Protein AF-A0A3D5WHV5-F1 (afdb_monomer_lite)

Radius of gyration: 75.19 Å; chains: 1; bounding box: 130×60×209 Å

Secondary structure (DSSP, 8-state):
-HHHHHHHHHHHHHHHHHHHHHHHHHHHHHHHHHHHHHHHHHHHHHHHHHHHHHHHHHHHHHHHHHHHHHHHHHHHHHHHHHHHHHHHHHHHHHHHHHHHHHHHHHHHHHHHHHHTGGGGHHHHHHHHHHHHHHHHHHHHHHHHHHHHHHHHHHHHHHHHHHHHHHHHHHHHHHHHHHHHHHHHHHHHHHHHHHHHHHHHHHHHHHHHHHHHHHHHHHHHHHHHHHHHHHHHHHHHHHHHHHHHHHHHHHHHHHHHHHHHHHHHHHH--STTTTGGG--TT-EEEEEETT--EEEEEEEEEETTEEEEEETTPPPPSS-EEEEEEEEETTEEEEEEEEEE-TTSEEE--SPPEEEE--SS--EE---EEEEEETT--TTS-PPPPEEEEEEEEETTEEEEEES-GGGGT-TT-EEEEEETT-SSTTS-EEEEEEEEEEEETTEEEEEEE-SS--HHHHHHHHHHHHHHHHHHHHHHT--

Foldseek 3Di:
DVVLVVVLVVLVVVLVVLVVVLVVLVVVLVVVVVVLVVLVVVLVVLLVVLVVVLVVLVVVLVVLVVLLVVLVVVLVVLVVVLVVLVVVLVVLVVQLVVLVVQLVVLVVQLVVLVVVPPVSPVSNVVSVVSNVVSVVSNVVSVVVNVVSVVVNVVSVVVNVVSVVSNVVSVVSNVVSVVVSVVSVVSNVVSVVSVVVSVVVNVVSVVSNVVSVVSNVVSVVSVVVSVVSVVVVVVVVVVVVVVVVVVVVVVVVVVVVVVVVVVVCVVVVPDQPQALNLDDFQWKKWKAAPVRDIWIWTFHDDDPQKTQIDIDPDDQDPAWGWIWMWTDRPQKIWIDPTWIAGRNRMIGHPDGTDIDRPDPADKDAFFFKKWKFWPDDDPPPDGDGTFIWTWGIDAQWWGKIKHLDCVLVPDQQTWMWMATPPDPPNVPRIFIWTFHDWDDDPSIIITITTGPGGHVVRRVVRVVNVVVVVVVVVVVVVVD

pLDDT: mean 86.44, std 11.98, range [37.41, 97.38]

Structure (mmCIF, N/CA/C/O backbone):
data_AF-A0A3D5WHV5-F1
#
_entry.id   AF-A0A3D5WHV5-F1
#
loop_
_atom_site.group_PDB
_atom_site.id
_atom_site.type_symbol
_atom_site.label_atom_id
_atom_site.label_alt_id
_atom_site.label_comp_id
_atom_site.label_asym_id
_atom_site.label_entity_id
_atom_site.label_seq_id
_atom_site.pdbx_PDB_ins_code
_atom_site.Cartn_x
_atom_site.Cartn_y
_atom_site.Cartn_z
_atom_site.occupancy
_atom_site.B_iso_or_equiv
_atom_site.auth_seq_id
_atom_site.auth_comp_id
_atom_site.auth_asym_id
_atom_site.auth_atom_id
_atom_site.pdbx_PDB_model_num
ATOM 1 N N . MET A 1 1 ? 34.363 12.943 -40.700 1.00 78.31 1 MET A N 1
ATOM 2 C CA . MET A 1 1 ? 35.244 12.345 -39.674 1.00 78.31 1 MET A CA 1
ATOM 3 C C . MET A 1 1 ? 35.096 13.076 -38.348 1.00 78.31 1 MET A C 1
ATOM 5 O O . MET A 1 1 ? 34.634 12.447 -37.413 1.00 78.31 1 MET A O 1
ATOM 9 N N . GLN A 1 2 ? 35.318 14.394 -38.305 1.00 80.00 2 GLN A N 1
ATOM 10 C CA . GLN A 1 2 ? 35.108 15.225 -37.107 1.00 80.00 2 GLN A CA 1
ATOM 11 C C . GLN A 1 2 ? 33.728 15.034 -36.443 1.00 80.00 2 GLN A C 1
ATOM 13 O O . GLN A 1 2 ? 33.648 14.760 -35.256 1.00 80.00 2 GLN A O 1
ATOM 18 N N . GLN A 1 3 ? 32.645 15.026 -37.227 1.00 85.94 3 GLN A N 1
ATOM 19 C CA . GLN A 1 3 ? 31.293 14.771 -36.704 1.00 85.94 3 GLN A CA 1
ATOM 20 C C . GLN A 1 3 ? 31.116 13.368 -36.083 1.00 85.94 3 GLN A C 1
ATOM 22 O O . GLN A 1 3 ? 30.319 13.181 -35.171 1.00 85.94 3 GLN A O 1
ATOM 27 N N . VAL A 1 4 ? 31.848 12.359 -36.568 1.00 85.00 4 VAL A N 1
ATOM 28 C CA . VAL A 1 4 ? 31.791 10.992 -36.015 1.00 85.00 4 VAL A CA 1
ATOM 29 C C . VAL A 1 4 ? 32.532 10.933 -34.680 1.00 85.00 4 VAL A C 1
ATOM 31 O O . VAL A 1 4 ? 32.082 10.260 -33.759 1.00 85.00 4 VAL A O 1
ATOM 34 N N . GLU A 1 5 ? 33.636 11.666 -34.565 1.00 84.94 5 GLU A N 1
ATOM 35 C CA . GLU A 1 5 ? 34.407 11.804 -33.331 1.00 84.94 5 GLU A CA 1
ATOM 36 C C . GLU A 1 5 ? 33.616 12.560 -32.255 1.00 84.94 5 GLU A C 1
ATOM 38 O O . GLU A 1 5 ? 33.500 12.075 -31.131 1.00 84.94 5 GLU A O 1
ATOM 43 N N . GLU A 1 6 ? 32.957 13.662 -32.622 1.00 88.56 6 GLU A N 1
ATOM 44 C CA . GLU A 1 6 ? 32.030 14.391 -31.744 1.00 88.56 6 GLU A CA 1
ATOM 45 C C . GLU A 1 6 ? 30.865 13.509 -31.270 1.00 88.56 6 GLU A C 1
ATOM 47 O O . GLU A 1 6 ? 30.571 13.461 -30.075 1.00 88.56 6 GLU A O 1
ATOM 52 N N . ASN A 1 7 ? 30.239 12.745 -32.175 1.00 89.00 7 ASN A N 1
ATOM 53 C CA . ASN A 1 7 ? 29.169 11.814 -31.806 1.00 89.00 7 ASN A CA 1
ATOM 54 C C . ASN A 1 7 ? 29.656 10.729 -30.831 1.00 89.00 7 ASN A C 1
ATOM 56 O O . ASN A 1 7 ? 28.941 10.371 -29.896 1.00 89.00 7 ASN A O 1
ATOM 60 N N . ASN A 1 8 ? 30.864 10.202 -31.036 1.00 89.31 8 ASN A N 1
ATOM 61 C CA . ASN A 1 8 ? 31.453 9.168 -30.186 1.00 89.31 8 ASN A CA 1
ATOM 62 C C . ASN A 1 8 ? 31.804 9.697 -28.780 1.00 89.31 8 ASN A C 1
ATOM 64 O O . ASN A 1 8 ? 31.594 9.004 -27.782 1.00 89.31 8 ASN A O 1
ATOM 68 N N . LEU A 1 9 ? 32.263 10.950 -28.682 1.00 88.62 9 LEU A N 1
ATOM 69 C CA . LEU A 1 9 ? 32.448 11.642 -27.402 1.00 88.62 9 LEU A CA 1
ATOM 70 C C . LEU A 1 9 ? 31.110 11.837 -26.679 1.00 88.62 9 LEU A C 1
ATOM 72 O O . LEU A 1 9 ? 30.976 11.442 -25.523 1.00 88.62 9 LEU A O 1
ATOM 76 N N . HIS A 1 10 ? 30.086 12.335 -27.379 1.00 91.12 10 HIS A N 1
ATOM 77 C CA . HIS A 1 10 ? 28.750 12.512 -26.803 1.00 91.12 10 HIS A CA 1
ATOM 78 C C . HIS A 1 10 ? 28.150 11.191 -26.290 1.00 91.12 10 HIS A C 1
ATOM 80 O O . HIS A 1 10 ? 27.534 11.139 -25.223 1.00 91.12 10 HIS A O 1
ATOM 86 N N . LEU A 1 11 ? 28.332 10.097 -27.034 1.00 90.44 11 LEU A N 1
ATOM 87 C CA . LEU A 1 11 ? 27.895 8.763 -26.619 1.00 90.44 11 LEU A CA 1
ATOM 88 C C . LEU A 1 11 ? 28.650 8.260 -25.382 1.00 90.44 11 LEU A C 1
ATOM 90 O O . LEU A 1 11 ? 28.039 7.636 -24.513 1.00 90.44 11 LEU A O 1
ATOM 94 N N . THR A 1 12 ? 29.943 8.565 -25.266 1.00 90.25 12 THR A N 1
ATOM 95 C CA . THR A 1 12 ? 30.748 8.236 -24.080 1.00 90.25 12 THR A CA 1
ATOM 96 C C . THR A 1 12 ? 30.226 8.968 -22.842 1.00 90.25 12 THR A C 1
ATOM 98 O O . THR A 1 12 ? 29.963 8.328 -21.822 1.00 90.25 12 THR A O 1
ATOM 101 N N . ASP A 1 13 ? 29.973 10.274 -22.951 1.00 91.62 13 ASP A N 1
ATOM 102 C CA . ASP A 1 13 ? 29.411 11.081 -21.860 1.00 91.62 13 ASP A CA 1
ATOM 103 C C . ASP A 1 13 ? 28.011 10.595 -21.455 1.00 91.62 13 ASP A C 1
ATOM 105 O O . ASP A 1 13 ? 27.706 10.435 -20.270 1.00 91.62 13 ASP A O 1
ATOM 109 N N . THR A 1 14 ? 27.168 10.277 -22.443 1.00 91.81 14 THR A N 1
ATOM 110 C CA . THR A 1 14 ? 25.821 9.732 -22.207 1.00 91.81 14 THR A CA 1
ATOM 111 C C . THR A 1 14 ? 25.880 8.373 -21.499 1.00 91.81 14 THR A C 1
ATOM 113 O O . THR A 1 14 ? 25.084 8.105 -20.594 1.00 91.81 14 THR A O 1
ATOM 116 N N . THR A 1 15 ? 26.842 7.520 -21.861 1.00 93.00 15 THR A N 1
ATOM 117 C CA . THR A 1 15 ? 27.059 6.210 -21.220 1.00 93.00 15 THR A CA 1
ATOM 118 C C . THR A 1 15 ? 27.524 6.380 -19.773 1.00 93.00 15 THR A C 1
ATOM 120 O O . THR A 1 15 ? 27.002 5.722 -18.874 1.00 93.00 15 THR A O 1
ATOM 123 N N . ALA A 1 16 ? 28.446 7.312 -19.510 1.00 91.31 16 ALA A N 1
ATOM 124 C CA . ALA A 1 16 ? 28.903 7.621 -18.156 1.00 91.31 16 ALA A CA 1
ATOM 125 C C . ALA A 1 16 ? 27.757 8.131 -17.264 1.00 91.31 16 ALA A C 1
ATOM 127 O O . ALA A 1 16 ? 27.590 7.659 -16.137 1.00 91.31 16 ALA A O 1
ATOM 128 N N . SER A 1 17 ? 26.919 9.032 -17.787 1.00 94.31 17 SER A N 1
ATOM 129 C CA . SER A 1 17 ? 25.726 9.514 -17.080 1.00 94.31 17 SER A CA 1
ATOM 130 C C . SER A 1 17 ? 24.716 8.391 -16.809 1.00 94.31 17 SER A C 1
ATOM 132 O O . SER A 1 17 ? 24.164 8.297 -15.711 1.00 94.31 17 SER A O 1
ATOM 134 N N . SER A 1 18 ? 24.520 7.486 -17.772 1.00 94.38 18 SER A N 1
ATOM 135 C CA . SER A 1 18 ? 23.641 6.320 -17.615 1.00 94.38 18 SER A CA 1
ATOM 136 C C . SER A 1 18 ? 24.153 5.353 -16.540 1.00 94.38 18 SER A C 1
ATOM 138 O O . SER A 1 18 ? 23.363 4.848 -15.743 1.00 94.38 18 SER A O 1
ATOM 140 N N . ASN A 1 19 ? 25.470 5.156 -16.435 1.00 93.12 19 ASN A N 1
ATOM 141 C CA . ASN A 1 19 ? 26.088 4.385 -15.351 1.00 93.12 19 ASN A CA 1
ATOM 142 C C . ASN A 1 19 ? 25.886 5.029 -13.970 1.00 93.12 19 ASN A C 1
ATOM 144 O O . ASN A 1 19 ? 25.625 4.337 -12.986 1.00 93.12 19 ASN A O 1
ATOM 148 N N . GLU A 1 20 ? 25.949 6.358 -13.872 1.00 94.44 20 GLU A N 1
ATOM 149 C CA . GLU A 1 20 ? 25.615 7.048 -12.622 1.00 94.44 20 GLU A CA 1
ATOM 150 C C . GLU A 1 20 ? 24.130 6.863 -12.259 1.00 94.44 20 GLU A C 1
ATOM 152 O O . GLU A 1 20 ? 23.782 6.647 -11.094 1.00 94.44 20 GLU A O 1
ATOM 157 N N . MET A 1 21 ? 23.239 6.912 -13.255 1.00 94.44 21 MET A N 1
ATOM 158 C CA . MET A 1 21 ? 21.805 6.705 -13.057 1.00 94.44 21 MET A CA 1
ATOM 159 C C . MET A 1 21 ? 21.492 5.285 -12.568 1.00 94.44 21 MET A C 1
ATOM 161 O O . MET A 1 21 ? 20.751 5.136 -11.598 1.00 94.44 21 MET A O 1
ATOM 165 N N . THR A 1 22 ? 22.088 4.249 -13.163 1.00 95.44 22 THR A N 1
ATOM 166 C CA . THR A 1 22 ? 21.891 2.853 -12.724 1.00 95.44 22 THR A CA 1
ATOM 167 C C . THR A 1 22 ? 22.432 2.608 -11.312 1.00 95.44 22 THR A C 1
ATOM 169 O O . THR A 1 22 ? 21.822 1.874 -10.527 1.00 95.44 22 THR A O 1
ATOM 172 N N . ALA A 1 23 ? 23.516 3.285 -10.917 1.00 94.94 23 ALA A N 1
ATOM 173 C CA . ALA A 1 23 ? 24.000 3.267 -9.538 1.00 94.94 23 ALA A CA 1
ATOM 174 C C . ALA A 1 23 ? 22.997 3.910 -8.558 1.00 94.94 23 ALA A C 1
ATOM 176 O O . ALA A 1 23 ? 22.754 3.367 -7.475 1.00 94.94 23 ALA A O 1
ATOM 177 N N . LYS A 1 24 ? 22.361 5.028 -8.940 1.00 96.50 24 LYS A N 1
ATOM 178 C CA . LYS A 1 24 ? 21.286 5.655 -8.146 1.00 96.50 24 LYS A CA 1
ATOM 179 C C . LYS A 1 24 ? 20.053 4.758 -8.040 1.00 96.50 24 LYS A C 1
ATOM 181 O O . LYS A 1 24 ? 19.516 4.626 -6.942 1.00 96.50 24 LYS A O 1
ATOM 186 N N . ILE A 1 25 ? 19.645 4.104 -9.130 1.00 96.12 25 ILE A N 1
ATOM 187 C CA . ILE A 1 25 ? 18.536 3.134 -9.124 1.00 96.12 25 ILE A CA 1
ATOM 188 C C . ILE A 1 25 ? 18.836 2.001 -8.138 1.00 96.12 25 ILE A C 1
ATOM 190 O O . ILE A 1 25 ? 17.995 1.680 -7.305 1.00 96.12 25 ILE A O 1
ATOM 194 N N . LYS A 1 26 ? 20.059 1.456 -8.139 1.00 95.25 26 LYS A N 1
ATOM 195 C CA . LYS A 1 26 ? 20.466 0.424 -7.172 1.00 95.25 26 LYS A CA 1
ATOM 196 C C . LYS A 1 26 ? 20.336 0.896 -5.720 1.00 95.25 26 LYS A C 1
ATOM 198 O O . LYS A 1 26 ? 19.844 0.160 -4.868 1.00 95.25 26 LYS A O 1
ATOM 203 N N . ALA A 1 27 ? 20.751 2.129 -5.426 1.00 95.94 27 ALA A N 1
ATOM 204 C CA . ALA A 1 27 ? 20.583 2.704 -4.093 1.00 95.94 27 ALA A CA 1
ATOM 205 C C . ALA A 1 27 ? 19.098 2.868 -3.713 1.00 95.94 27 ALA A C 1
ATOM 207 O O . ALA A 1 27 ? 18.732 2.613 -2.566 1.00 95.94 27 ALA A O 1
ATOM 208 N N . GLN A 1 28 ? 18.242 3.248 -4.667 1.00 95.44 28 GLN A N 1
ATOM 209 C CA . GLN A 1 28 ? 16.796 3.349 -4.457 1.00 95.44 28 GLN A CA 1
ATOM 210 C C . GLN A 1 28 ? 16.147 1.986 -4.204 1.00 95.44 28 GLN A C 1
ATOM 212 O O . GLN A 1 28 ? 15.361 1.878 -3.268 1.00 95.44 28 GLN A O 1
ATOM 217 N N . VAL A 1 29 ? 16.510 0.947 -4.959 1.00 96.56 29 VAL A N 1
ATOM 218 C CA . VAL A 1 29 ? 16.035 -0.429 -4.731 1.00 96.56 29 VAL A CA 1
ATOM 219 C C . VAL A 1 29 ? 16.358 -0.878 -3.305 1.00 96.56 29 VAL A C 1
ATOM 221 O O . VAL A 1 29 ? 15.462 -1.290 -2.573 1.00 96.56 29 VAL A O 1
ATOM 224 N N . ASN A 1 30 ? 17.605 -0.693 -2.857 1.00 94.62 30 ASN A N 1
ATOM 225 C CA . ASN A 1 30 ? 18.005 -1.021 -1.484 1.00 94.62 30 ASN A CA 1
ATOM 226 C C . ASN A 1 30 ? 17.213 -0.226 -0.435 1.00 94.62 30 ASN A C 1
ATOM 228 O O . ASN A 1 30 ? 16.864 -0.749 0.623 1.00 94.62 30 ASN A O 1
ATOM 232 N N . HIS A 1 31 ? 16.927 1.048 -0.713 1.00 96.38 31 HIS A N 1
ATOM 233 C CA . HIS A 1 31 ? 16.123 1.872 0.182 1.00 96.38 31 HIS A CA 1
ATOM 234 C C . HIS A 1 31 ? 14.680 1.366 0.283 1.00 96.38 31 HIS A C 1
ATOM 236 O O . HIS A 1 31 ? 14.131 1.308 1.383 1.00 96.38 31 HIS A O 1
ATOM 242 N N . VAL A 1 32 ? 14.071 0.964 -0.835 1.00 96.56 32 VAL A N 1
ATOM 243 C CA . VAL A 1 32 ? 12.715 0.406 -0.832 1.00 96.56 32 VAL A CA 1
ATOM 244 C C . VAL A 1 32 ? 12.680 -0.961 -0.150 1.00 96.56 32 VAL A C 1
ATOM 246 O O . VAL A 1 32 ? 11.764 -1.200 0.631 1.00 96.56 32 VAL A O 1
ATOM 249 N N . ALA A 1 33 ? 13.692 -1.812 -0.340 1.00 95.31 33 ALA A N 1
ATOM 250 C CA . ALA A 1 33 ? 13.813 -3.081 0.382 1.00 95.31 33 ALA A CA 1
ATOM 251 C C . ALA A 1 33 ? 13.805 -2.877 1.910 1.00 95.31 33 ALA A C 1
ATOM 253 O O . ALA A 1 33 ? 13.054 -3.533 2.630 1.00 95.31 33 ALA A O 1
ATOM 254 N N . TYR A 1 34 ? 14.548 -1.884 2.408 1.00 96.19 34 TYR A N 1
ATOM 255 C CA . TYR A 1 34 ? 14.504 -1.504 3.823 1.00 96.19 34 TYR A CA 1
ATOM 256 C C . TYR A 1 34 ? 13.107 -1.034 4.277 1.00 96.19 34 TYR A C 1
ATOM 258 O O . TYR A 1 34 ? 12.656 -1.350 5.381 1.00 96.19 34 TYR A O 1
ATOM 266 N N . LEU A 1 35 ? 12.397 -0.269 3.440 1.00 96.38 35 LEU A N 1
ATOM 267 C CA . LEU A 1 35 ? 11.033 0.167 3.752 1.00 96.38 35 LEU A CA 1
ATOM 268 C C . LEU A 1 35 ? 10.048 -1.007 3.792 1.00 96.38 35 LEU A C 1
ATOM 270 O O . LEU A 1 35 ? 9.191 -1.020 4.674 1.00 96.38 35 LEU A O 1
ATOM 274 N N . ILE A 1 36 ? 10.196 -1.992 2.902 1.00 96.94 36 ILE A N 1
ATOM 275 C CA . ILE A 1 36 ? 9.413 -3.235 2.901 1.00 96.94 36 ILE A CA 1
ATOM 276 C C . ILE A 1 36 ? 9.592 -3.974 4.229 1.00 96.94 36 ILE A C 1
ATOM 278 O O . ILE A 1 36 ? 8.598 -4.276 4.886 1.00 96.94 36 ILE A O 1
ATOM 282 N N . GLU A 1 37 ? 10.828 -4.190 4.690 1.00 95.38 37 GLU A N 1
ATOM 283 C CA . GLU A 1 37 ? 11.089 -4.846 5.984 1.00 95.38 37 GLU A CA 1
ATOM 284 C C . GLU A 1 37 ? 10.393 -4.120 7.145 1.00 95.38 37 GLU A C 1
ATOM 286 O O . GLU A 1 37 ? 9.764 -4.736 8.013 1.00 95.38 37 GLU A O 1
ATOM 291 N N . LYS A 1 38 ? 10.451 -2.785 7.143 1.00 96.75 38 LYS A N 1
ATOM 292 C CA . LYS A 1 38 ? 9.781 -1.963 8.153 1.00 96.75 38 LYS A CA 1
ATOM 293 C C . LYS A 1 38 ? 8.254 -2.057 8.059 1.00 96.75 38 LYS A C 1
ATOM 295 O O . LYS A 1 38 ? 7.589 -2.067 9.096 1.00 96.75 38 LYS A O 1
ATOM 300 N N . MET A 1 39 ? 7.696 -2.125 6.851 1.00 96.31 39 MET A N 1
ATOM 301 C CA . MET A 1 39 ? 6.260 -2.311 6.628 1.00 96.31 39 MET A CA 1
ATOM 302 C C . MET A 1 39 ? 5.786 -3.685 7.103 1.00 96.31 39 MET A C 1
ATOM 304 O O . MET A 1 39 ? 4.748 -3.757 7.758 1.00 96.31 39 MET A O 1
ATOM 308 N N . VAL A 1 40 ? 6.554 -4.752 6.862 1.00 95.94 40 VAL A N 1
ATOM 309 C CA . VAL A 1 40 ? 6.252 -6.096 7.384 1.00 95.94 40 VAL A CA 1
ATOM 310 C C . VAL A 1 40 ? 6.174 -6.067 8.910 1.00 95.94 40 VAL A C 1
ATOM 312 O O . VAL A 1 40 ? 5.194 -6.533 9.488 1.00 95.94 40 VAL A O 1
ATOM 315 N N . LEU A 1 41 ? 7.160 -5.450 9.572 1.00 96.06 41 LEU A N 1
ATOM 316 C CA . LEU A 1 41 ? 7.160 -5.322 11.030 1.00 96.06 41 LEU A CA 1
ATOM 317 C C . LEU A 1 41 ? 5.929 -4.557 11.543 1.00 96.06 41 LEU A C 1
ATOM 319 O O . LEU A 1 41 ? 5.293 -5.000 12.496 1.00 96.06 41 LEU A O 1
ATOM 323 N N . LEU A 1 42 ? 5.588 -3.426 10.916 1.00 95.75 42 LEU A N 1
ATOM 324 C CA . LEU A 1 42 ? 4.428 -2.606 11.291 1.00 95.75 42 LEU A CA 1
ATOM 325 C C . LEU A 1 42 ? 3.093 -3.328 11.067 1.00 95.75 42 LEU A C 1
ATOM 327 O O . LEU A 1 42 ? 2.172 -3.189 11.868 1.00 95.75 42 LEU A O 1
ATOM 331 N N . THR A 1 43 ? 2.988 -4.108 9.995 1.00 96.25 43 THR A N 1
ATOM 332 C CA . THR A 1 43 ? 1.789 -4.893 9.674 1.00 96.25 43 THR A CA 1
ATOM 333 C C . THR A 1 43 ? 1.609 -6.011 10.700 1.00 96.25 43 THR A C 1
ATOM 335 O O . THR A 1 43 ? 0.526 -6.174 11.257 1.00 96.25 43 THR A O 1
ATOM 338 N N . ALA A 1 44 ? 2.697 -6.697 11.067 1.00 94.69 44 ALA A N 1
ATOM 339 C CA . ALA A 1 44 ? 2.683 -7.711 12.117 1.00 94.69 44 ALA A CA 1
ATOM 340 C C . ALA A 1 44 ? 2.305 -7.133 13.495 1.00 94.69 44 ALA A C 1
ATOM 342 O O . ALA A 1 44 ? 1.517 -7.735 14.231 1.00 94.69 44 ALA A O 1
ATOM 343 N N . THR A 1 45 ? 2.828 -5.956 13.864 1.00 96.44 45 THR A N 1
ATOM 344 C CA . THR A 1 45 ? 2.438 -5.304 15.124 1.00 96.44 45 THR A CA 1
ATOM 345 C C . THR A 1 45 ? 0.990 -4.824 15.096 1.00 96.44 45 THR A C 1
ATOM 347 O O . THR A 1 45 ? 0.298 -4.995 16.098 1.00 96.44 45 THR A O 1
ATOM 350 N N . SER A 1 46 ? 0.503 -4.293 13.969 1.00 95.88 46 SER A N 1
ATOM 351 C CA . SER A 1 46 ? -0.914 -3.945 13.774 1.00 95.88 46 SER A CA 1
ATOM 352 C C . SER A 1 46 ? -1.822 -5.164 13.956 1.00 95.88 46 SER A C 1
ATOM 354 O O . SER A 1 46 ? -2.749 -5.104 14.760 1.00 95.88 46 SER A O 1
ATOM 356 N N . GLY A 1 47 ? -1.484 -6.300 13.331 1.00 95.44 47 GLY A N 1
ATOM 357 C CA . GLY A 1 47 ? -2.211 -7.565 13.489 1.00 95.44 47 GLY A CA 1
ATOM 358 C C . GLY A 1 47 ? -2.295 -8.034 14.947 1.00 95.44 47 GLY A C 1
ATOM 359 O O . GLY A 1 47 ? -3.357 -8.432 15.432 1.00 95.44 47 GLY A O 1
ATOM 360 N N . LYS A 1 48 ? -1.197 -7.900 15.702 1.00 95.88 48 LYS A N 1
ATOM 361 C CA . LYS A 1 48 ? -1.189 -8.185 17.144 1.00 95.88 48 LYS A CA 1
ATOM 362 C C . LYS A 1 48 ? -2.065 -7.210 17.937 1.00 95.88 48 LYS A C 1
ATOM 364 O O . LYS A 1 48 ? -2.755 -7.631 18.863 1.00 95.88 48 LYS A O 1
ATOM 369 N N . HIS A 1 49 ? -2.041 -5.919 17.605 1.00 95.56 49 HIS A N 1
ATOM 370 C CA . HIS A 1 49 ? -2.897 -4.925 18.255 1.00 95.56 49 HIS A CA 1
ATOM 371 C C . HIS A 1 49 ? -4.379 -5.206 18.002 1.00 95.56 49 HIS A C 1
ATOM 373 O O . HIS A 1 49 ? -5.151 -5.183 18.955 1.00 95.56 49 HIS A O 1
ATOM 379 N N . THR A 1 50 ? -4.771 -5.546 16.771 1.00 96.81 50 THR A N 1
ATOM 380 C CA . THR A 1 50 ? -6.157 -5.921 16.457 1.00 96.81 50 THR A CA 1
ATOM 381 C C . THR A 1 50 ? -6.608 -7.169 17.209 1.00 96.81 50 THR A C 1
ATOM 383 O O . THR A 1 50 ? -7.729 -7.194 17.710 1.00 96.81 50 THR A O 1
ATOM 386 N N . GLU A 1 51 ? -5.738 -8.173 17.364 1.00 95.19 51 GLU A N 1
ATOM 387 C CA . GLU A 1 51 ? -6.064 -9.386 18.125 1.00 95.19 51 GLU A CA 1
ATOM 388 C C . GLU A 1 51 ? -6.310 -9.076 19.610 1.00 95.19 51 GLU A C 1
ATOM 390 O O . GLU A 1 51 ?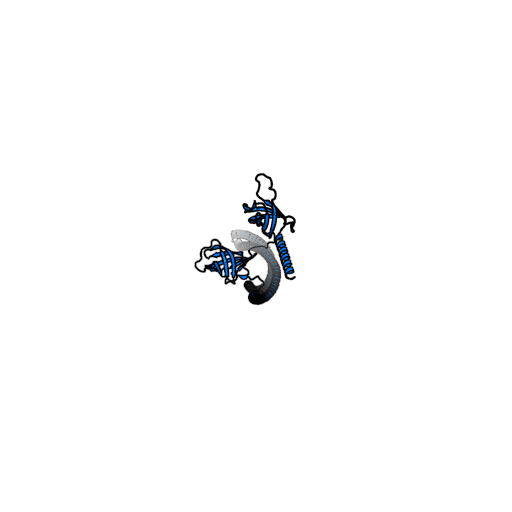 -7.301 -9.523 20.190 1.00 95.19 51 GLU A O 1
ATOM 395 N N . VAL A 1 52 ? -5.421 -8.290 20.228 1.00 96.94 52 VAL A N 1
ATOM 396 C CA . VAL A 1 52 ? -5.564 -7.880 21.634 1.00 96.94 52 VAL A CA 1
ATOM 397 C C . VAL A 1 52 ? -6.816 -7.031 21.817 1.00 96.94 52 VAL A C 1
ATOM 399 O O . VAL A 1 52 ? -7.625 -7.324 22.690 1.00 96.94 52 VAL A O 1
ATOM 402 N N . SER A 1 53 ? -7.028 -6.031 20.961 1.00 96.75 53 SER A N 1
ATOM 403 C CA . SER A 1 53 ? -8.201 -5.165 21.061 1.00 96.75 53 SER A CA 1
ATOM 404 C C . SER A 1 53 ? -9.513 -5.919 20.827 1.00 96.75 53 SER A C 1
ATOM 406 O O . SER A 1 53 ? -10.505 -5.590 21.469 1.00 96.75 53 SER A O 1
ATOM 408 N N . SER A 1 54 ? -9.537 -6.954 19.977 1.00 95.75 54 SER A N 1
ATOM 409 C CA . SER A 1 54 ? -10.710 -7.828 19.837 1.00 95.75 54 SER A CA 1
ATOM 410 C C . SER A 1 54 ? -11.023 -8.561 21.143 1.00 95.75 54 SER A C 1
ATOM 412 O O . SER A 1 54 ? -12.164 -8.540 21.592 1.00 95.75 54 SER A O 1
ATOM 414 N N . LYS A 1 55 ? -10.008 -9.148 21.793 1.00 96.00 55 LYS A N 1
ATOM 415 C CA . LYS A 1 55 ? -10.170 -9.825 23.092 1.00 96.00 55 LYS A CA 1
ATOM 416 C C . LYS A 1 55 ? -10.633 -8.867 24.191 1.00 96.00 55 LYS A C 1
ATOM 418 O O . LYS A 1 55 ? -11.476 -9.230 25.009 1.00 96.00 55 LYS A O 1
ATOM 423 N N . ASP A 1 56 ? -10.106 -7.644 24.202 1.00 96.56 56 ASP A N 1
ATOM 424 C CA . ASP A 1 56 ? -10.516 -6.614 25.158 1.00 96.56 56 ASP A CA 1
ATOM 425 C C . ASP A 1 56 ? -11.985 -6.206 24.948 1.00 96.56 56 ASP A C 1
ATOM 427 O O . ASP A 1 56 ? -12.716 -6.021 25.923 1.00 96.56 56 ASP A O 1
ATOM 431 N N . LEU A 1 57 ? -12.447 -6.104 23.694 1.00 96.44 57 LEU A N 1
ATOM 432 C CA . LEU A 1 57 ? -13.859 -5.844 23.400 1.00 96.44 57 LEU A CA 1
ATOM 433 C C . LEU A 1 57 ? -14.765 -6.996 23.839 1.00 96.44 57 LEU A C 1
ATOM 435 O O . LEU A 1 57 ? -15.806 -6.722 24.432 1.00 96.44 57 LEU A O 1
ATOM 439 N N . ASP A 1 58 ? -14.374 -8.252 23.619 1.00 94.38 58 ASP A N 1
ATOM 440 C CA . ASP A 1 58 ? -15.145 -9.410 24.091 1.00 94.38 58 ASP A CA 1
ATOM 441 C C . ASP A 1 58 ? -15.305 -9.369 25.622 1.00 94.38 58 ASP A C 1
ATOM 443 O O . ASP A 1 58 ? -16.414 -9.472 26.150 1.00 94.38 58 ASP A O 1
ATOM 447 N N . SER A 1 59 ? -14.218 -9.085 26.348 1.00 96.38 59 SER A N 1
ATOM 448 C CA . SER A 1 59 ? -14.263 -8.917 27.806 1.00 96.38 59 SER A CA 1
ATOM 449 C C . SER A 1 59 ? -15.130 -7.729 28.248 1.00 96.38 59 SER A C 1
ATOM 451 O O . SER A 1 59 ? -15.741 -7.772 29.324 1.00 96.38 59 SER A O 1
ATOM 453 N N . LEU A 1 60 ? -15.182 -6.651 27.460 1.00 96.12 60 LEU A N 1
ATOM 454 C CA . LEU A 1 60 ? -16.059 -5.508 27.719 1.00 96.12 60 LEU A CA 1
ATOM 455 C C . LEU A 1 60 ? -17.532 -5.859 27.498 1.00 96.12 60 LEU A C 1
ATOM 457 O O . LEU A 1 60 ? -18.369 -5.415 28.286 1.00 96.12 60 LEU A O 1
ATOM 461 N N . ILE A 1 61 ? -17.857 -6.663 26.482 1.00 95.69 61 ILE A N 1
ATOM 462 C CA . ILE A 1 61 ? -19.218 -7.175 26.258 1.00 95.69 61 ILE A CA 1
ATOM 463 C C . ILE A 1 61 ? -19.665 -7.992 27.472 1.00 95.69 61 ILE A C 1
ATOM 465 O O . ILE A 1 61 ? -20.729 -7.717 28.030 1.00 95.69 61 ILE A O 1
ATOM 469 N N . ASP A 1 62 ? -18.831 -8.923 27.938 1.00 96.06 62 ASP A N 1
ATOM 470 C CA . ASP A 1 62 ? -19.127 -9.749 29.113 1.00 96.06 62 ASP A CA 1
ATOM 471 C C . ASP A 1 62 ? -19.360 -8.898 30.367 1.00 96.06 62 ASP A C 1
ATOM 473 O O . ASP A 1 62 ? -20.344 -9.076 31.089 1.00 96.06 62 ASP A O 1
ATOM 477 N N . THR A 1 63 ? -18.491 -7.913 30.604 1.00 96.12 63 THR A N 1
ATOM 478 C CA . THR A 1 63 ? -18.624 -6.996 31.745 1.00 96.12 63 THR A CA 1
ATOM 479 C C . THR A 1 63 ? -19.907 -6.167 31.649 1.00 96.12 63 THR A C 1
ATOM 481 O O . THR A 1 63 ? -20.613 -6.006 32.643 1.00 96.12 63 THR A O 1
ATOM 484 N N . THR A 1 64 ? -20.252 -5.688 30.453 1.00 95.62 64 THR A N 1
ATOM 485 C CA . THR A 1 64 ? -21.468 -4.896 30.208 1.00 95.62 64 THR A CA 1
ATOM 486 C C . THR A 1 64 ? -22.732 -5.731 30.427 1.00 95.62 64 THR A C 1
ATOM 488 O O . THR A 1 64 ? -23.686 -5.254 31.043 1.00 95.62 64 THR A O 1
ATOM 491 N N . ASN A 1 65 ? -22.731 -6.995 29.997 1.00 94.62 65 ASN A N 1
ATOM 492 C CA . ASN A 1 65 ? -23.831 -7.930 30.242 1.00 94.62 65 ASN A CA 1
ATOM 493 C C . ASN A 1 65 ? -24.004 -8.227 31.738 1.00 94.62 65 ASN A C 1
ATOM 495 O O . ASN A 1 65 ? -25.126 -8.211 32.243 1.00 94.62 65 ASN A O 1
ATOM 499 N N . ASN A 1 66 ? -22.901 -8.423 32.466 1.00 96.31 66 ASN A N 1
ATOM 500 C CA . ASN A 1 66 ? -22.937 -8.609 33.918 1.00 96.31 66 ASN A CA 1
ATOM 501 C C . ASN A 1 66 ? -23.480 -7.367 34.640 1.00 96.31 66 ASN A C 1
ATOM 503 O O . ASN A 1 66 ? -24.282 -7.494 35.563 1.00 96.31 66 ASN A O 1
ATOM 507 N N . MET A 1 67 ? -23.094 -6.163 34.200 1.00 95.69 67 MET A N 1
ATOM 508 C CA . MET A 1 67 ? -23.652 -4.916 34.731 1.00 95.69 67 MET A CA 1
ATOM 509 C C . MET A 1 67 ? -25.158 -4.812 34.475 1.00 95.69 67 MET A C 1
ATOM 511 O O . MET A 1 67 ? -25.893 -4.428 35.380 1.00 95.69 67 MET A O 1
ATOM 515 N N . ALA A 1 68 ? -25.630 -5.187 33.282 1.00 94.88 68 ALA A N 1
ATOM 516 C CA . ALA A 1 68 ? -27.057 -5.179 32.958 1.00 94.88 68 ALA A CA 1
ATOM 517 C C . ALA A 1 68 ? -27.859 -6.107 33.885 1.00 94.88 68 ALA A C 1
ATOM 519 O O . ALA A 1 68 ? -28.895 -5.701 34.413 1.00 94.88 68 ALA A O 1
ATOM 520 N N . ALA A 1 69 ? -27.354 -7.324 34.116 1.00 95.44 69 ALA A N 1
ATOM 521 C CA . ALA A 1 69 ? -27.978 -8.297 35.008 1.00 95.44 69 ALA A CA 1
ATOM 522 C C . ALA A 1 69 ? -28.031 -7.792 36.459 1.00 95.44 69 ALA A C 1
ATOM 524 O O . ALA A 1 69 ? -29.085 -7.846 37.092 1.00 95.44 69 ALA A O 1
ATOM 525 N N . LEU A 1 70 ? -26.926 -7.231 36.964 1.00 95.94 70 LEU A N 1
ATOM 526 C CA . LEU A 1 70 ? -26.871 -6.669 38.316 1.00 95.94 70 LEU A CA 1
ATOM 527 C C . LEU A 1 70 ? -27.824 -5.474 38.477 1.00 95.94 70 LEU A C 1
ATOM 529 O O . LEU A 1 70 ? -28.502 -5.355 39.493 1.00 95.94 70 LEU A O 1
ATOM 533 N N . SER A 1 71 ? -27.913 -4.595 37.474 1.00 95.25 71 SER A N 1
ATOM 534 C CA . SER A 1 71 ? -28.859 -3.475 37.493 1.00 95.25 71 SER A CA 1
ATOM 535 C C . SER A 1 71 ? -30.316 -3.945 37.531 1.00 95.25 71 SER A C 1
ATOM 537 O O . SER A 1 71 ? -31.107 -3.363 38.269 1.00 95.25 71 SER A O 1
ATOM 539 N N . GLN A 1 72 ? -30.668 -5.013 36.807 1.00 93.12 72 GLN A N 1
ATOM 540 C CA . GLN A 1 72 ? -32.006 -5.616 36.886 1.00 93.12 72 GLN A CA 1
ATOM 541 C C . GLN A 1 72 ? -32.291 -6.236 38.261 1.00 93.12 72 GLN A C 1
ATOM 543 O O . GLN A 1 72 ? -33.399 -6.111 38.776 1.00 93.12 72 GLN A O 1
ATOM 548 N N . GLU A 1 73 ? -31.303 -6.874 38.891 1.00 95.69 73 GLU A N 1
ATOM 549 C CA . GLU A 1 73 ? -31.453 -7.413 40.249 1.00 95.69 73 GLU A CA 1
ATOM 550 C C . GLU A 1 73 ? -31.705 -6.306 41.286 1.00 95.69 73 GLU A C 1
ATOM 552 O O . GLU A 1 73 ? -32.572 -6.439 42.158 1.00 95.69 73 GLU A O 1
ATOM 557 N N . ILE A 1 74 ? -31.005 -5.175 41.156 1.00 94.38 74 ILE A N 1
ATOM 558 C CA . ILE A 1 74 ? -31.224 -4.005 42.013 1.00 94.38 74 ILE A CA 1
ATOM 559 C C . ILE A 1 74 ? -32.615 -3.403 41.776 1.00 94.38 74 ILE A C 1
ATOM 561 O O . ILE A 1 74 ? -33.280 -3.033 42.742 1.00 94.38 74 ILE A O 1
ATOM 565 N N . GLU A 1 75 ? -33.078 -3.336 40.526 1.00 93.06 75 GLU A N 1
ATOM 566 C CA . GLU A 1 75 ? -34.427 -2.868 40.186 1.00 93.06 75 GLU A CA 1
ATOM 567 C C . GLU A 1 75 ? -35.509 -3.716 40.875 1.00 93.06 75 GLU A C 1
ATOM 569 O O . GLU A 1 75 ? -36.396 -3.167 41.532 1.00 93.06 75 GLU A O 1
ATOM 574 N N . MET A 1 76 ? -35.396 -5.050 40.816 1.00 93.38 76 MET A N 1
ATOM 575 C CA . MET A 1 76 ? -36.311 -5.954 41.529 1.00 93.38 76 MET A CA 1
ATOM 576 C C . MET A 1 76 ? -36.273 -5.722 43.044 1.00 93.38 76 MET A C 1
ATOM 578 O O . MET A 1 76 ? -37.317 -5.588 43.679 1.00 93.38 76 MET A O 1
ATOM 582 N N . THR A 1 77 ? -35.074 -5.598 43.617 1.00 94.31 77 THR A N 1
ATOM 583 C CA . THR A 1 77 ? -34.899 -5.373 45.060 1.00 94.31 77 THR A CA 1
ATOM 584 C C . THR A 1 77 ? -35.520 -4.047 45.509 1.00 94.31 77 THR A C 1
ATOM 586 O O . THR A 1 77 ? -36.154 -3.977 46.561 1.00 94.31 77 THR A O 1
ATOM 589 N N . LEU A 1 78 ? -35.376 -2.979 44.717 1.00 92.56 78 LEU A N 1
ATOM 590 C CA . LEU A 1 78 ? -35.991 -1.679 45.001 1.00 92.56 78 LEU A CA 1
ATOM 591 C C . LEU A 1 78 ? -37.517 -1.724 44.894 1.00 92.56 78 LEU A C 1
ATOM 593 O O . LEU A 1 78 ? -38.204 -1.033 45.651 1.00 92.56 78 LEU A O 1
ATOM 597 N N . GLN A 1 79 ? -38.049 -2.537 43.982 1.00 90.94 79 GLN A N 1
ATOM 598 C CA . GLN A 1 79 ? -39.485 -2.737 43.845 1.00 90.94 79 GLN A CA 1
ATOM 599 C C . GLN A 1 79 ? -40.073 -3.483 45.051 1.00 90.94 79 GLN A C 1
ATOM 601 O O . GLN A 1 79 ? -41.114 -3.068 45.568 1.00 90.94 79 GLN A O 1
ATOM 606 N N . ASP A 1 80 ? -39.395 -4.522 45.540 1.00 92.75 80 ASP A N 1
ATOM 607 C CA . ASP A 1 80 ? -39.779 -5.228 46.768 1.00 92.75 80 ASP A CA 1
ATOM 608 C C . ASP A 1 80 ? -39.703 -4.295 47.983 1.00 92.75 80 ASP A C 1
ATOM 610 O O . ASP A 1 80 ? -40.661 -4.169 48.744 1.00 92.75 80 ASP A O 1
ATOM 614 N N . PHE A 1 81 ? -38.621 -3.523 48.091 1.00 90.25 81 PHE A N 1
ATOM 615 C CA . PHE A 1 81 ? -38.435 -2.528 49.146 1.00 90.25 81 PHE A CA 1
ATOM 616 C C . PHE A 1 81 ? -39.547 -1.465 49.179 1.00 90.25 81 PHE A C 1
ATOM 618 O O . PHE A 1 81 ? -40.009 -1.057 50.247 1.00 90.25 81 PHE A O 1
ATOM 625 N N . LYS A 1 82 ? -40.029 -1.029 48.009 1.00 89.75 82 LYS A N 1
ATOM 626 C CA . LYS A 1 82 ? -41.171 -0.112 47.899 1.00 89.75 82 LYS A CA 1
ATOM 627 C C . LYS A 1 82 ? -42.467 -0.746 48.415 1.00 89.75 82 LYS A C 1
ATOM 629 O O . LYS A 1 82 ? -43.253 -0.062 49.076 1.00 89.75 82 LYS A O 1
ATOM 634 N N . ASN A 1 83 ? -42.690 -2.028 48.128 1.00 91.19 83 ASN A N 1
ATOM 635 C CA . ASN A 1 83 ? -43.862 -2.761 48.606 1.00 91.19 83 ASN A CA 1
ATOM 636 C C . ASN A 1 83 ? -43.833 -2.914 50.137 1.00 91.19 83 ASN A C 1
ATOM 638 O O . ASN A 1 83 ? -44.849 -2.675 50.792 1.00 91.19 83 ASN A O 1
ATOM 642 N N . ASP A 1 84 ? -42.664 -3.215 50.710 1.00 91.75 84 ASP A N 1
ATOM 643 C CA . ASP A 1 84 ? -42.479 -3.320 52.161 1.00 91.75 84 ASP A CA 1
ATOM 644 C C . ASP A 1 84 ? -42.816 -2.003 52.873 1.00 91.75 84 ASP A C 1
ATOM 646 O O . ASP A 1 84 ? -43.534 -1.994 53.875 1.00 91.75 84 ASP A O 1
ATOM 650 N N . PHE A 1 85 ? -42.381 -0.855 52.340 1.00 90.12 85 PHE A N 1
ATOM 651 C CA . PHE A 1 85 ? -42.744 0.434 52.935 1.00 90.12 85 PHE A CA 1
ATOM 652 C C . PHE A 1 85 ? -44.223 0.762 52.850 1.00 90.12 85 PHE A C 1
ATOM 654 O O . PHE A 1 85 ? -44.754 1.355 53.791 1.00 90.12 85 PHE A O 1
ATOM 661 N N . ALA A 1 86 ? -44.892 0.397 51.756 1.00 90.62 86 ALA A N 1
ATOM 662 C CA . ALA A 1 86 ? -46.330 0.594 51.640 1.00 90.62 86 ALA A CA 1
ATOM 663 C C . ALA A 1 86 ? -47.073 -0.161 52.755 1.00 90.62 86 ALA A C 1
ATOM 665 O O . ALA A 1 86 ? -47.939 0.420 53.410 1.00 90.62 86 ALA A O 1
ATOM 666 N N . MET A 1 87 ? -46.655 -1.398 53.041 1.00 94.06 87 MET A N 1
ATOM 667 C CA . MET A 1 87 ? -47.202 -2.205 54.134 1.00 94.06 87 MET A CA 1
ATOM 668 C C . MET A 1 87 ? -46.933 -1.570 55.508 1.00 94.06 87 MET A C 1
ATOM 670 O O . MET A 1 87 ? -47.851 -1.389 56.304 1.00 94.06 87 MET A O 1
ATOM 674 N N . VAL A 1 88 ? -45.692 -1.151 55.788 1.00 94.50 88 VAL A N 1
ATOM 675 C CA . VAL A 1 88 ? -45.351 -0.511 57.075 1.00 94.50 88 VAL A CA 1
ATOM 676 C C . VAL A 1 88 ? -46.098 0.819 57.260 1.00 94.50 88 VAL A C 1
ATOM 678 O O . VAL A 1 88 ? -46.480 1.170 58.379 1.00 94.50 88 VAL A O 1
ATOM 681 N N . LYS A 1 89 ? -46.337 1.565 56.176 1.00 93.38 89 LYS A N 1
ATOM 682 C CA . LYS A 1 89 ? -47.105 2.820 56.180 1.00 93.38 89 LYS A CA 1
ATOM 683 C C . LYS A 1 89 ? -48.572 2.583 56.536 1.00 93.38 89 LYS A C 1
ATOM 685 O O . LYS A 1 89 ? -49.115 3.343 57.336 1.00 93.38 89 LYS A O 1
ATOM 690 N N . GLU A 1 90 ? -49.184 1.529 56.000 1.00 94.50 90 GLU A N 1
ATOM 691 C CA . GLU A 1 90 ? -50.554 1.111 56.328 1.00 94.50 90 GLU A CA 1
ATOM 692 C C . GLU A 1 90 ? -50.694 0.712 57.807 1.00 94.50 90 GLU A C 1
ATOM 694 O O . GLU A 1 90 ? -51.561 1.229 58.518 1.00 94.50 90 GLU A O 1
ATOM 699 N N . GLU A 1 91 ? -49.780 -0.121 58.310 1.00 95.31 91 GLU A N 1
ATOM 700 C CA . GLU A 1 91 ? -49.749 -0.528 59.722 1.00 95.31 91 GLU A CA 1
ATOM 701 C C . GLU A 1 91 ? -49.530 0.673 60.658 1.00 95.31 91 GLU A C 1
ATOM 703 O O . GLU A 1 91 ? -50.207 0.824 61.676 1.00 95.31 91 GLU A O 1
ATOM 708 N N . THR A 1 92 ? -48.638 1.598 60.288 1.00 95.38 92 THR A N 1
ATOM 709 C CA . THR A 1 92 ? -48.399 2.832 61.058 1.00 95.38 92 THR A CA 1
ATOM 710 C C . THR A 1 92 ? -49.648 3.719 61.107 1.00 95.38 92 THR A C 1
ATOM 712 O O . THR A 1 92 ? -49.952 4.286 62.159 1.00 95.38 92 THR A O 1
ATOM 715 N N . GLY A 1 93 ? -50.396 3.817 60.001 1.00 94.00 93 GLY A N 1
ATOM 716 C CA . GLY A 1 93 ? -51.685 4.515 59.959 1.00 94.00 93 GLY A CA 1
ATOM 717 C C . GLY A 1 93 ? -52.715 3.880 60.895 1.00 94.00 93 GLY A C 1
ATOM 718 O O . GLY A 1 93 ? -53.352 4.578 61.683 1.00 94.00 93 GLY A O 1
ATOM 719 N N . THR A 1 94 ? -52.788 2.548 60.905 1.00 96.31 94 THR A N 1
ATOM 720 C CA . THR A 1 94 ? -53.657 1.792 61.820 1.00 96.31 94 THR A CA 1
ATOM 721 C C . THR A 1 94 ? -53.311 2.062 63.291 1.00 96.31 94 THR A C 1
ATOM 723 O O . THR A 1 94 ? -54.205 2.263 64.117 1.00 96.31 94 THR A O 1
ATOM 726 N N . ILE A 1 95 ? -52.022 2.142 63.644 1.00 95.44 95 ILE A N 1
ATOM 727 C CA . ILE A 1 95 ? -51.579 2.497 65.006 1.00 95.44 95 ILE A CA 1
ATOM 728 C C . ILE A 1 95 ? -51.995 3.931 65.370 1.00 95.44 95 ILE A C 1
ATOM 730 O O . ILE A 1 95 ? -52.429 4.181 66.500 1.00 95.44 95 ILE A O 1
ATOM 734 N N . GLU A 1 96 ? -51.885 4.880 64.438 1.00 94.44 96 GLU A N 1
ATOM 735 C CA . GLU A 1 96 ? -52.308 6.267 64.655 1.00 94.44 96 GLU A CA 1
ATOM 736 C C . GLU A 1 96 ? -53.825 6.380 64.903 1.00 94.44 96 GLU A C 1
ATOM 738 O O . GLU A 1 96 ? -54.254 7.133 65.793 1.00 94.44 96 GLU A O 1
ATOM 743 N N . ASP A 1 97 ? -54.626 5.581 64.196 1.00 94.88 97 ASP A N 1
ATOM 744 C CA . ASP A 1 97 ? -56.074 5.481 64.388 1.00 94.88 97 ASP A CA 1
ATOM 745 C C . ASP A 1 97 ? -56.431 4.866 65.748 1.00 94.88 97 ASP A C 1
ATOM 747 O O . ASP A 1 97 ? -57.206 5.457 66.509 1.00 94.88 97 ASP A O 1
ATOM 751 N N . ILE A 1 98 ? -55.813 3.734 66.113 1.00 95.12 98 ILE A N 1
ATOM 752 C CA . ILE A 1 98 ? -55.994 3.083 67.425 1.00 95.12 98 ILE A CA 1
ATOM 753 C C . ILE A 1 98 ? -55.618 4.044 68.555 1.00 95.12 98 ILE A C 1
ATOM 755 O O . ILE A 1 98 ? -56.338 4.175 69.549 1.00 95.12 98 ILE A O 1
ATOM 759 N N . SER A 1 99 ? -54.500 4.749 68.407 1.00 95.88 99 SER A N 1
ATOM 760 C CA . SER A 1 99 ? -54.033 5.733 69.376 1.00 95.88 99 SER A CA 1
ATOM 761 C C . SER A 1 99 ? -55.013 6.903 69.524 1.00 95.88 99 SER A C 1
ATOM 763 O O . SER A 1 99 ? -55.340 7.320 70.639 1.00 95.88 99 SER A O 1
ATOM 765 N N . SER A 1 100 ? -55.559 7.398 68.410 1.00 93.81 100 SER A N 1
ATOM 766 C CA . SER A 1 100 ? -56.562 8.467 68.415 1.00 93.81 100 SER A CA 1
ATOM 767 C C . SER A 1 100 ? -57.865 8.021 69.096 1.00 93.81 100 SER A C 1
ATOM 769 O O . SER A 1 100 ? -58.419 8.772 69.904 1.00 93.81 100 SER A O 1
ATOM 771 N N . GLN A 1 101 ? -58.321 6.789 68.847 1.00 96.38 101 GLN A N 1
ATOM 772 C CA . GLN A 1 101 ? -59.475 6.198 69.534 1.00 96.38 101 GLN A CA 1
ATOM 773 C C . GLN A 1 101 ? -59.216 6.001 71.032 1.00 96.38 101 GLN A C 1
ATOM 775 O O . GLN A 1 101 ? -60.057 6.359 71.856 1.00 96.38 101 GLN A O 1
ATOM 780 N N . THR A 1 102 ? -58.037 5.498 71.401 1.00 96.06 102 THR A N 1
ATOM 781 C CA . THR A 1 102 ? -57.648 5.284 72.804 1.00 96.06 102 THR A CA 1
ATOM 782 C C . THR A 1 102 ? -57.579 6.609 73.561 1.00 96.06 102 THR A C 1
ATOM 784 O O . THR A 1 102 ? -58.066 6.704 74.686 1.00 96.06 102 THR A O 1
ATOM 787 N N . ASN A 1 103 ? -57.074 7.669 72.924 1.00 94.50 103 ASN A N 1
ATOM 788 C CA . ASN A 1 103 ? -57.072 9.017 73.485 1.00 94.50 103 ASN A CA 1
ATOM 789 C C . ASN A 1 103 ? -58.496 9.548 73.738 1.00 94.50 103 ASN A C 1
ATOM 791 O O . ASN A 1 103 ? -58.746 10.152 74.781 1.00 94.50 103 ASN A O 1
ATOM 795 N N . LEU A 1 104 ? -59.439 9.305 72.819 1.00 94.94 104 LEU A N 1
ATOM 796 C CA . LEU A 1 104 ? -60.851 9.673 73.001 1.00 94.94 104 LEU A CA 1
ATOM 797 C C . LEU A 1 104 ? -61.522 8.863 74.119 1.00 94.94 104 LEU A C 1
ATOM 799 O O . LEU A 1 104 ? -62.249 9.430 74.935 1.00 94.94 104 LEU A O 1
ATOM 803 N N . LEU A 1 105 ? -61.253 7.557 74.200 1.00 94.31 105 LEU A N 1
ATOM 804 C CA . LEU A 1 105 ? -61.742 6.699 75.284 1.00 94.31 105 LEU A CA 1
ATOM 805 C C . LEU A 1 105 ? -61.202 7.151 76.646 1.00 94.31 105 LEU A C 1
ATOM 807 O O . LEU A 1 105 ? -61.964 7.254 77.605 1.00 94.31 105 LEU A O 1
ATOM 811 N N . ALA A 1 106 ? -59.910 7.477 76.718 1.00 95.31 106 ALA A N 1
ATOM 812 C CA . ALA A 1 106 ? -59.266 7.994 77.920 1.00 95.31 106 ALA A CA 1
ATOM 813 C C . ALA A 1 106 ? -59.842 9.351 78.343 1.00 95.31 106 ALA A C 1
ATOM 815 O O . ALA A 1 106 ? -60.093 9.569 79.523 1.00 95.31 106 ALA A O 1
ATOM 816 N N . LEU A 1 107 ? -60.122 10.243 77.387 1.00 92.69 107 LEU A N 1
ATOM 817 C CA . LEU A 1 107 ? -60.782 11.519 77.659 1.00 92.69 107 LEU A CA 1
ATOM 818 C C . LEU A 1 107 ? -62.182 11.313 78.255 1.00 92.69 107 LEU A C 1
ATOM 820 O O . LEU A 1 107 ? -62.503 11.915 79.278 1.00 92.69 107 LEU A O 1
ATOM 824 N N . ASN A 1 108 ? -62.988 10.434 77.655 1.00 93.94 108 ASN A N 1
ATOM 825 C CA . ASN A 1 108 ? -64.316 10.099 78.171 1.00 93.94 108 ASN A CA 1
ATOM 826 C C . ASN A 1 108 ? -64.235 9.503 79.586 1.00 93.94 108 ASN A C 1
ATOM 828 O O . ASN A 1 108 ? -65.013 9.885 80.460 1.00 93.94 108 ASN A O 1
ATOM 832 N N . ALA A 1 109 ? -63.259 8.624 79.839 1.00 93.12 109 ALA A N 1
ATOM 833 C CA . ALA A 1 109 ? -63.018 8.050 81.160 1.00 93.12 109 ALA A CA 1
ATOM 834 C C . ALA A 1 109 ? -62.582 9.106 82.193 1.00 93.12 109 ALA A C 1
ATOM 836 O O . ALA A 1 109 ? -63.082 9.090 83.315 1.00 93.12 109 ALA A O 1
ATOM 837 N N . SER A 1 110 ? -61.712 10.054 81.825 1.00 93.06 110 SER A N 1
ATOM 838 C CA . SER A 1 110 ? -61.319 11.177 82.691 1.00 93.06 110 SER A CA 1
ATOM 839 C C . SER A 1 110 ? -62.512 12.066 83.053 1.00 93.06 110 SER A C 1
ATOM 841 O O . SER A 1 110 ? -62.633 12.488 84.204 1.00 93.06 110 SER A O 1
ATOM 843 N N . ILE A 1 111 ? -63.414 12.327 82.099 1.00 90.12 111 ILE A N 1
ATOM 844 C CA . ILE A 1 111 ? -64.641 13.106 82.330 1.00 90.12 111 ILE A CA 1
ATOM 845 C C . ILE A 1 111 ? -65.563 12.379 83.317 1.00 90.12 111 ILE A C 1
ATOM 847 O O . ILE A 1 111 ? -66.031 12.988 84.281 1.00 90.12 111 ILE A O 1
ATOM 851 N N . GLU A 1 112 ? -65.798 11.080 83.125 1.00 93.25 112 GLU A N 1
ATOM 852 C CA . GLU A 1 112 ? -66.676 10.303 84.010 1.00 93.25 112 GLU A CA 1
ATOM 853 C C . GLU A 1 112 ? -66.058 10.119 85.409 1.00 93.25 112 GLU A C 1
ATOM 855 O O . GLU A 1 112 ? -66.749 10.222 86.423 1.00 93.25 112 GLU A O 1
ATOM 860 N N . ALA A 1 113 ? -64.734 9.953 85.490 1.00 92.44 113 ALA A N 1
ATOM 861 C CA . ALA A 1 113 ? -64.008 9.913 86.754 1.00 92.44 113 ALA A CA 1
ATOM 862 C C . ALA A 1 113 ? -64.110 11.240 87.528 1.00 92.44 113 ALA A C 1
ATOM 864 O O . ALA A 1 113 ? -64.309 11.226 88.742 1.00 92.44 113 ALA A O 1
ATOM 865 N N . ALA A 1 114 ? -64.042 12.387 86.840 1.00 89.75 114 ALA A N 1
ATOM 866 C CA . ALA A 1 114 ? -64.283 13.693 87.455 1.00 89.75 114 ALA A CA 1
ATOM 867 C C . ALA A 1 114 ? -65.738 13.839 87.940 1.00 89.75 114 ALA A C 1
ATOM 869 O O . ALA A 1 114 ? -65.986 14.397 89.010 1.00 89.75 114 ALA A O 1
ATOM 870 N N . ARG A 1 115 ? -66.701 13.289 87.188 1.00 90.88 115 ARG A N 1
ATOM 871 C CA . ARG A 1 115 ? -68.132 13.298 87.528 1.00 90.88 115 ARG A CA 1
ATOM 872 C C . ARG A 1 115 ? -68.455 12.487 88.786 1.00 90.88 115 ARG A C 1
ATOM 874 O O . ARG A 1 115 ? -69.337 12.877 89.546 1.00 90.88 115 ARG A O 1
ATOM 881 N N . ALA A 1 116 ? -67.719 11.403 89.034 1.00 91.38 116 ALA A N 1
ATOM 882 C CA . ALA A 1 116 ? -67.836 10.575 90.236 1.00 91.38 116 ALA A CA 1
ATOM 883 C C . ALA A 1 116 ? -67.225 11.211 91.510 1.00 91.38 116 ALA A C 1
ATOM 885 O O . ALA A 1 116 ? -67.337 10.641 92.599 1.00 91.38 116 ALA A O 1
ATOM 886 N N . GLY A 1 117 ? -66.586 12.384 91.408 1.00 88.12 117 GLY A N 1
ATOM 887 C CA . GLY A 1 117 ? -66.041 13.122 92.551 1.00 88.12 117 GLY A CA 1
ATOM 888 C C . GLY A 1 117 ? -64.903 12.381 93.269 1.00 88.12 117 GLY A C 1
ATOM 889 O O . GLY A 1 117 ? -64.001 11.839 92.634 1.00 88.12 117 GLY A O 1
ATOM 890 N N . GLU A 1 118 ? -64.927 12.346 94.607 1.00 86.44 118 GLU A N 1
ATOM 891 C CA . GLU A 1 118 ? -63.876 11.696 95.419 1.00 86.44 118 GLU A CA 1
ATOM 892 C C . GLU A 1 118 ? -63.712 10.198 95.105 1.00 86.44 118 GLU A C 1
ATOM 894 O O . GLU A 1 118 ? -62.588 9.696 95.091 1.00 86.44 118 GLU A O 1
ATOM 899 N N . ALA A 1 119 ? -64.800 9.490 94.776 1.00 85.75 119 ALA A N 1
ATOM 900 C CA . ALA A 1 119 ? -64.755 8.064 94.441 1.00 85.75 119 ALA A CA 1
ATOM 901 C C . ALA A 1 119 ? -64.040 7.776 93.103 1.00 85.75 119 ALA A C 1
ATOM 903 O O . ALA A 1 119 ? -63.562 6.664 92.884 1.00 85.75 119 ALA A O 1
ATOM 904 N N . GLY A 1 120 ? -63.942 8.773 92.213 1.00 90.88 120 GLY A N 1
ATOM 905 C CA . GLY A 1 120 ? -63.348 8.647 90.881 1.00 90.88 120 GLY A CA 1
ATOM 906 C C . GLY A 1 120 ? -61.867 9.025 90.786 1.00 90.88 120 GLY A C 1
ATOM 907 O O . GLY A 1 120 ? -61.262 8.803 89.739 1.00 90.88 120 GLY A O 1
ATOM 908 N N . LYS A 1 121 ? -61.240 9.553 91.849 1.00 87.69 121 LYS A N 1
ATOM 909 C CA . LYS A 1 121 ? -59.848 10.059 91.804 1.00 87.69 121 LYS A CA 1
ATOM 910 C C . LYS A 1 121 ? -58.834 9.052 91.254 1.00 87.69 121 LYS A C 1
ATOM 912 O O . LYS A 1 121 ? -57.995 9.423 90.439 1.00 87.69 121 LYS A O 1
ATOM 917 N N . GLY A 1 122 ? -58.915 7.785 91.670 1.00 90.75 122 GLY A N 1
ATOM 918 C CA . GLY A 1 122 ? -58.021 6.733 91.170 1.00 90.75 122 GLY A CA 1
ATOM 919 C C . GLY A 1 122 ? -58.191 6.479 89.668 1.00 90.75 122 GLY A C 1
ATOM 920 O O . GLY A 1 122 ? -57.204 6.376 88.942 1.00 90.75 122 GLY A O 1
ATOM 921 N N . PHE A 1 123 ? -59.438 6.464 89.184 1.00 91.81 123 PHE A N 1
ATOM 922 C CA . PHE A 1 123 ? -59.750 6.313 87.761 1.00 91.81 123 PHE A CA 1
ATOM 923 C C . PHE A 1 123 ? -59.304 7.522 86.935 1.00 91.81 123 PHE A C 1
ATOM 925 O O . PHE A 1 123 ? -58.801 7.336 85.832 1.00 91.81 123 PHE A O 1
ATOM 932 N N . ALA A 1 124 ? -59.411 8.739 87.477 1.00 91.81 124 ALA A N 1
ATOM 933 C CA . ALA A 1 124 ? -58.960 9.956 86.802 1.00 91.81 124 ALA A CA 1
ATOM 934 C C . ALA A 1 124 ? -57.443 9.942 86.552 1.00 91.81 124 ALA A C 1
ATOM 936 O O . ALA A 1 124 ? -56.992 10.312 85.470 1.00 91.81 124 ALA A O 1
ATOM 937 N N . VAL A 1 125 ? -56.652 9.461 87.522 1.00 92.56 125 VAL A N 1
ATOM 938 C CA . VAL A 1 125 ? -55.194 9.320 87.359 1.00 92.56 125 VAL A CA 1
ATOM 939 C C . VAL A 1 125 ? -54.863 8.306 86.265 1.00 92.56 125 VAL A C 1
ATOM 941 O O . VAL A 1 125 ? -54.030 8.590 85.407 1.00 92.56 125 VAL A O 1
ATOM 944 N N . VAL A 1 126 ? -55.524 7.144 86.255 1.00 94.94 126 VAL A N 1
ATOM 945 C CA . VAL A 1 126 ? -55.307 6.116 85.220 1.00 94.94 126 VAL A CA 1
ATOM 946 C C . VAL A 1 126 ? -55.712 6.630 83.838 1.00 94.94 126 VAL A C 1
ATOM 948 O O . VAL A 1 126 ? -54.961 6.458 82.881 1.00 94.94 126 VAL A O 1
ATOM 951 N N . ALA A 1 127 ? -56.859 7.300 83.727 1.00 94.44 127 ALA A N 1
ATOM 952 C CA . ALA A 1 127 ? -57.340 7.854 82.468 1.00 94.44 127 ALA A CA 1
ATOM 953 C C . ALA A 1 127 ? -56.384 8.922 81.901 1.00 94.44 127 ALA A C 1
ATOM 955 O O . ALA A 1 127 ? -56.074 8.884 80.711 1.00 94.44 127 ALA A O 1
ATOM 956 N N . GLU A 1 128 ? -55.811 9.798 82.736 1.00 93.50 128 GLU A N 1
ATOM 957 C CA . GLU A 1 128 ? -54.806 10.770 82.278 1.00 93.50 128 GLU A CA 1
ATOM 958 C C . GLU A 1 128 ? -53.483 10.110 81.851 1.00 93.50 128 GLU A C 1
ATOM 960 O O . GLU A 1 128 ? -52.860 10.544 80.876 1.00 93.50 128 GLU A O 1
ATOM 965 N N . GLN A 1 129 ? -53.068 9.021 82.511 1.00 95.31 129 GLN A N 1
ATOM 966 C CA . GLN A 1 129 ? -51.917 8.232 82.058 1.00 95.31 129 GLN A CA 1
ATOM 967 C C . GLN A 1 129 ? -52.185 7.594 80.688 1.00 95.31 129 GLN A C 1
ATOM 969 O O . GLN A 1 129 ? -51.369 7.749 79.782 1.00 95.31 129 GLN A O 1
ATOM 974 N N . ILE A 1 130 ? -53.348 6.961 80.480 1.00 96.25 130 ILE A N 1
ATOM 975 C CA . ILE A 1 130 ? -53.724 6.384 79.174 1.00 96.25 130 ILE A CA 1
ATOM 976 C C . ILE A 1 130 ? -53.761 7.470 78.091 1.00 96.25 130 ILE A C 1
ATOM 978 O O . ILE A 1 130 ? -53.261 7.254 76.984 1.00 96.25 130 ILE A O 1
ATOM 982 N N . ARG A 1 131 ? -54.296 8.658 78.405 1.00 94.56 131 ARG A N 1
ATOM 983 C CA . ARG A 1 131 ? -54.318 9.808 77.490 1.00 94.56 131 ARG A CA 1
ATOM 984 C C . ARG A 1 131 ? -52.904 10.234 77.094 1.00 94.56 131 ARG A C 1
ATOM 986 O O . ARG A 1 131 ? -52.618 10.422 75.911 1.00 94.56 131 ARG A O 1
ATOM 993 N N . THR A 1 132 ? -51.999 10.318 78.068 1.00 95.25 132 THR A N 1
ATOM 994 C CA . THR A 1 132 ? -50.586 10.658 77.844 1.00 95.25 132 THR A CA 1
ATOM 995 C C . THR A 1 132 ? -49.885 9.608 76.976 1.00 95.25 132 THR A C 1
ATOM 997 O O . THR A 1 132 ? -49.241 9.972 75.991 1.00 95.25 132 THR A O 1
ATOM 1000 N N . LEU A 1 133 ? -50.062 8.312 77.270 1.00 95.38 133 LEU A N 1
ATOM 1001 C CA . LEU A 1 133 ? -49.507 7.217 76.462 1.00 95.38 133 LEU A CA 1
ATOM 1002 C C . LEU A 1 133 ? -50.050 7.220 75.028 1.00 95.38 133 LEU A C 1
ATOM 1004 O O . LEU A 1 133 ? -49.279 7.044 74.084 1.00 95.38 133 LEU A O 1
ATOM 1008 N N . SER A 1 134 ? -51.350 7.456 74.849 1.00 95.94 134 SER A N 1
ATOM 1009 C CA . SER A 1 134 ? -51.972 7.536 73.521 1.00 95.94 134 SER A CA 1
ATOM 1010 C C . SER A 1 134 ? -51.396 8.719 72.739 1.00 95.94 134 SER A C 1
ATOM 1012 O O . SER A 1 134 ? -50.867 8.561 71.644 1.00 95.94 134 SER A O 1
ATOM 1014 N N . THR A 1 135 ? -51.351 9.907 73.343 1.00 94.44 135 THR A N 1
ATOM 1015 C CA . THR A 1 135 ? -50.767 11.096 72.697 1.00 94.44 135 THR A CA 1
ATOM 1016 C C . THR A 1 135 ? -49.297 10.869 72.307 1.00 94.44 135 THR A C 1
ATOM 1018 O O . THR A 1 135 ? -48.891 11.216 71.197 1.00 94.44 135 THR A O 1
ATOM 1021 N N . GLY A 1 136 ? -48.514 10.215 73.173 1.00 95.31 136 GLY A N 1
ATOM 1022 C CA . GLY A 1 136 ? -47.137 9.808 72.876 1.00 95.31 136 GLY A CA 1
ATOM 1023 C C . GLY A 1 136 ? -47.035 8.790 71.733 1.00 95.31 136 GLY A C 1
ATOM 1024 O O . GLY A 1 136 ? -46.195 8.944 70.849 1.00 95.31 136 GLY A O 1
ATOM 1025 N N . THR A 1 137 ? -47.925 7.796 71.696 1.00 96.06 137 THR A N 1
ATOM 1026 C CA . THR A 1 137 ? -47.996 6.782 70.627 1.00 96.06 137 THR A CA 1
ATOM 1027 C C . THR A 1 137 ? -48.344 7.415 69.282 1.00 96.06 137 THR A C 1
ATOM 1029 O O . THR A 1 137 ? -47.723 7.095 68.268 1.00 96.06 137 THR A O 1
ATOM 1032 N N . LYS A 1 138 ? -49.282 8.371 69.270 1.00 94.06 138 LYS A N 1
ATOM 1033 C CA . LYS A 1 138 ? -49.631 9.142 68.070 1.00 94.06 138 LYS A CA 1
ATOM 1034 C C . LYS A 1 138 ? -48.429 9.933 67.556 1.00 94.06 138 LYS A C 1
ATOM 1036 O O . LYS A 1 138 ? -48.073 9.809 66.392 1.00 94.06 138 LYS A O 1
ATOM 1041 N N . ALA A 1 139 ? -47.751 10.672 68.436 1.00 94.88 139 ALA A N 1
ATOM 1042 C CA . ALA A 1 139 ? -46.563 11.440 68.066 1.00 94.88 139 ALA A CA 1
ATOM 1043 C C . ALA A 1 139 ? -45.430 10.557 67.505 1.00 94.88 139 ALA A C 1
ATOM 1045 O O . ALA A 1 139 ? -44.761 10.951 66.549 1.00 94.88 139 ALA A O 1
ATOM 1046 N N . SER A 1 140 ? -45.218 9.363 68.067 1.00 95.38 140 SER A N 1
ATOM 1047 C CA . SER A 1 140 ? -44.259 8.385 67.535 1.00 95.38 140 SER A CA 1
ATOM 1048 C C . SER A 1 140 ? -44.678 7.845 66.165 1.00 95.38 140 SER A C 1
ATOM 1050 O O . SER A 1 140 ? -43.842 7.781 65.268 1.00 95.38 140 SER A O 1
ATOM 1052 N N . SER A 1 141 ? -45.962 7.530 65.974 1.00 95.62 141 SER A N 1
ATOM 1053 C CA . SER A 1 141 ? -46.497 7.045 64.691 1.00 95.62 141 SER A CA 1
ATOM 1054 C C . SER A 1 141 ? -46.349 8.096 63.588 1.00 95.62 141 SER A C 1
ATOM 1056 O O . SER A 1 141 ? -45.855 7.787 62.506 1.00 95.62 141 SER A O 1
ATOM 1058 N N . SER A 1 142 ? -46.631 9.371 63.881 1.00 93.25 142 SER A N 1
ATOM 1059 C CA . SER A 1 142 ? -46.412 10.458 62.917 1.00 93.25 142 SER A CA 1
ATOM 1060 C C . SER A 1 142 ? -44.930 10.629 62.547 1.00 93.25 142 SER A C 1
ATOM 1062 O O . SER A 1 142 ? -44.618 10.902 61.389 1.00 93.25 142 SER A O 1
ATOM 1064 N N . LYS A 1 143 ? -43.996 10.431 63.493 1.00 95.25 143 LYS A N 1
ATOM 1065 C CA . LYS A 1 143 ? -42.550 10.434 63.193 1.00 95.25 143 LYS A CA 1
ATOM 1066 C C . LYS A 1 143 ? -42.146 9.263 62.296 1.00 95.25 143 LYS A C 1
ATOM 1068 O O . LYS A 1 143 ? -41.359 9.462 61.378 1.00 95.25 143 LYS A O 1
ATOM 1073 N N . ILE A 1 144 ? -42.686 8.065 62.537 1.00 95.38 144 ILE A N 1
ATOM 1074 C CA . ILE A 1 144 ? -42.460 6.898 61.670 1.00 95.38 144 ILE A CA 1
ATOM 1075 C C . ILE A 1 144 ? -42.984 7.193 60.259 1.00 95.38 144 ILE A C 1
ATOM 1077 O O . ILE A 1 144 ? -42.251 7.006 59.293 1.00 95.38 144 ILE A O 1
ATOM 1081 N N . SER A 1 145 ? -44.193 7.747 60.138 1.00 92.62 145 SER A N 1
ATOM 1082 C CA . SER A 1 145 ? -44.789 8.136 58.853 1.00 92.62 145 SER A CA 1
ATOM 1083 C C . SER A 1 145 ? -43.927 9.145 58.075 1.00 92.62 145 SER A C 1
ATOM 1085 O O . SER A 1 145 ? -43.706 8.977 56.876 1.00 92.62 145 SER A O 1
ATOM 1087 N N . GLN A 1 146 ? -43.348 10.148 58.751 1.00 93.56 146 GLN A N 1
ATOM 1088 C CA . GLN A 1 146 ? -42.382 11.074 58.137 1.00 93.56 146 GLN A CA 1
ATOM 1089 C C . GLN A 1 146 ? -41.122 10.370 57.622 1.00 93.56 146 GLN A C 1
ATOM 1091 O O . GLN A 1 146 ? -40.696 10.635 56.498 1.00 93.56 146 GLN A O 1
ATOM 1096 N N . SER A 1 147 ? -40.549 9.453 58.402 1.00 94.12 147 SER A N 1
ATOM 1097 C CA . SER A 1 147 ? -39.395 8.662 57.962 1.00 94.12 147 SER A CA 1
ATOM 1098 C C . SER A 1 147 ? -39.728 7.785 56.751 1.00 94.12 147 SER A C 1
ATOM 1100 O O . SER A 1 147 ? -38.928 7.708 55.823 1.00 94.12 147 SER A O 1
ATOM 1102 N N . LEU A 1 148 ? -40.916 7.171 56.721 1.00 93.38 148 LEU A N 1
ATOM 1103 C CA . LEU A 1 148 ? -41.376 6.362 55.587 1.00 93.38 148 LEU A CA 1
ATOM 1104 C C . LEU A 1 148 ? -41.544 7.200 54.314 1.00 93.38 148 LEU A C 1
ATOM 1106 O O . LEU A 1 148 ? -41.113 6.765 53.253 1.00 93.38 148 LEU A O 1
ATOM 1110 N N . MET A 1 149 ? -42.093 8.417 54.412 1.00 91.19 149 MET A N 1
ATOM 1111 C CA . MET A 1 149 ? -42.189 9.335 53.265 1.00 91.19 149 MET A CA 1
ATOM 1112 C C . MET A 1 149 ? -40.810 9.697 52.696 1.00 91.19 149 MET A C 1
ATOM 1114 O O . MET A 1 149 ? -40.627 9.716 51.481 1.00 91.19 149 MET A O 1
ATOM 1118 N N . HIS A 1 150 ? -39.823 9.944 53.560 1.00 92.31 150 HIS A N 1
ATOM 1119 C CA . HIS A 1 150 ? -38.461 10.239 53.113 1.00 92.31 150 HIS A CA 1
ATOM 1120 C C . HIS A 1 150 ? -37.784 9.032 52.437 1.00 92.31 150 HIS A C 1
ATOM 1122 O O . HIS A 1 150 ? -37.059 9.178 51.448 1.00 92.31 150 HIS A O 1
ATOM 1128 N N . LEU A 1 151 ? -38.033 7.825 52.947 1.00 92.19 151 LEU A N 1
ATOM 1129 C CA . LEU A 1 151 ? -37.519 6.593 52.353 1.00 92.19 151 LEU A CA 1
ATOM 1130 C C . LEU A 1 151 ? -38.196 6.274 51.008 1.00 92.19 151 LEU A C 1
ATOM 1132 O O . LEU A 1 151 ? -37.517 5.834 50.083 1.00 92.19 151 LEU A O 1
ATOM 1136 N N . GLU A 1 152 ? -39.491 6.568 50.862 1.00 89.44 152 GLU A N 1
ATOM 1137 C CA . GLU A 1 152 ? -40.244 6.465 49.602 1.00 89.44 152 GLU A CA 1
ATOM 1138 C C . GLU A 1 152 ? -39.685 7.416 48.523 1.00 89.44 152 GLU A C 1
ATOM 1140 O O . GLU A 1 152 ? -39.455 7.008 47.380 1.00 89.44 152 GLU A O 1
ATOM 1145 N N . GLU A 1 153 ? -39.383 8.667 48.891 1.00 92.44 153 GLU A N 1
ATOM 1146 C CA . GLU A 1 153 ? -38.717 9.637 48.008 1.00 92.44 153 GLU A CA 1
ATOM 1147 C C . GLU A 1 153 ? -37.327 9.139 47.575 1.00 92.44 153 GLU A C 1
ATOM 1149 O O . GLU A 1 153 ? -36.983 9.163 46.390 1.00 92.44 153 GLU A O 1
ATOM 1154 N N . THR A 1 154 ? -36.544 8.621 48.526 1.00 92.19 154 THR A N 1
ATOM 1155 C CA . THR A 1 154 ? -35.202 8.081 48.261 1.00 92.19 154 THR A CA 1
ATOM 1156 C C . THR A 1 154 ? -35.253 6.862 47.335 1.00 92.19 154 THR A C 1
ATOM 1158 O O . THR A 1 154 ? -34.474 6.786 46.386 1.00 92.19 154 THR A O 1
ATOM 1161 N N . SER A 1 155 ? -36.192 5.940 47.563 1.00 91.81 155 SER A N 1
ATOM 1162 C CA . SER A 1 155 ? -36.423 4.766 46.710 1.00 91.81 155 SER A CA 1
ATOM 1163 C C . SER A 1 155 ? -36.808 5.174 45.284 1.00 91.81 155 SER A C 1
ATOM 1165 O O . SER A 1 155 ? -36.233 4.671 44.320 1.00 91.81 155 SER A O 1
ATOM 1167 N N . THR A 1 156 ? -37.700 6.158 45.136 1.00 91.62 156 THR A N 1
ATOM 1168 C CA . THR A 1 156 ? -38.099 6.689 43.821 1.00 91.62 156 THR A CA 1
ATOM 1169 C C . THR A 1 156 ? -36.907 7.287 43.073 1.00 91.62 156 THR A C 1
ATOM 1171 O O . THR A 1 156 ? -36.730 7.048 41.878 1.00 91.62 156 THR A O 1
ATOM 1174 N N . LYS A 1 157 ? -36.039 8.020 43.778 1.00 94.50 157 LYS A N 1
ATOM 1175 C CA . LYS A 1 157 ? -34.806 8.558 43.196 1.00 94.50 157 LYS A CA 1
ATOM 1176 C C . LYS A 1 157 ? -33.839 7.450 42.763 1.00 94.50 157 LYS A C 1
ATOM 1178 O O . LYS A 1 157 ? -33.261 7.554 41.686 1.00 94.50 157 LYS A O 1
ATOM 1183 N N . MET A 1 158 ? -33.680 6.393 43.564 1.00 94.62 158 MET A N 1
ATOM 1184 C CA . MET A 1 158 ? -32.843 5.239 43.207 1.00 94.62 158 MET A CA 1
ATOM 1185 C C . MET A 1 158 ? -33.356 4.518 41.955 1.00 94.62 158 MET A C 1
ATOM 1187 O O . MET A 1 158 ? -32.548 4.191 41.090 1.00 94.62 158 MET A O 1
ATOM 1191 N N . MET A 1 159 ? -34.675 4.332 41.825 1.00 92.31 159 MET A N 1
ATOM 1192 C CA . MET A 1 159 ? -35.289 3.762 40.617 1.00 92.31 159 MET A CA 1
ATOM 1193 C C . MET A 1 159 ? -34.953 4.584 39.371 1.00 92.31 159 MET A C 1
ATOM 1195 O O . MET A 1 159 ? -34.496 4.031 38.376 1.00 92.31 159 MET A O 1
ATOM 1199 N N . HIS A 1 160 ? -35.082 5.911 39.447 1.00 94.25 160 HIS A N 1
ATOM 1200 C CA . HIS A 1 160 ? -34.734 6.783 38.325 1.00 94.25 160 HIS A CA 1
ATOM 1201 C C . HIS A 1 160 ? -33.250 6.671 37.930 1.00 94.25 160 HIS A C 1
ATOM 1203 O O . HIS A 1 160 ? -32.922 6.530 36.755 1.00 94.25 160 HIS A O 1
ATOM 1209 N N . THR A 1 161 ? -32.339 6.653 38.909 1.00 95.19 161 THR A N 1
ATOM 1210 C CA . THR A 1 161 ? -30.904 6.454 38.644 1.00 95.19 161 THR A CA 1
ATOM 1211 C C . THR A 1 161 ? -30.606 5.073 38.042 1.00 95.19 161 THR A C 1
ATOM 1213 O O . THR A 1 161 ? -29.686 4.942 37.233 1.00 95.19 161 THR A O 1
ATOM 1216 N N . MET A 1 162 ? -31.377 4.037 38.389 1.00 94.19 162 MET A N 1
ATOM 1217 C CA . MET A 1 162 ? -31.244 2.710 37.774 1.00 94.19 162 MET A CA 1
ATOM 1218 C C . MET A 1 162 ? -31.700 2.698 36.313 1.00 94.19 162 MET A C 1
ATOM 1220 O O . MET A 1 162 ? -31.000 2.133 35.472 1.00 94.19 162 MET A O 1
ATOM 1224 N N . GLU A 1 163 ? -32.797 3.379 35.979 1.00 93.31 163 GLU A N 1
ATOM 1225 C CA . GLU A 1 163 ? -33.234 3.551 34.586 1.00 93.31 163 GLU A CA 1
ATOM 1226 C C . GLU A 1 163 ? -32.163 4.259 33.738 1.00 93.31 163 GLU A C 1
ATOM 1228 O O . GLU A 1 163 ? -31.830 3.809 32.636 1.00 93.31 163 GLU A O 1
ATOM 1233 N N . GLU A 1 164 ? -31.569 5.334 34.267 1.00 96.25 164 GLU A N 1
ATOM 1234 C CA . GLU A 1 164 ? -30.454 6.035 33.617 1.00 96.25 164 GLU A CA 1
ATOM 1235 C C . GLU A 1 164 ? -29.235 5.118 33.440 1.00 96.25 164 GLU A C 1
ATOM 1237 O O . GLU A 1 164 ? -28.627 5.085 32.367 1.00 96.25 164 GLU A O 1
ATOM 1242 N N . THR A 1 165 ? -28.906 4.319 34.459 1.00 96.62 165 THR A N 1
ATOM 1243 C CA . THR A 1 165 ? -27.792 3.359 34.416 1.00 96.62 165 THR A CA 1
ATOM 1244 C C . THR A 1 165 ? -28.003 2.311 33.321 1.00 96.62 165 THR A C 1
ATOM 1246 O O . THR A 1 165 ? -27.103 2.072 32.514 1.00 96.62 165 THR A O 1
ATOM 1249 N N . LEU A 1 166 ? -29.204 1.735 33.216 1.00 95.12 166 LEU A N 1
ATOM 1250 C CA . LEU A 1 166 ? -29.552 0.780 32.159 1.00 95.12 166 LEU A CA 1
ATOM 1251 C C . LEU A 1 166 ? -29.483 1.412 30.760 1.00 95.12 166 LEU A C 1
ATOM 1253 O O . LEU A 1 166 ? -29.049 0.762 29.806 1.00 95.12 166 LEU A O 1
ATOM 1257 N N . SER A 1 167 ? -29.871 2.682 30.625 1.00 96.69 167 SER A N 1
ATOM 1258 C CA . SER A 1 167 ? -29.723 3.431 29.372 1.00 96.69 167 SER A CA 1
ATOM 1259 C C . SER A 1 167 ? -28.249 3.580 28.965 1.00 96.69 167 SER A C 1
ATOM 1261 O O . SER A 1 167 ? -27.880 3.275 27.827 1.00 96.69 167 SER A O 1
ATOM 1263 N N . LEU A 1 168 ? -27.375 3.951 29.908 1.00 97.06 168 LEU A N 1
ATOM 1264 C CA . LEU A 1 168 ? -25.930 4.070 29.677 1.00 97.06 168 LEU A CA 1
ATOM 1265 C C . LEU A 1 168 ? -25.268 2.729 29.333 1.00 97.06 168 LEU A C 1
ATOM 1267 O O . LEU A 1 168 ? -24.385 2.681 28.472 1.00 97.06 168 LEU A O 1
ATOM 1271 N N . ILE A 1 169 ? -25.716 1.634 29.951 1.00 97.25 169 ILE A N 1
ATOM 1272 C CA . ILE A 1 169 ? -25.266 0.273 29.626 1.00 97.25 169 ILE A CA 1
ATOM 1273 C C . ILE A 1 169 ? -25.615 -0.072 28.171 1.00 97.25 169 ILE A C 1
ATOM 1275 O O . ILE A 1 169 ? -24.750 -0.528 27.422 1.00 97.25 169 ILE A O 1
ATOM 1279 N N . ARG A 1 170 ? -26.845 0.218 27.723 1.00 95.38 170 ARG A N 1
ATOM 1280 C CA . ARG A 1 170 ? -27.259 -0.002 26.322 1.00 95.38 170 ARG A CA 1
ATOM 1281 C C . ARG A 1 170 ? -26.431 0.821 25.338 1.00 95.38 170 ARG A C 1
ATOM 1283 O O . ARG A 1 170 ? -26.000 0.295 24.315 1.00 95.38 170 ARG A O 1
ATOM 1290 N N . MET A 1 171 ? -26.175 2.092 25.652 1.00 97.00 171 MET A N 1
ATOM 1291 C CA . MET A 1 171 ? -25.311 2.943 24.828 1.00 97.00 171 MET A CA 1
ATOM 1292 C C . MET A 1 171 ? -23.879 2.403 24.759 1.00 97.00 171 MET A C 1
ATOM 1294 O O . MET A 1 171 ? -23.266 2.420 23.694 1.00 97.00 171 MET A O 1
ATOM 1298 N N . THR A 1 172 ? -23.349 1.904 25.876 1.00 96.69 172 THR A N 1
ATOM 1299 C CA . THR A 1 172 ? -22.019 1.282 25.925 1.00 96.69 172 THR A CA 1
ATOM 1300 C C . THR A 1 172 ? -21.953 0.057 25.015 1.00 96.69 172 THR A C 1
ATOM 1302 O O . THR A 1 172 ? -21.019 -0.054 24.224 1.00 96.69 172 THR A O 1
ATOM 1305 N N . LEU A 1 173 ? -22.969 -0.810 25.046 1.00 95.50 173 LEU A N 1
ATOM 1306 C CA . LEU A 1 173 ? -23.029 -2.003 24.197 1.00 95.50 173 LEU A CA 1
ATOM 1307 C C . LEU A 1 173 ? -23.040 -1.660 22.693 1.00 95.50 173 LEU A C 1
ATOM 1309 O O . LEU A 1 173 ? -22.325 -2.284 21.906 1.00 95.50 173 LEU A O 1
ATOM 1313 N N . ASP A 1 174 ? -23.792 -0.633 22.292 1.00 96.12 174 ASP A N 1
ATOM 1314 C CA . ASP A 1 174 ? -23.820 -0.141 20.905 1.00 96.12 174 ASP A CA 1
ATOM 1315 C C . ASP A 1 174 ? -22.446 0.395 20.452 1.00 96.12 174 ASP A C 1
ATOM 1317 O O . ASP A 1 174 ? -21.946 0.078 19.365 1.00 96.12 174 ASP A O 1
ATOM 1321 N N . LYS A 1 175 ? -21.770 1.150 21.329 1.00 96.44 175 LYS A N 1
ATOM 1322 C CA . LYS A 1 175 ? -20.416 1.663 21.068 1.00 96.44 175 LYS A CA 1
ATOM 1323 C C . LYS A 1 175 ? -19.382 0.551 20.958 1.00 96.44 175 LYS A C 1
ATOM 1325 O O . LYS A 1 175 ? -18.553 0.601 20.051 1.00 96.44 175 LYS A O 1
ATOM 1330 N N . VAL A 1 176 ? -19.450 -0.452 21.829 1.00 96.44 176 VAL A N 1
ATOM 1331 C CA . VAL A 1 176 ? -18.578 -1.634 21.786 1.00 96.44 176 VAL A CA 1
ATOM 1332 C C . VAL A 1 176 ? -18.791 -2.418 20.489 1.00 96.44 176 VAL A C 1
ATOM 1334 O O . VAL A 1 176 ? -17.819 -2.767 19.824 1.00 96.44 176 VAL A O 1
ATOM 1337 N N . THR A 1 177 ? -20.041 -2.592 20.054 1.00 93.94 177 THR A N 1
ATOM 1338 C CA . THR A 1 177 ? -20.370 -3.254 18.779 1.00 93.94 177 THR A CA 1
ATOM 1339 C C . THR A 1 177 ? -19.774 -2.504 17.582 1.00 93.94 177 THR A C 1
ATOM 1341 O O . THR A 1 177 ? -19.139 -3.098 16.709 1.00 93.94 177 THR A O 1
ATOM 1344 N N . THR A 1 178 ? -19.912 -1.176 17.564 1.00 96.75 178 THR A N 1
ATOM 1345 C CA . THR A 1 178 ? -19.340 -0.325 16.506 1.00 96.75 178 THR A CA 1
ATOM 1346 C C . THR A 1 178 ? -17.804 -0.364 16.506 1.00 96.75 178 THR A C 1
ATOM 1348 O O . THR A 1 178 ? -17.173 -0.399 15.443 1.00 96.75 178 THR A O 1
ATOM 1351 N N . ALA A 1 179 ? -17.185 -0.386 17.690 1.00 96.75 179 ALA A N 1
ATOM 1352 C CA . ALA A 1 179 ? -15.740 -0.547 17.829 1.00 96.75 179 ALA A CA 1
ATOM 1353 C C . ALA A 1 179 ? -15.276 -1.912 17.295 1.00 96.75 179 ALA A C 1
ATOM 1355 O O . ALA A 1 179 ? -14.288 -1.970 16.565 1.00 96.75 179 ALA A O 1
ATOM 1356 N N . GLY A 1 180 ? -16.027 -2.986 17.562 1.00 96.50 180 GLY A N 1
ATOM 1357 C CA . GLY A 1 180 ? -15.736 -4.332 17.057 1.00 96.50 180 GLY A CA 1
ATOM 1358 C C . GLY A 1 180 ? -15.771 -4.420 15.532 1.00 96.50 180 GLY A C 1
ATOM 1359 O O . GLY A 1 180 ? -14.860 -4.980 14.918 1.00 96.50 180 GLY A O 1
ATOM 1360 N N . ALA A 1 181 ? -16.757 -3.779 14.898 1.00 96.38 181 ALA A N 1
ATOM 1361 C CA . ALA A 1 181 ? -16.808 -3.669 13.439 1.00 96.38 181 ALA A CA 1
ATOM 1362 C C . ALA A 1 181 ? -15.594 -2.907 12.873 1.00 96.38 181 ALA A C 1
ATOM 1364 O O . ALA A 1 181 ? -15.030 -3.297 11.850 1.00 96.38 181 ALA A O 1
ATOM 1365 N N . SER A 1 182 ? -15.153 -1.848 13.560 1.00 97.31 182 SER A N 1
ATOM 1366 C CA . SER A 1 182 ? -13.974 -1.071 13.158 1.00 97.31 182 SER A CA 1
ATOM 1367 C C . SER A 1 182 ? -12.685 -1.889 13.270 1.00 97.31 182 SER A C 1
ATOM 1369 O O . SER A 1 182 ? -11.873 -1.862 12.351 1.00 97.31 182 SER A O 1
ATOM 1371 N N . ILE A 1 183 ? -12.513 -2.663 14.347 1.00 97.12 183 ILE A N 1
ATOM 1372 C CA . ILE A 1 183 ? -11.363 -3.569 14.515 1.00 97.12 183 ILE A CA 1
ATOM 1373 C C . ILE A 1 183 ? -11.349 -4.651 13.436 1.00 97.12 183 ILE A C 1
ATOM 1375 O O . ILE A 1 183 ? -10.293 -4.923 12.868 1.00 97.12 183 ILE A O 1
ATOM 1379 N N . SER A 1 184 ? -12.511 -5.223 13.112 1.00 95.81 184 SER A N 1
ATOM 1380 C CA . SER A 1 184 ? -12.629 -6.221 12.040 1.00 95.81 184 SER A CA 1
ATOM 1381 C C . SER A 1 184 ? -12.157 -5.650 10.702 1.00 95.81 184 SER A C 1
ATOM 1383 O O . SER A 1 184 ? -11.370 -6.281 10.001 1.00 95.81 184 SER A O 1
ATOM 1385 N N . LYS A 1 185 ? -12.553 -4.409 10.394 1.00 97.38 185 LYS A N 1
ATOM 1386 C CA . LYS A 1 185 ? -12.094 -3.708 9.194 1.00 97.38 185 LYS A CA 1
ATOM 1387 C C . LYS A 1 185 ? -10.587 -3.425 9.208 1.00 97.38 185 LYS A C 1
ATOM 1389 O O . LYS A 1 185 ? -9.929 -3.639 8.201 1.00 97.38 185 LYS A O 1
ATOM 1394 N N . ILE A 1 186 ? -10.016 -3.014 10.344 1.00 96.88 186 ILE A N 1
ATOM 1395 C CA . ILE A 1 186 ? -8.557 -2.812 10.467 1.00 96.88 186 ILE A CA 1
ATOM 1396 C C . ILE A 1 186 ? -7.798 -4.128 10.229 1.00 96.88 186 ILE A C 1
ATOM 1398 O O . ILE A 1 186 ? -6.730 -4.119 9.615 1.00 96.88 186 ILE A O 1
ATOM 1402 N N . SER A 1 187 ? -8.335 -5.258 10.696 1.00 96.06 187 SER A N 1
ATOM 1403 C CA . SER A 1 187 ? -7.753 -6.580 10.442 1.00 96.06 187 SER A CA 1
ATOM 1404 C C . SER A 1 187 ? -7.766 -6.928 8.951 1.00 96.06 187 SER A C 1
ATOM 1406 O O . SER A 1 187 ? -6.775 -7.451 8.447 1.00 96.06 187 SER A O 1
ATOM 1408 N N . GLU A 1 188 ? -8.856 -6.623 8.244 1.00 96.81 188 GLU A N 1
ATOM 1409 C CA . GLU A 1 188 ? -8.964 -6.812 6.791 1.00 96.81 188 GLU A CA 1
ATOM 1410 C C . GLU A 1 188 ? -7.977 -5.907 6.036 1.00 96.81 188 GLU A C 1
ATOM 1412 O O . GLU A 1 188 ? -7.201 -6.389 5.212 1.00 96.81 188 GLU A O 1
ATOM 1417 N N . ASP A 1 189 ? -7.913 -4.622 6.399 1.00 97.06 189 ASP A N 1
ATOM 1418 C CA . ASP A 1 189 ? -6.970 -3.658 5.821 1.00 97.06 189 ASP A CA 1
ATOM 1419 C C . ASP A 1 189 ? -5.507 -4.085 6.056 1.00 97.06 189 ASP A C 1
ATOM 1421 O O . ASP A 1 189 ? -4.653 -3.921 5.184 1.00 97.06 189 ASP A O 1
ATOM 1425 N N . THR A 1 190 ? -5.206 -4.678 7.216 1.00 96.44 190 THR A N 1
ATOM 1426 C CA . THR A 1 190 ? -3.871 -5.198 7.556 1.00 96.44 190 THR A CA 1
ATOM 1427 C C . THR A 1 190 ? -3.513 -6.419 6.701 1.00 96.44 190 THR A C 1
ATOM 1429 O O . THR A 1 190 ? -2.384 -6.501 6.218 1.00 96.44 190 THR A O 1
ATOM 1432 N N . ALA A 1 191 ? -4.459 -7.327 6.441 1.00 94.44 191 ALA A N 1
ATOM 1433 C CA . ALA A 1 191 ? -4.241 -8.453 5.530 1.00 94.44 191 ALA A CA 1
ATOM 1434 C C . ALA A 1 191 ? -4.006 -7.980 4.082 1.00 94.44 191 ALA A C 1
ATOM 1436 O O . ALA A 1 191 ? -3.091 -8.453 3.409 1.00 94.44 191 ALA A O 1
ATOM 1437 N N . GLN A 1 192 ? -4.773 -6.988 3.618 1.00 96.75 192 GLN A N 1
ATOM 1438 C CA . GLN A 1 192 ? -4.583 -6.404 2.288 1.00 96.75 192 GLN A CA 1
ATOM 1439 C C . GLN A 1 192 ? -3.235 -5.677 2.159 1.00 96.75 192 GLN A C 1
ATOM 1441 O O . GLN A 1 192 ? -2.603 -5.702 1.100 1.00 96.75 192 GLN A O 1
ATOM 1446 N N . LEU A 1 193 ? -2.775 -5.018 3.229 1.00 96.38 193 LEU A N 1
ATOM 1447 C CA . LEU A 1 193 ? -1.443 -4.415 3.274 1.00 96.38 193 LEU A CA 1
ATOM 1448 C C . LEU A 1 193 ? -0.344 -5.469 3.140 1.00 96.38 193 LEU A C 1
ATOM 1450 O O . LEU A 1 193 ? 0.612 -5.233 2.407 1.00 96.38 193 LEU A O 1
ATOM 1454 N N . GLU A 1 194 ? -0.487 -6.625 3.788 1.00 95.62 194 GLU A N 1
ATOM 1455 C CA . GLU A 1 194 ? 0.471 -7.726 3.668 1.00 95.62 194 GLU A CA 1
ATOM 1456 C C . GLU A 1 194 ? 0.598 -8.222 2.219 1.00 95.62 194 GLU A C 1
ATOM 1458 O O . GLU A 1 194 ? 1.713 -8.368 1.714 1.00 95.62 194 GLU A O 1
ATOM 1463 N N . GLU A 1 195 ? -0.524 -8.387 1.511 1.00 96.19 195 GLU A N 1
ATOM 1464 C CA . GLU A 1 195 ? -0.529 -8.734 0.083 1.00 96.19 195 GLU A CA 1
ATOM 1465 C C . GLU A 1 195 ? 0.169 -7.656 -0.764 1.00 96.19 195 GLU A C 1
ATOM 1467 O O . GLU A 1 195 ? 1.056 -7.953 -1.568 1.00 96.19 195 GLU A O 1
ATOM 1472 N N . ASN A 1 196 ? -0.171 -6.383 -0.547 1.00 96.50 196 ASN A N 1
ATOM 1473 C CA . ASN A 1 196 ? 0.439 -5.273 -1.280 1.00 96.50 196 ASN A CA 1
ATOM 1474 C C . ASN A 1 196 ? 1.954 -5.187 -1.051 1.00 96.50 196 ASN A C 1
ATOM 1476 O O . ASN A 1 196 ? 2.701 -4.888 -1.982 1.00 96.50 196 ASN A O 1
ATOM 1480 N N . ILE A 1 197 ? 2.425 -5.475 0.164 1.00 97.00 197 ILE A N 1
ATOM 1481 C CA . ILE A 1 197 ? 3.856 -5.525 0.475 1.00 97.00 197 ILE A CA 1
ATOM 1482 C C . ILE A 1 197 ? 4.553 -6.609 -0.362 1.00 97.00 197 ILE A C 1
ATOM 1484 O O . ILE A 1 197 ? 5.621 -6.344 -0.915 1.00 97.00 197 ILE A O 1
ATOM 1488 N N . GLN A 1 198 ? 3.949 -7.791 -0.523 1.00 95.25 198 GLN A N 1
ATOM 1489 C CA . GLN A 1 198 ? 4.504 -8.864 -1.364 1.00 95.25 198 GLN A CA 1
ATOM 1490 C C . GLN A 1 198 ? 4.555 -8.479 -2.851 1.00 95.25 198 GLN A C 1
ATOM 1492 O O . GLN A 1 198 ? 5.528 -8.789 -3.547 1.00 95.25 198 GLN A O 1
ATOM 1497 N N . ILE A 1 199 ? 3.533 -7.772 -3.340 1.00 97.12 199 ILE A N 1
ATOM 1498 C CA . ILE A 1 199 ? 3.504 -7.254 -4.715 1.00 97.12 199 ILE A CA 1
ATOM 1499 C C . ILE A 1 199 ? 4.640 -6.244 -4.927 1.00 97.12 199 ILE A C 1
ATOM 1501 O O . ILE A 1 199 ? 5.359 -6.331 -5.923 1.00 97.12 199 ILE A O 1
ATOM 1505 N N . ILE A 1 200 ? 4.839 -5.315 -3.985 1.00 96.31 200 ILE A N 1
ATOM 1506 C CA . ILE A 1 200 ? 5.916 -4.316 -4.062 1.00 96.31 200 ILE A CA 1
ATOM 1507 C C . ILE A 1 200 ? 7.291 -4.994 -4.006 1.00 96.31 200 ILE A C 1
ATOM 1509 O O . ILE A 1 200 ? 8.167 -4.628 -4.786 1.00 96.31 200 ILE A O 1
ATOM 1513 N N . ASP A 1 201 ? 7.483 -5.993 -3.141 1.00 96.62 201 ASP A N 1
ATOM 1514 C CA . ASP A 1 201 ? 8.729 -6.770 -3.068 1.00 96.62 201 ASP A CA 1
ATOM 1515 C C . ASP A 1 201 ? 9.060 -7.452 -4.401 1.00 96.62 201 ASP A C 1
ATOM 1517 O O . ASP A 1 201 ? 10.184 -7.358 -4.898 1.00 96.62 201 ASP A O 1
ATOM 1521 N N . THR A 1 202 ? 8.059 -8.065 -5.032 1.00 96.81 202 THR A N 1
ATOM 1522 C CA . THR A 1 202 ? 8.217 -8.694 -6.350 1.00 96.81 202 THR A CA 1
ATOM 1523 C C . THR A 1 202 ? 8.569 -7.659 -7.420 1.00 96.81 202 THR A C 1
ATOM 1525 O O . THR A 1 202 ? 9.543 -7.834 -8.150 1.00 96.81 202 THR A O 1
ATOM 1528 N N . ALA A 1 203 ? 7.848 -6.536 -7.468 1.00 97.12 203 ALA A N 1
ATOM 1529 C CA . ALA A 1 203 ? 8.125 -5.465 -8.423 1.00 97.12 203 ALA A CA 1
ATOM 1530 C C . ALA A 1 203 ? 9.531 -4.863 -8.237 1.00 97.12 203 ALA A C 1
ATOM 1532 O O . ALA A 1 203 ? 10.195 -4.517 -9.213 1.00 97.12 203 ALA A O 1
ATOM 1533 N N . MET A 1 204 ? 10.015 -4.754 -6.997 1.00 96.00 204 MET A N 1
ATOM 1534 C CA . MET A 1 204 ? 11.366 -4.258 -6.717 1.00 96.00 204 MET A CA 1
ATOM 1535 C C . MET A 1 204 ? 12.451 -5.228 -7.180 1.00 96.00 204 MET A C 1
ATOM 1537 O O . MET A 1 204 ? 13.463 -4.774 -7.714 1.00 96.00 204 MET A O 1
ATOM 1541 N N . LYS A 1 205 ? 12.228 -6.543 -7.061 1.00 94.88 205 LYS A N 1
ATOM 1542 C CA . LYS A 1 205 ? 13.121 -7.559 -7.644 1.00 94.88 205 LYS A CA 1
ATOM 1543 C C . LYS A 1 205 ? 13.192 -7.446 -9.168 1.00 94.88 205 LYS A C 1
ATOM 1545 O O . LYS A 1 205 ? 14.282 -7.528 -9.732 1.00 94.88 205 LYS A O 1
ATOM 1550 N N . ASP A 1 206 ? 12.070 -7.180 -9.835 1.00 96.94 206 ASP A N 1
ATOM 1551 C CA . ASP A 1 206 ? 12.043 -6.972 -11.289 1.00 96.94 206 ASP A CA 1
ATOM 1552 C C . ASP A 1 206 ? 12.805 -5.701 -11.709 1.00 96.94 206 ASP A C 1
ATOM 1554 O O . ASP A 1 206 ? 13.545 -5.705 -12.701 1.00 96.94 206 ASP A O 1
ATOM 1558 N N . VAL A 1 207 ? 12.675 -4.613 -10.938 1.00 96.62 207 VAL A N 1
ATOM 1559 C CA . VAL A 1 207 ? 13.448 -3.376 -11.148 1.00 96.62 207 VAL A CA 1
ATOM 1560 C C . VAL A 1 207 ? 14.940 -3.622 -10.933 1.00 96.62 207 VAL A C 1
ATOM 1562 O O . VAL A 1 207 ? 15.751 -3.161 -11.737 1.00 96.62 207 VAL A O 1
ATOM 1565 N N . GLU A 1 208 ? 15.318 -4.367 -9.892 1.00 96.50 208 GLU A N 1
ATOM 1566 C CA . GLU A 1 208 ? 16.712 -4.736 -9.638 1.00 96.50 208 GLU A CA 1
ATOM 1567 C C . GLU A 1 208 ? 17.303 -5.520 -10.814 1.00 96.50 208 GLU A C 1
ATOM 1569 O O . GLU A 1 208 ? 18.359 -5.156 -11.338 1.00 96.50 208 GLU A O 1
ATOM 1574 N N . GLN A 1 209 ? 16.586 -6.543 -11.281 1.00 96.56 209 GLN A N 1
ATOM 1575 C CA . GLN A 1 209 ? 16.997 -7.367 -12.413 1.00 96.56 209 GLN A CA 1
ATOM 1576 C C . GLN A 1 209 ? 17.132 -6.542 -13.702 1.00 96.56 209 GLN A C 1
ATOM 1578 O O . GLN A 1 209 ? 18.115 -6.685 -14.434 1.00 96.56 209 GLN A O 1
ATOM 1583 N N . SER A 1 210 ? 16.181 -5.645 -13.964 1.00 96.88 210 SER A N 1
ATOM 1584 C CA . SER A 1 210 ? 16.224 -4.735 -15.116 1.00 96.88 210 SER A CA 1
ATOM 1585 C C . SER A 1 210 ? 17.410 -3.772 -15.030 1.00 96.88 210 SER A C 1
ATOM 1587 O O . SER A 1 210 ? 18.073 -3.500 -16.030 1.00 96.88 210 SER A O 1
ATOM 1589 N N . ASN A 1 211 ? 17.728 -3.284 -13.829 1.00 96.50 211 ASN A N 1
ATOM 1590 C CA . ASN A 1 211 ? 18.875 -2.411 -13.606 1.00 96.50 211 ASN A CA 1
ATOM 1591 C C . ASN A 1 211 ? 20.207 -3.148 -13.821 1.00 96.50 211 ASN A C 1
ATOM 1593 O O . ASN A 1 211 ? 21.127 -2.576 -14.398 1.00 96.50 211 ASN A O 1
ATOM 1597 N N . ILE A 1 212 ? 20.307 -4.424 -13.430 1.00 95.50 212 ILE A N 1
ATOM 1598 C CA . ILE A 1 212 ? 21.475 -5.270 -13.737 1.00 95.50 212 ILE A CA 1
ATOM 1599 C C . ILE A 1 212 ? 21.656 -5.411 -15.255 1.00 95.50 212 ILE A C 1
ATOM 1601 O O . ILE A 1 212 ? 22.768 -5.253 -15.754 1.00 95.50 212 ILE A O 1
ATOM 1605 N N . GLN A 1 213 ? 20.574 -5.653 -16.002 1.00 96.19 213 GLN A N 1
ATOM 1606 C CA . GLN A 1 213 ? 20.628 -5.723 -17.468 1.00 96.19 213 GLN A CA 1
ATOM 1607 C C . GLN A 1 213 ? 21.019 -4.384 -18.105 1.00 96.19 213 GLN A C 1
ATOM 1609 O O . GLN A 1 213 ? 21.767 -4.362 -19.079 1.00 96.19 213 GLN A O 1
ATOM 1614 N N . LEU A 1 214 ? 20.544 -3.259 -17.561 1.00 95.31 214 LEU A N 1
ATOM 1615 C CA . LEU A 1 214 ? 20.952 -1.931 -18.020 1.00 95.31 214 LEU A CA 1
ATOM 1616 C C . LEU A 1 214 ? 22.452 -1.701 -17.836 1.00 95.31 214 LEU A C 1
ATOM 1618 O O . LEU A 1 214 ? 23.083 -1.181 -18.750 1.00 95.31 214 LEU A O 1
ATOM 1622 N N . VAL A 1 215 ? 23.020 -2.110 -16.699 1.00 95.56 215 VAL A N 1
ATOM 1623 C CA . VAL A 1 215 ? 24.469 -2.029 -16.463 1.00 95.56 215 VAL A CA 1
ATOM 1624 C C . VAL A 1 215 ? 25.238 -2.851 -17.503 1.00 95.56 215 VAL A C 1
ATOM 1626 O O . VAL A 1 215 ? 26.151 -2.315 -18.124 1.00 95.56 215 VAL A O 1
ATOM 1629 N N . ASP A 1 216 ? 24.828 -4.095 -17.772 1.00 95.44 216 ASP A N 1
ATOM 1630 C CA . ASP A 1 216 ? 25.467 -4.926 -18.809 1.00 95.44 216 ASP A CA 1
ATOM 1631 C C . ASP A 1 216 ? 25.380 -4.276 -20.202 1.00 95.44 216 ASP A C 1
ATOM 1633 O O . ASP A 1 216 ? 26.372 -4.184 -20.926 1.00 95.44 216 ASP A O 1
ATOM 1637 N N . ASN A 1 217 ? 24.216 -3.726 -20.559 1.00 94.19 217 ASN A N 1
ATOM 1638 C CA . ASN A 1 217 ? 24.045 -2.994 -21.813 1.00 94.19 217 ASN A CA 1
ATOM 1639 C C . ASN A 1 217 ? 24.973 -1.769 -21.896 1.00 94.19 217 ASN A C 1
ATOM 1641 O O . ASN A 1 217 ? 25.523 -1.496 -22.963 1.00 94.19 217 ASN A O 1
ATOM 1645 N N . MET A 1 218 ? 25.174 -1.033 -20.798 1.00 92.75 218 MET A N 1
ATOM 1646 C CA . MET A 1 218 ? 26.103 0.104 -20.774 1.00 92.75 218 MET A CA 1
ATOM 1647 C C . MET A 1 218 ? 27.561 -0.338 -20.943 1.00 92.75 218 MET A C 1
ATOM 1649 O O . MET A 1 218 ? 28.313 0.321 -21.665 1.00 92.75 218 MET A O 1
ATOM 1653 N N . ASP A 1 219 ? 27.956 -1.470 -20.359 1.00 92.69 219 ASP A N 1
ATOM 1654 C CA . ASP A 1 219 ? 29.288 -2.051 -20.563 1.00 92.69 219 ASP A CA 1
ATOM 1655 C C . ASP A 1 219 ? 29.503 -2.462 -22.030 1.00 92.69 219 ASP A C 1
ATOM 1657 O O . ASP A 1 219 ? 30.557 -2.187 -22.621 1.00 92.69 219 ASP A O 1
ATOM 1661 N N . GLN A 1 220 ? 28.483 -3.044 -22.670 1.00 94.38 220 GLN A N 1
ATOM 1662 C CA . GLN A 1 220 ? 28.516 -3.360 -24.101 1.00 94.38 220 GLN A CA 1
ATOM 1663 C C . GLN A 1 220 ? 28.642 -2.096 -24.965 1.00 94.38 220 GLN A C 1
ATOM 1665 O O . GLN A 1 220 ? 29.478 -2.056 -25.873 1.00 94.38 220 GLN A O 1
ATOM 1670 N N . VAL A 1 221 ? 27.867 -1.046 -24.672 1.00 93.69 221 VAL A N 1
ATOM 1671 C CA . VAL A 1 221 ? 27.952 0.247 -25.373 1.00 93.69 221 VAL A CA 1
ATOM 1672 C C . VAL A 1 221 ? 29.344 0.856 -25.208 1.00 93.69 221 VAL A C 1
ATOM 1674 O O . VAL A 1 221 ? 29.951 1.249 -26.202 1.00 93.69 221 VAL A O 1
ATOM 1677 N N . SER A 1 222 ? 29.903 0.854 -23.997 1.00 92.31 222 SER A N 1
ATOM 1678 C CA . SER A 1 222 ? 31.264 1.334 -23.720 1.00 92.31 222 SER A CA 1
ATOM 1679 C C . SER A 1 222 ? 32.328 0.578 -24.535 1.00 92.31 222 SER A C 1
ATOM 1681 O O . SER A 1 222 ? 33.231 1.179 -25.134 1.00 92.31 222 SER A O 1
ATOM 1683 N N . SER A 1 223 ? 32.184 -0.748 -24.659 1.00 93.50 223 SER A N 1
ATOM 1684 C CA . SER A 1 223 ? 33.041 -1.570 -25.523 1.00 93.50 223 SER A CA 1
ATOM 1685 C C . SER A 1 223 ? 32.930 -1.172 -27.000 1.00 93.50 223 SER A C 1
ATOM 1687 O O . SER A 1 223 ? 33.946 -1.069 -27.697 1.00 93.50 223 SER A O 1
ATOM 1689 N N . ILE A 1 224 ? 31.710 -0.914 -27.486 1.00 91.88 224 ILE A N 1
ATOM 1690 C CA . ILE A 1 224 ? 31.462 -0.449 -28.857 1.00 91.88 224 ILE A CA 1
ATOM 1691 C C . ILE A 1 224 ? 32.097 0.927 -29.082 1.00 91.88 224 ILE A C 1
ATOM 1693 O O . ILE A 1 224 ? 32.794 1.088 -30.082 1.00 91.88 224 ILE A O 1
ATOM 1697 N N . MET A 1 225 ? 31.947 1.879 -28.155 1.00 90.81 225 MET A N 1
ATOM 1698 C CA . MET A 1 225 ? 32.564 3.211 -28.267 1.00 90.81 225 MET A CA 1
ATOM 1699 C C . MET A 1 225 ? 34.087 3.121 -28.340 1.00 90.81 225 MET A C 1
ATOM 1701 O O . MET A 1 225 ? 34.714 3.759 -29.182 1.00 90.81 225 MET A O 1
ATOM 1705 N N . THR A 1 226 ? 34.699 2.247 -27.538 1.00 90.88 226 THR A N 1
ATOM 1706 C CA . THR A 1 226 ? 36.152 2.018 -27.586 1.00 90.88 226 THR A CA 1
ATOM 1707 C C . THR A 1 226 ? 36.598 1.487 -28.955 1.00 90.88 226 THR A C 1
ATOM 1709 O O . THR A 1 226 ? 37.602 1.941 -29.512 1.00 90.88 226 THR A O 1
ATOM 1712 N N . LYS A 1 227 ? 35.842 0.548 -29.543 1.00 92.44 227 LYS A N 1
ATOM 1713 C CA . LYS A 1 227 ? 36.100 0.043 -30.904 1.00 92.44 227 LYS A CA 1
ATOM 1714 C C . LYS A 1 227 ? 35.873 1.121 -31.967 1.00 92.44 227 LYS A C 1
ATOM 1716 O O . LYS A 1 227 ? 36.656 1.211 -32.907 1.00 92.44 227 LYS A O 1
ATOM 1721 N N . MET A 1 228 ? 34.846 1.954 -31.804 1.00 90.69 228 MET A N 1
ATOM 1722 C CA . MET A 1 228 ? 34.538 3.075 -32.692 1.00 90.69 228 MET A CA 1
ATOM 1723 C C . MET A 1 228 ? 35.683 4.094 -32.702 1.00 90.69 228 MET A C 1
ATOM 1725 O O . MET A 1 228 ? 36.164 4.445 -33.776 1.00 90.69 228 MET A O 1
ATOM 1729 N N . SER A 1 229 ? 36.192 4.489 -31.527 1.00 90.50 229 SER A N 1
ATOM 1730 C CA . SER A 1 229 ? 37.370 5.361 -31.393 1.00 90.50 229 SER A CA 1
ATOM 1731 C C . SER A 1 229 ? 38.569 4.805 -32.156 1.00 90.50 229 SER A C 1
ATOM 1733 O O . SER A 1 229 ? 39.234 5.532 -32.894 1.00 90.50 229 SER A O 1
ATOM 1735 N N . LYS A 1 230 ? 38.819 3.496 -32.022 1.00 91.75 230 LYS A N 1
ATOM 1736 C CA . LYS A 1 230 ? 39.889 2.822 -32.761 1.00 91.75 230 LYS A CA 1
ATOM 1737 C C . LYS A 1 230 ? 39.667 2.902 -34.274 1.00 91.75 230 LYS A C 1
ATOM 1739 O O . LYS A 1 230 ? 40.576 3.298 -34.990 1.00 91.75 230 LYS A O 1
ATOM 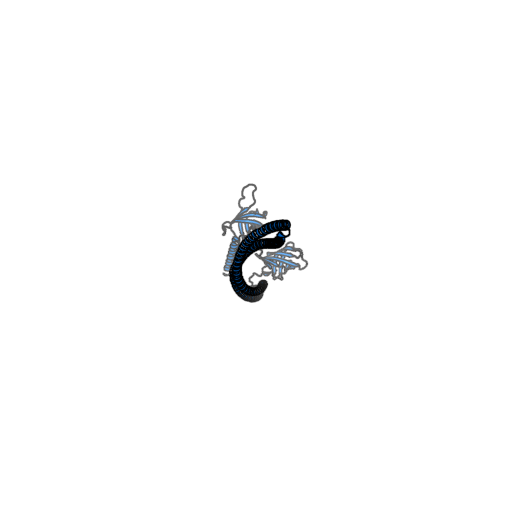1744 N N . HIS A 1 231 ? 38.464 2.601 -34.761 1.00 90.00 231 HIS A N 1
ATOM 1745 C CA . HIS A 1 231 ? 38.154 2.684 -36.191 1.00 90.00 231 HIS A CA 1
ATOM 1746 C C . HIS A 1 231 ? 38.252 4.104 -36.758 1.00 90.00 231 HIS A C 1
ATOM 1748 O O . HIS A 1 231 ? 38.702 4.271 -37.890 1.00 90.00 231 HIS A O 1
ATOM 1754 N N . ILE A 1 232 ? 37.867 5.129 -35.991 1.00 90.19 232 ILE A N 1
ATOM 1755 C CA . ILE A 1 232 ? 38.049 6.535 -36.381 1.00 90.19 232 ILE A CA 1
ATOM 1756 C C . ILE A 1 232 ? 39.542 6.841 -36.532 1.00 90.19 232 ILE A C 1
ATOM 1758 O O . ILE A 1 232 ? 39.944 7.408 -37.547 1.00 90.19 232 ILE A O 1
ATOM 1762 N N . SER A 1 233 ? 40.362 6.419 -35.563 1.00 90.25 233 SER A N 1
ATOM 1763 C CA . SER A 1 233 ? 41.816 6.599 -35.600 1.00 90.25 233 SER A CA 1
ATOM 1764 C C . SER A 1 233 ? 42.454 5.890 -36.801 1.00 90.25 233 SER A C 1
ATOM 1766 O O . SER A 1 233 ? 43.144 6.542 -37.587 1.00 90.25 233 SER A O 1
ATOM 1768 N N . ASP A 1 234 ? 42.140 4.607 -37.011 1.00 91.88 234 ASP A N 1
ATOM 1769 C CA . ASP A 1 234 ? 42.619 3.817 -38.153 1.00 91.88 234 ASP A CA 1
ATOM 1770 C C . ASP A 1 234 ? 42.202 4.470 -39.487 1.00 91.88 234 ASP A C 1
ATOM 1772 O O . ASP A 1 234 ? 42.994 4.598 -40.422 1.00 91.88 234 ASP A O 1
ATOM 1776 N N . SER A 1 235 ? 40.954 4.937 -39.584 1.00 90.19 235 SER A N 1
ATOM 1777 C CA . SER A 1 235 ? 40.447 5.601 -40.786 1.00 90.19 235 SER A CA 1
ATOM 1778 C C . SER A 1 235 ? 41.128 6.948 -41.038 1.00 90.19 235 SER A C 1
ATOM 1780 O O . SER A 1 235 ? 41.294 7.325 -42.204 1.00 90.19 235 SER A O 1
ATOM 1782 N N . ASN A 1 236 ? 41.512 7.681 -39.989 1.00 89.44 236 ASN A N 1
ATOM 1783 C CA . ASN A 1 236 ? 42.252 8.933 -40.127 1.00 89.44 236 ASN A CA 1
ATOM 1784 C C . ASN A 1 236 ? 43.667 8.667 -40.664 1.00 89.44 236 ASN A C 1
ATOM 1786 O O . ASN A 1 236 ? 44.108 9.328 -41.603 1.00 89.44 236 ASN A O 1
ATOM 1790 N N . GLU A 1 237 ? 44.342 7.632 -40.153 1.00 90.81 237 GLU A N 1
ATOM 1791 C CA . GLU A 1 237 ? 45.644 7.189 -40.668 1.00 90.81 237 GLU A CA 1
ATOM 1792 C C . GLU A 1 237 ? 45.560 6.787 -42.150 1.00 90.81 237 GLU A C 1
ATOM 1794 O O . GLU A 1 237 ? 46.363 7.234 -42.974 1.00 90.81 237 GLU A O 1
ATOM 1799 N N . ILE A 1 238 ? 44.549 5.993 -42.520 1.00 91.06 238 ILE A N 1
ATOM 1800 C CA . ILE A 1 238 ? 44.309 5.589 -43.913 1.00 91.06 238 ILE A CA 1
ATOM 1801 C C . ILE A 1 238 ? 44.067 6.811 -44.808 1.00 91.06 238 ILE A C 1
ATOM 1803 O O . ILE A 1 238 ? 44.609 6.873 -45.912 1.00 91.06 238 ILE A O 1
ATOM 1807 N N . SER A 1 239 ? 43.292 7.793 -44.342 1.00 89.44 239 SER A N 1
ATOM 1808 C CA . SER A 1 239 ? 43.012 9.021 -45.098 1.00 89.44 239 SER A CA 1
ATOM 1809 C C . SER A 1 239 ? 44.285 9.834 -45.344 1.00 89.44 239 SER A C 1
ATOM 1811 O O . SER A 1 239 ? 44.537 10.253 -46.473 1.00 89.44 239 SER A O 1
ATOM 1813 N N . HIS A 1 240 ? 45.140 9.981 -44.327 1.00 90.31 240 HIS A N 1
ATOM 1814 C CA . HIS A 1 240 ? 46.448 10.623 -44.479 1.00 90.31 240 HIS A CA 1
ATOM 1815 C C . HIS A 1 240 ? 47.349 9.882 -45.473 1.00 90.31 240 HIS A C 1
ATOM 1817 O O . HIS A 1 240 ? 47.974 10.510 -46.332 1.00 90.31 240 HIS A O 1
ATOM 1823 N N . ARG A 1 241 ? 47.382 8.546 -45.412 1.00 91.06 241 ARG A N 1
ATOM 1824 C CA . ARG A 1 241 ? 48.130 7.727 -46.378 1.00 91.06 241 ARG A CA 1
ATOM 1825 C C . ARG A 1 241 ? 47.592 7.877 -47.800 1.00 91.06 241 ARG A C 1
ATOM 1827 O O . ARG A 1 241 ? 48.389 7.959 -48.731 1.00 91.06 241 ARG A O 1
ATOM 1834 N N . MET A 1 242 ? 46.272 7.937 -47.979 1.00 89.06 242 MET A N 1
ATOM 1835 C CA . MET A 1 242 ? 45.654 8.178 -49.285 1.00 89.06 242 MET A CA 1
ATOM 1836 C C . MET A 1 242 ? 46.045 9.541 -49.851 1.00 89.06 242 MET A C 1
ATOM 1838 O O . MET A 1 242 ? 46.470 9.600 -50.998 1.00 89.06 242 MET A O 1
ATOM 1842 N N . LEU A 1 243 ? 45.960 10.614 -49.058 1.00 91.94 243 LEU A N 1
ATOM 1843 C CA . LEU A 1 243 ? 46.370 11.954 -49.494 1.00 91.94 243 LEU A CA 1
ATOM 1844 C C . LEU A 1 243 ? 47.833 11.979 -49.947 1.00 91.94 243 LEU A C 1
ATOM 1846 O O . LEU A 1 243 ? 48.133 12.507 -51.012 1.00 91.94 243 LEU A O 1
ATOM 1850 N N . SER A 1 244 ? 48.728 11.339 -49.190 1.00 93.25 244 SER A N 1
ATOM 1851 C CA . SER A 1 244 ? 50.137 11.212 -49.579 1.00 93.25 244 SER A CA 1
ATOM 1852 C C . SER A 1 244 ? 50.317 10.453 -50.899 1.00 93.25 244 SER A C 1
ATOM 1854 O O . SER A 1 244 ? 51.132 10.856 -51.725 1.00 93.25 244 SER A O 1
ATOM 1856 N N . LYS A 1 245 ? 49.548 9.383 -51.134 1.00 90.69 245 LYS A N 1
ATOM 1857 C CA . LYS A 1 245 ? 49.598 8.630 -52.396 1.00 90.69 245 LYS A CA 1
ATOM 1858 C C . LYS A 1 245 ? 49.004 9.397 -53.574 1.00 90.69 245 LYS A C 1
ATOM 1860 O O . LYS A 1 245 ? 49.505 9.263 -54.686 1.00 90.69 245 LYS A O 1
ATOM 1865 N N . TYR A 1 246 ? 47.973 10.205 -53.342 1.00 90.31 246 TYR A N 1
ATOM 1866 C CA . TYR A 1 246 ? 47.430 11.102 -54.359 1.00 90.31 246 TYR A CA 1
ATOM 1867 C C . TYR A 1 246 ? 48.440 12.172 -54.766 1.00 90.31 246 TYR A C 1
ATOM 1869 O O . TYR A 1 246 ? 48.606 12.405 -55.958 1.00 90.31 246 TYR A O 1
ATOM 1877 N N . ASP A 1 247 ? 49.142 12.768 -53.803 1.00 88.69 247 ASP A N 1
ATOM 1878 C CA . ASP A 1 247 ? 50.201 13.743 -54.076 1.00 88.69 247 ASP A CA 1
ATOM 1879 C C . ASP A 1 247 ? 51.355 13.117 -54.881 1.00 88.69 247 ASP A C 1
ATOM 1881 O O . ASP A 1 247 ? 51.767 13.643 -55.914 1.00 88.69 247 ASP A O 1
ATOM 1885 N N . GLU A 1 248 ? 51.803 11.919 -54.489 1.00 91.44 248 GLU A N 1
ATOM 1886 C CA . GLU A 1 248 ? 52.792 11.140 -55.247 1.00 91.44 248 GLU A CA 1
ATOM 1887 C C . GLU A 1 248 ? 52.310 10.851 -56.679 1.00 91.44 248 GLU A C 1
ATOM 1889 O O . GLU A 1 248 ? 53.056 11.032 -57.641 1.00 91.44 248 GLU A O 1
ATOM 1894 N N . SER A 1 249 ? 51.045 10.454 -56.847 1.00 89.12 249 SER A N 1
ATOM 1895 C CA . SER A 1 249 ? 50.464 10.200 -58.166 1.00 89.12 249 SER A CA 1
ATOM 1896 C C . SER A 1 249 ? 50.356 11.466 -59.016 1.00 89.12 249 SER A C 1
ATOM 1898 O O . SER A 1 249 ? 50.594 11.391 -60.218 1.00 89.12 249 SER A O 1
ATOM 1900 N N . ALA A 1 250 ? 50.011 12.613 -58.428 1.00 88.31 250 ALA A N 1
ATOM 1901 C CA . ALA A 1 250 ? 49.968 13.891 -59.134 1.00 88.31 250 ALA A CA 1
ATOM 1902 C C . ALA A 1 250 ? 51.366 14.284 -59.640 1.00 88.31 250 ALA A C 1
ATOM 1904 O O . ALA A 1 250 ? 51.527 14.646 -60.805 1.00 88.31 250 ALA A O 1
ATOM 1905 N N . ASN A 1 251 ? 52.396 14.107 -58.807 1.00 89.50 251 ASN A N 1
ATOM 1906 C CA . ASN A 1 251 ? 53.790 14.325 -59.199 1.00 89.50 251 ASN A CA 1
ATOM 1907 C C . ASN A 1 251 ? 54.245 13.361 -60.311 1.00 89.50 251 ASN A C 1
ATOM 1909 O O . ASN A 1 251 ? 54.936 13.769 -61.248 1.00 89.50 251 ASN A O 1
ATOM 1913 N N . ASN A 1 252 ? 53.819 12.096 -60.250 1.00 89.44 252 ASN A N 1
ATOM 1914 C CA . ASN A 1 252 ? 54.086 11.118 -61.305 1.00 89.44 252 ASN A CA 1
ATOM 1915 C C . ASN A 1 252 ? 53.396 11.496 -62.624 1.00 89.44 252 ASN A C 1
ATOM 1917 O O . ASN A 1 252 ? 54.017 11.372 -63.675 1.00 89.44 252 ASN A O 1
ATOM 1921 N N . ILE A 1 253 ? 52.152 11.988 -62.587 1.00 86.56 253 ILE A N 1
ATOM 1922 C CA . ILE A 1 253 ? 51.430 12.459 -63.782 1.00 86.56 253 ILE A CA 1
ATOM 1923 C C . ILE A 1 253 ? 52.171 13.631 -64.432 1.00 86.56 253 ILE A C 1
ATOM 1925 O O . ILE A 1 253 ? 52.431 13.571 -65.629 1.00 86.56 253 ILE A O 1
ATOM 1929 N N . ASN A 1 254 ? 52.593 14.632 -63.654 1.00 83.62 254 ASN A N 1
ATOM 1930 C CA . ASN A 1 254 ? 53.374 15.764 -64.175 1.00 83.62 254 ASN A CA 1
ATOM 1931 C C . ASN A 1 254 ? 54.707 15.301 -64.798 1.00 83.62 254 ASN A C 1
ATOM 1933 O O . ASN A 1 254 ? 55.164 15.825 -65.815 1.00 83.62 254 ASN A O 1
ATOM 1937 N N . SER A 1 255 ? 55.335 14.283 -64.202 1.00 85.25 255 SER A N 1
ATOM 1938 C CA . SER A 1 255 ? 56.563 13.686 -64.740 1.00 85.25 255 SER A CA 1
ATOM 1939 C C . SER A 1 255 ? 56.305 12.956 -66.061 1.00 85.25 255 SER A C 1
ATOM 1941 O O . SER A 1 255 ? 57.090 13.085 -66.997 1.00 85.25 255 SER A O 1
ATOM 1943 N N . ILE A 1 256 ? 55.195 12.217 -66.163 1.00 83.75 256 ILE A N 1
ATOM 1944 C CA . ILE A 1 256 ? 54.775 11.558 -67.406 1.00 83.75 256 ILE A CA 1
ATOM 1945 C C . ILE A 1 256 ? 54.464 12.596 -68.482 1.00 83.75 256 ILE A C 1
ATOM 1947 O O . ILE A 1 256 ? 54.918 12.418 -69.603 1.00 83.75 256 ILE A O 1
ATOM 1951 N N . GLU A 1 257 ? 53.748 13.675 -68.158 1.00 78.50 257 GLU A N 1
ATOM 1952 C CA . GLU A 1 257 ? 53.476 14.782 -69.085 1.00 78.50 257 GLU A CA 1
ATOM 1953 C C . GLU A 1 257 ? 54.781 15.328 -69.676 1.00 78.50 257 GLU A C 1
ATOM 1955 O O . GLU A 1 257 ? 54.936 15.363 -70.894 1.00 78.50 257 GLU A O 1
ATOM 1960 N N . THR A 1 258 ? 55.776 15.595 -68.826 1.00 76.12 258 THR A N 1
ATOM 1961 C CA . THR A 1 258 ? 57.109 16.057 -69.255 1.00 76.12 258 THR A CA 1
ATOM 1962 C C . THR A 1 258 ? 57.810 15.052 -70.187 1.00 76.12 258 THR A C 1
ATOM 1964 O O . THR A 1 258 ? 58.435 15.426 -71.184 1.00 76.12 258 THR A O 1
ATOM 1967 N N . VAL A 1 259 ? 57.726 13.753 -69.878 1.00 81.25 259 VAL A N 1
ATOM 1968 C CA . VAL A 1 259 ? 58.322 12.687 -70.704 1.00 81.25 259 VAL A CA 1
ATOM 1969 C C . VAL A 1 259 ? 57.584 12.541 -72.036 1.00 81.25 259 VAL A C 1
ATOM 1971 O O . VAL A 1 259 ? 58.229 12.368 -73.066 1.00 81.25 259 VAL A O 1
ATOM 1974 N N . VAL A 1 260 ? 56.254 12.635 -72.039 1.00 74.62 260 VAL A N 1
ATOM 1975 C CA . VAL A 1 260 ? 55.429 12.576 -73.252 1.00 74.62 260 VAL A CA 1
ATOM 1976 C C . VAL A 1 260 ? 55.712 13.776 -74.149 1.00 74.62 260 VAL A C 1
ATOM 1978 O O . VAL A 1 260 ? 55.934 13.575 -75.338 1.00 74.62 260 VAL A O 1
ATOM 1981 N N . GLU A 1 261 ? 55.797 14.992 -73.604 1.00 68.25 261 GLU A N 1
ATOM 1982 C CA . GLU A 1 261 ? 56.211 16.181 -74.363 1.00 68.25 261 GLU A CA 1
ATOM 1983 C C . GLU A 1 261 ? 57.582 15.979 -75.027 1.00 68.25 261 GLU A C 1
ATOM 1985 O O . GLU A 1 261 ? 57.763 16.293 -76.206 1.00 68.25 261 GLU A O 1
ATOM 1990 N N . SER A 1 262 ? 58.532 15.390 -74.294 1.00 68.69 262 SER A N 1
ATOM 1991 C CA . SER A 1 262 ? 59.880 15.108 -74.800 1.00 68.69 262 SER A CA 1
ATOM 1992 C C . SER A 1 262 ? 59.875 14.044 -75.907 1.00 68.69 262 SER A C 1
ATOM 1994 O O . SER A 1 262 ? 60.489 14.236 -76.955 1.00 68.69 262 SER A O 1
ATOM 1996 N N . LEU A 1 263 ? 59.134 12.947 -75.723 1.00 67.12 263 LEU A N 1
ATOM 1997 C CA . LEU A 1 263 ? 59.011 11.870 -76.712 1.00 67.12 263 LEU A CA 1
ATOM 1998 C C . LEU A 1 263 ? 58.250 12.310 -77.967 1.00 67.12 263 LEU A C 1
ATOM 2000 O O . LEU A 1 263 ? 58.618 11.910 -79.068 1.00 67.12 263 LEU A O 1
ATOM 2004 N N . MET A 1 264 ? 57.217 13.146 -77.830 1.00 55.38 264 MET A N 1
ATOM 2005 C CA . MET A 1 264 ? 56.516 13.738 -78.974 1.00 55.38 264 MET A CA 1
ATOM 2006 C C . MET A 1 264 ? 57.451 14.628 -79.802 1.00 55.38 264 MET A C 1
ATOM 2008 O O . MET A 1 264 ? 57.349 14.633 -81.027 1.00 55.38 264 MET A O 1
ATOM 2012 N N . CYS A 1 265 ? 58.395 15.325 -79.158 1.00 54.12 265 CYS A N 1
ATOM 2013 C CA . CYS A 1 265 ? 59.441 16.064 -79.865 1.00 54.12 265 CYS A CA 1
ATOM 2014 C C . CYS A 1 265 ? 60.453 15.141 -80.572 1.00 54.12 265 CYS A C 1
ATOM 2016 O O . CYS A 1 265 ? 60.869 15.459 -81.682 1.00 54.12 265 CYS A O 1
ATOM 2018 N N . GLU A 1 266 ? 60.849 14.014 -79.967 1.00 54.16 266 GLU A N 1
ATOM 2019 C CA . GLU A 1 266 ? 61.843 13.089 -80.547 1.00 54.16 266 GLU A CA 1
ATOM 2020 C C . GLU A 1 266 ? 61.289 12.178 -81.657 1.00 54.16 266 GLU A C 1
ATOM 2022 O O . GLU A 1 266 ? 62.000 11.892 -82.620 1.00 54.16 266 GLU A O 1
ATOM 2027 N N . LEU A 1 267 ? 60.045 11.700 -81.541 1.00 50.16 267 LEU A N 1
ATOM 2028 C CA . LEU A 1 267 ? 59.487 10.680 -82.440 1.00 50.16 267 LEU A CA 1
ATOM 2029 C C . LEU A 1 267 ? 58.825 11.248 -83.707 1.00 50.16 267 LEU A C 1
ATOM 2031 O O . LEU A 1 267 ? 58.560 10.482 -84.629 1.00 50.16 267 LEU A O 1
ATOM 2035 N N . GLY A 1 268 ? 58.526 12.551 -83.775 1.00 48.66 268 GLY A N 1
ATOM 2036 C CA . GLY A 1 268 ? 57.969 13.188 -84.981 1.00 48.66 268 GLY A CA 1
ATOM 2037 C C . GLY A 1 268 ? 56.621 12.621 -85.467 1.00 48.66 268 GLY A C 1
ATOM 2038 O O . GLY A 1 268 ? 56.235 12.844 -86.614 1.00 48.66 268 GLY A O 1
ATOM 2039 N N . ILE A 1 269 ? 55.906 11.864 -84.625 1.00 48.41 269 ILE A N 1
ATOM 2040 C CA . ILE A 1 269 ? 54.615 11.241 -84.956 1.00 48.41 269 ILE A CA 1
ATOM 2041 C C . ILE A 1 269 ? 53.516 12.264 -84.688 1.00 48.41 269 ILE A C 1
ATOM 2043 O O . ILE A 1 269 ? 53.035 12.448 -83.573 1.00 48.41 269 ILE A O 1
ATOM 2047 N N . GLY A 1 270 ? 53.195 12.978 -85.752 1.00 47.56 270 GLY A N 1
ATOM 2048 C CA . GLY A 1 270 ? 52.421 14.204 -85.761 1.00 47.56 270 GLY A CA 1
ATOM 2049 C C . GLY A 1 270 ? 53.091 15.062 -86.810 1.00 47.56 270 GLY A C 1
ATOM 2050 O O . GLY A 1 270 ? 54.074 15.730 -86.492 1.00 47.56 270 GLY A O 1
ATOM 2051 N N . GLY A 1 271 ? 52.618 14.945 -88.062 1.00 44.59 271 GLY A N 1
ATOM 2052 C CA . GLY A 1 271 ? 53.061 15.780 -89.183 1.00 44.59 271 GLY A CA 1
ATOM 2053 C C . GLY A 1 271 ? 53.291 17.188 -88.665 1.00 44.59 271 GLY A C 1
ATOM 2054 O O . GLY A 1 271 ? 52.473 17.671 -87.889 1.00 44.59 271 GLY A O 1
ATOM 2055 N N . PHE A 1 272 ? 54.498 17.689 -88.903 1.00 51.38 272 PHE A N 1
ATOM 2056 C CA . PHE A 1 272 ? 55.130 18.763 -88.160 1.00 51.38 272 PHE A CA 1
ATOM 2057 C C . PHE A 1 272 ? 54.150 19.852 -87.687 1.00 51.38 272 PHE A C 1
ATOM 2059 O O . PHE A 1 272 ? 53.859 20.813 -88.396 1.00 51.38 272 PHE A O 1
ATOM 2066 N N . MET A 1 273 ? 53.678 19.692 -86.446 1.00 60.19 273 MET A N 1
ATOM 2067 C CA . MET A 1 273 ? 52.575 20.439 -85.838 1.00 60.19 273 MET A CA 1
ATOM 2068 C C . MET A 1 273 ? 52.997 21.893 -85.574 1.00 60.19 273 MET A C 1
ATOM 2070 O O . MET A 1 273 ? 53.340 22.291 -84.457 1.00 60.19 273 MET A O 1
ATOM 2074 N N . GLY A 1 274 ? 53.079 22.681 -86.638 1.00 68.31 274 GLY A N 1
ATOM 2075 C CA . GLY A 1 274 ? 53.750 23.971 -86.692 1.00 68.31 274 GLY A CA 1
ATOM 2076 C C . GLY A 1 274 ? 53.735 24.569 -88.093 1.00 68.31 274 GLY A C 1
ATOM 2077 O O . GLY A 1 274 ? 52.862 24.277 -88.905 1.00 68.31 274 GLY A O 1
ATOM 2078 N N . VAL A 1 275 ? 54.683 25.464 -88.366 1.00 70.31 275 VAL A N 1
ATOM 2079 C CA . VAL A 1 275 ? 54.784 26.152 -89.668 1.00 70.31 275 VAL A CA 1
ATOM 2080 C C . VAL A 1 275 ? 55.064 25.147 -90.787 1.00 70.31 275 VAL A C 1
ATOM 2082 O O . VAL A 1 275 ? 54.685 25.350 -91.936 1.00 70.31 275 VAL A O 1
ATOM 2085 N N . GLU A 1 276 ? 55.697 24.033 -90.442 1.00 71.56 276 GLU A N 1
ATOM 2086 C CA . GLU A 1 276 ? 56.161 22.995 -91.349 1.00 71.56 276 GLU A CA 1
ATOM 2087 C C . GLU A 1 276 ? 55.023 22.150 -91.976 1.00 71.56 276 GLU A C 1
ATOM 2089 O O . GLU A 1 276 ? 55.259 21.458 -92.969 1.00 71.56 276 GLU A O 1
ATOM 2094 N N . ASP A 1 277 ? 53.794 22.247 -91.465 1.00 73.00 277 ASP A N 1
ATOM 2095 C CA . ASP A 1 277 ? 52.588 21.656 -92.070 1.00 73.00 277 ASP A CA 1
ATOM 2096 C C . ASP A 1 277 ? 51.913 22.574 -93.098 1.00 73.00 277 ASP A C 1
ATOM 2098 O O . ASP A 1 277 ? 51.022 22.158 -93.842 1.00 73.00 277 ASP A O 1
ATOM 2102 N N . LEU A 1 278 ? 52.321 23.843 -93.149 1.00 79.12 278 LEU A N 1
ATOM 2103 C CA . LEU A 1 278 ? 51.720 24.836 -94.027 1.00 79.12 278 LEU A CA 1
ATOM 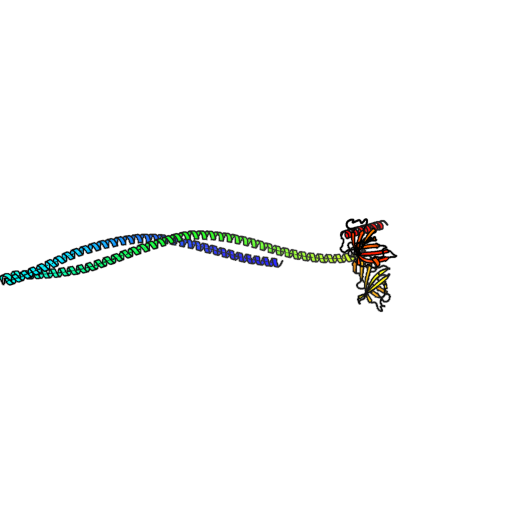2104 C C . LEU A 1 278 ? 52.299 24.709 -95.438 1.00 79.12 278 LEU A C 1
ATOM 2106 O O . LEU A 1 278 ? 53.521 24.735 -95.615 1.00 79.12 278 LEU A O 1
ATOM 2110 N N . GLN A 1 279 ? 51.431 24.587 -96.443 1.00 78.12 279 GLN A N 1
ATOM 2111 C CA . GLN A 1 279 ? 51.810 24.471 -97.853 1.00 78.12 279 GLN A CA 1
ATOM 2112 C C . GLN A 1 279 ? 51.287 25.650 -98.690 1.00 78.12 279 GLN A C 1
ATOM 2114 O O . GLN A 1 279 ? 50.257 26.241 -98.345 1.00 78.12 279 GLN A O 1
ATOM 2119 N N . PRO A 1 280 ? 51.961 25.986 -99.808 1.00 80.62 280 PRO A N 1
ATOM 2120 C CA . PRO A 1 280 ? 51.444 26.936 -100.789 1.00 80.62 280 PRO A CA 1
ATOM 2121 C C . PRO A 1 280 ? 50.016 26.594 -101.241 1.00 80.62 280 PRO A C 1
ATOM 2123 O O . PRO A 1 280 ? 49.689 25.432 -101.473 1.00 80.62 280 PRO A O 1
ATOM 2126 N N . GLY A 1 281 ? 49.164 27.609 -101.369 1.00 76.62 281 GLY A N 1
ATOM 2127 C CA . GLY A 1 281 ? 47.748 27.491 -101.732 1.00 76.62 281 GLY A CA 1
ATOM 2128 C C . GLY A 1 281 ? 46.793 27.275 -100.553 1.00 76.62 281 GLY A C 1
ATOM 2129 O O . GLY A 1 281 ? 45.579 27.260 -100.749 1.00 76.62 281 GLY A O 1
ATOM 2130 N N . MET A 1 282 ? 47.299 27.120 -99.324 1.00 83.50 282 MET A N 1
ATOM 2131 C CA . MET A 1 282 ? 46.444 27.028 -98.139 1.00 83.50 282 MET A CA 1
ATOM 2132 C C . MET A 1 282 ? 45.867 28.393 -97.753 1.00 83.50 282 MET A C 1
ATOM 2134 O O . MET A 1 282 ? 46.581 29.396 -97.690 1.00 83.50 282 MET A O 1
ATOM 2138 N N . LYS A 1 283 ? 44.570 28.400 -97.430 1.00 82.56 283 LYS A N 1
ATOM 2139 C CA . LYS A 1 283 ? 43.849 29.591 -96.973 1.00 82.56 283 LYS A CA 1
ATOM 2140 C C . LYS A 1 283 ? 44.093 29.857 -95.501 1.00 82.56 283 LYS A C 1
ATOM 2142 O O . LYS A 1 283 ? 44.001 28.946 -94.671 1.00 82.56 283 LYS A O 1
ATOM 2147 N N . PHE A 1 284 ? 44.302 31.122 -95.178 1.00 87.31 284 PHE A N 1
ATOM 2148 C CA . PHE A 1 284 ? 44.445 31.578 -93.808 1.00 87.31 284 PHE A CA 1
ATOM 2149 C C . PHE A 1 284 ? 43.585 32.811 -93.528 1.00 87.31 284 PHE A C 1
ATOM 2151 O O . PHE A 1 284 ? 43.158 33.528 -94.437 1.00 87.31 284 PHE A O 1
ATOM 2158 N N . THR A 1 285 ? 43.357 33.051 -92.243 1.00 87.25 285 THR A N 1
ATOM 2159 C CA . THR A 1 285 ? 42.746 34.264 -91.713 1.00 87.25 285 THR A CA 1
ATOM 2160 C C . THR A 1 285 ? 43.729 34.913 -90.748 1.00 87.25 285 THR A C 1
ATOM 2162 O O . THR A 1 285 ? 44.272 34.242 -89.869 1.00 87.25 285 THR A O 1
ATOM 2165 N N . VAL A 1 286 ? 43.962 36.211 -90.914 1.00 87.19 286 VAL A N 1
ATOM 2166 C CA . VAL A 1 286 ? 44.711 37.040 -89.968 1.00 87.19 286 VAL A CA 1
ATOM 2167 C C . VAL A 1 286 ? 43.750 37.984 -89.262 1.00 87.19 286 VAL A C 1
ATOM 2169 O O . VAL A 1 286 ? 42.962 38.672 -89.914 1.00 87.19 286 VAL A O 1
ATOM 2172 N N . THR A 1 287 ? 43.852 38.038 -87.939 1.00 86.44 287 THR A N 1
ATOM 2173 C CA . THR A 1 287 ? 43.114 38.975 -87.089 1.00 86.44 287 THR A CA 1
ATOM 2174 C C . THR A 1 287 ? 44.099 39.950 -86.456 1.00 86.44 287 THR A C 1
ATOM 2176 O O . THR A 1 287 ? 45.065 39.537 -85.812 1.00 86.44 287 THR A O 1
ATOM 2179 N N . LEU A 1 288 ? 43.887 41.248 -86.664 1.00 83.38 288 LEU A N 1
ATOM 2180 C CA . LEU A 1 288 ? 44.691 42.303 -86.037 1.00 83.38 288 LEU A CA 1
ATOM 2181 C C . LEU A 1 288 ? 44.117 42.683 -84.657 1.00 83.38 288 LEU A C 1
ATOM 2183 O O . LEU A 1 288 ? 42.992 42.315 -84.321 1.00 83.38 288 LEU A O 1
ATOM 2187 N N . GLU A 1 289 ? 44.871 43.441 -83.850 1.00 76.88 289 GLU A N 1
ATOM 2188 C CA . GLU A 1 289 ? 44.449 43.881 -82.501 1.00 76.88 289 GLU A CA 1
ATOM 2189 C C . GLU A 1 289 ? 43.118 44.664 -82.485 1.00 76.88 289 GLU A C 1
ATOM 2191 O O . GLU A 1 289 ? 42.408 44.668 -81.481 1.00 76.88 289 GLU A O 1
ATOM 2196 N N . ASP A 1 290 ? 42.747 45.301 -83.598 1.00 76.69 290 ASP A N 1
ATOM 2197 C CA . ASP A 1 290 ? 41.471 46.007 -83.777 1.00 76.69 290 ASP A CA 1
ATOM 2198 C C . ASP A 1 290 ? 40.286 45.066 -84.087 1.00 76.69 290 ASP A C 1
ATOM 2200 O O . ASP A 1 290 ? 39.177 45.532 -84.348 1.00 76.69 290 ASP A O 1
ATOM 2204 N N . SER A 1 291 ? 40.507 43.746 -84.031 1.00 74.50 291 SER A N 1
ATOM 2205 C CA . SER A 1 291 ? 39.555 42.680 -84.380 1.00 74.50 291 SER A CA 1
ATOM 2206 C C . SER A 1 291 ? 39.121 42.659 -85.853 1.00 74.50 291 SER A C 1
ATOM 2208 O O . SER A 1 291 ? 38.148 41.986 -86.203 1.00 74.50 291 SER A O 1
ATOM 2210 N N . SER A 1 292 ? 39.840 43.357 -86.737 1.00 80.69 292 SER A N 1
ATOM 2211 C CA . SER A 1 292 ? 39.629 43.275 -88.182 1.00 80.69 292 SER A CA 1
ATOM 2212 C C . SER A 1 292 ? 40.171 41.947 -88.726 1.00 80.69 292 SER A C 1
ATOM 2214 O O . SER A 1 292 ? 41.322 41.590 -88.466 1.00 80.69 292 SER A O 1
ATOM 2216 N N . ASN A 1 293 ? 39.353 41.228 -89.507 1.00 84.00 293 ASN A N 1
ATOM 2217 C CA . ASN A 1 293 ? 39.697 39.925 -90.085 1.00 84.00 293 ASN A CA 1
ATOM 2218 C C . ASN A 1 293 ? 39.996 40.032 -91.578 1.00 84.00 293 ASN A C 1
ATOM 2220 O O . ASN A 1 293 ? 39.155 40.485 -92.356 1.00 84.00 293 ASN A O 1
ATOM 2224 N N . TYR A 1 294 ? 41.150 39.516 -91.980 1.00 85.31 294 TYR A N 1
ATOM 2225 C CA . TYR A 1 294 ? 41.604 39.496 -93.365 1.00 85.31 294 TYR A CA 1
ATOM 2226 C C . TYR A 1 294 ? 41.888 38.070 -93.805 1.00 85.31 294 TYR A C 1
ATOM 2228 O O . TYR A 1 294 ? 42.343 37.250 -93.011 1.00 85.31 294 TYR A O 1
ATOM 2236 N N . HIS A 1 295 ? 41.606 37.778 -95.069 1.00 85.38 295 HIS A N 1
ATOM 2237 C CA . HIS A 1 295 ? 41.778 36.450 -95.640 1.00 85.38 295 HIS A CA 1
ATOM 2238 C C . HIS A 1 295 ? 42.851 36.496 -96.716 1.00 85.38 295 HIS A C 1
ATOM 2240 O O . HIS A 1 295 ? 43.050 37.525 -97.366 1.00 85.38 295 HIS A O 1
ATOM 2246 N N . GLY A 1 296 ? 43.541 35.379 -96.881 1.00 86.88 296 GLY A N 1
ATOM 2247 C CA . GLY A 1 296 ? 44.598 35.272 -97.862 1.00 86.88 296 GLY A CA 1
ATOM 2248 C C . GLY A 1 296 ? 44.986 33.837 -98.161 1.00 86.88 296 GLY A C 1
ATOM 2249 O O . GLY A 1 296 ? 44.505 32.893 -97.524 1.00 86.88 296 GLY A O 1
ATOM 2250 N N . ASP A 1 297 ? 45.894 33.702 -99.117 1.00 85.81 297 ASP A N 1
ATOM 2251 C CA . ASP A 1 297 ? 46.488 32.439 -99.533 1.00 85.81 297 ASP A CA 1
ATOM 2252 C C . ASP A 1 297 ? 47.991 32.446 -99.228 1.00 85.81 297 ASP A C 1
ATOM 2254 O O . ASP A 1 297 ? 48.692 33.447 -99.420 1.00 85.81 297 ASP A O 1
ATOM 2258 N N . ILE A 1 298 ? 48.504 31.320 -98.736 1.00 86.50 298 ILE A N 1
ATOM 2259 C CA . ILE A 1 298 ? 49.942 31.128 -98.535 1.00 86.50 298 ILE A CA 1
ATOM 2260 C C . ILE A 1 298 ? 50.592 30.960 -99.909 1.00 86.50 298 ILE A C 1
ATOM 2262 O O . ILE A 1 298 ? 50.220 30.072 -100.671 1.00 86.50 298 ILE A O 1
ATOM 2266 N N . VAL A 1 299 ? 51.568 31.805 -100.228 1.00 85.50 299 VAL A N 1
ATOM 2267 C CA . VAL A 1 299 ? 52.287 31.770 -101.510 1.00 85.50 299 VAL A CA 1
ATOM 2268 C C . VAL A 1 299 ? 53.523 30.890 -101.396 1.00 85.50 299 VAL A C 1
ATOM 2270 O O . VAL A 1 299 ? 53.780 30.058 -102.260 1.00 85.50 299 VAL A O 1
ATOM 2273 N N . GLU A 1 300 ? 54.279 31.049 -100.312 1.00 83.62 300 GLU A N 1
ATOM 2274 C CA . GLU A 1 300 ? 55.522 30.320 -100.079 1.00 83.62 300 GLU A CA 1
ATOM 2275 C C . GLU A 1 300 ? 55.792 30.201 -98.575 1.00 83.62 300 GLU A C 1
ATOM 2277 O O . GLU A 1 300 ? 55.413 31.079 -97.796 1.00 83.62 300 GLU A O 1
ATOM 2282 N N . ARG A 1 301 ? 56.464 29.123 -98.164 1.00 83.94 301 ARG A N 1
ATOM 2283 C CA . ARG A 1 301 ? 56.937 28.922 -96.791 1.00 83.94 301 ARG A CA 1
ATOM 2284 C C . ARG A 1 301 ? 58.455 28.782 -96.775 1.00 83.94 301 ARG A C 1
ATOM 2286 O O . ARG A 1 301 ? 58.985 27.857 -97.389 1.00 83.94 301 ARG A O 1
ATOM 2293 N N . THR A 1 302 ? 59.115 29.591 -95.951 1.00 79.75 302 THR A N 1
ATOM 2294 C CA . THR A 1 302 ? 60.559 29.518 -95.700 1.00 79.75 302 THR A CA 1
ATOM 2295 C C . THR A 1 302 ? 60.813 29.479 -94.196 1.00 79.75 302 THR A C 1
ATOM 2297 O O . THR A 1 302 ? 60.615 30.480 -93.512 1.00 79.75 302 THR A O 1
ATOM 2300 N N . GLU A 1 303 ? 61.240 28.322 -93.678 1.00 79.31 303 GLU A N 1
ATOM 2301 C CA . GLU A 1 303 ? 61.405 28.056 -92.236 1.00 79.31 303 GLU A CA 1
ATOM 2302 C C . GLU A 1 303 ? 60.192 28.538 -91.414 1.00 79.31 303 GLU A C 1
ATOM 2304 O O . GLU A 1 303 ? 59.109 27.965 -91.521 1.00 79.31 303 GLU A O 1
ATOM 2309 N N . ASN A 1 304 ? 60.364 29.617 -90.647 1.00 81.06 304 ASN A N 1
ATOM 2310 C CA . ASN A 1 304 ? 59.363 30.197 -89.752 1.00 81.06 304 ASN A CA 1
ATOM 2311 C C . ASN A 1 304 ? 58.619 31.400 -90.362 1.00 81.06 304 ASN A C 1
ATOM 2313 O O . ASN A 1 304 ? 57.899 32.107 -89.656 1.00 81.06 304 ASN A O 1
ATOM 2317 N N . THR A 1 305 ? 58.812 31.665 -91.656 1.00 83.31 305 THR A N 1
ATOM 2318 C CA . THR A 1 305 ? 58.224 32.804 -92.370 1.00 83.31 305 THR A CA 1
ATOM 2319 C C . THR A 1 305 ? 57.315 32.324 -93.496 1.00 83.31 305 THR A C 1
ATOM 2321 O O . THR A 1 305 ? 57.708 31.511 -94.333 1.00 83.31 305 THR A O 1
ATOM 2324 N N . LEU A 1 306 ? 56.096 32.856 -93.538 1.00 84.94 306 LEU A N 1
ATOM 2325 C CA . LEU A 1 306 ? 55.134 32.643 -94.615 1.00 84.94 306 LEU A CA 1
ATOM 2326 C C . LEU A 1 306 ? 55.070 33.887 -95.490 1.00 84.94 306 LEU A C 1
ATOM 2328 O O . LEU A 1 306 ? 54.735 34.964 -95.000 1.00 84.94 306 LEU A O 1
ATOM 2332 N N . THR A 1 307 ? 55.332 33.740 -96.783 1.00 85.12 307 THR A N 1
ATOM 2333 C CA . THR A 1 307 ? 54.995 34.765 -97.774 1.00 85.12 307 THR A CA 1
ATOM 2334 C C . THR A 1 307 ? 53.533 34.578 -98.149 1.00 85.12 307 THR A C 1
ATOM 2336 O O . THR A 1 307 ? 53.136 33.491 -98.577 1.00 85.12 307 THR A O 1
ATOM 2339 N N . VAL A 1 308 ? 52.722 35.617 -97.974 1.00 86.19 308 VAL A N 1
ATOM 2340 C CA . VAL A 1 308 ? 51.267 35.523 -98.115 1.00 86.19 308 VAL A CA 1
ATOM 2341 C C . VAL A 1 308 ? 50.717 36.528 -99.120 1.00 86.19 308 VAL A C 1
ATOM 2343 O O . VAL A 1 308 ? 51.242 37.627 -99.281 1.00 86.19 308 VAL A O 1
ATOM 2346 N N . SER A 1 309 ? 49.628 36.151 -99.784 1.00 83.62 309 SER A N 1
ATOM 2347 C CA . SER A 1 309 ? 48.790 37.058 -100.562 1.00 83.62 309 SER A CA 1
ATOM 2348 C C . SER A 1 309 ? 47.560 37.393 -99.730 1.00 83.62 309 SER A C 1
ATOM 2350 O O . SER A 1 309 ? 46.894 36.482 -99.249 1.00 83.62 309 SER A O 1
ATOM 2352 N N . LEU A 1 310 ? 47.291 38.679 -99.505 1.00 79.31 310 LEU A N 1
ATOM 2353 C CA . LEU A 1 310 ? 46.188 39.142 -98.663 1.00 79.31 310 LEU A CA 1
ATOM 2354 C C . LEU A 1 310 ? 45.178 39.938 -99.492 1.00 79.31 310 LEU A C 1
ATOM 2356 O O . LEU A 1 310 ? 45.549 40.896 -100.175 1.00 79.31 310 LEU A O 1
ATOM 2360 N N . ASP A 1 311 ? 43.899 39.598 -99.362 1.00 74.81 311 ASP A N 1
ATOM 2361 C CA . ASP A 1 311 ? 42.811 40.308 -100.031 1.00 74.81 311 ASP A CA 1
ATOM 2362 C C . ASP A 1 311 ? 42.416 41.569 -99.243 1.00 74.81 311 ASP A C 1
ATOM 2364 O O . ASP A 1 311 ? 42.090 41.502 -98.057 1.00 74.81 311 ASP A O 1
ATOM 2368 N N . ASN A 1 312 ? 42.392 42.731 -99.911 1.00 67.69 312 ASN A N 1
ATOM 2369 C CA . ASN A 1 312 ? 41.936 44.018 -99.352 1.00 67.69 312 ASN A CA 1
ATOM 2370 C C . ASN A 1 312 ? 42.619 44.439 -98.031 1.00 67.69 312 ASN A C 1
ATOM 2372 O O . ASN A 1 312 ? 41.997 45.061 -97.167 1.00 67.69 312 ASN A O 1
ATOM 2376 N N . PHE A 1 313 ? 43.901 44.113 -97.870 1.00 72.44 313 PHE A N 1
ATOM 2377 C CA . PHE A 1 313 ? 44.651 44.387 -96.646 1.00 72.44 313 PHE A CA 1
ATOM 2378 C C . PHE A 1 313 ? 45.225 45.815 -96.607 1.00 72.44 313 PHE A C 1
ATOM 2380 O O . PHE A 1 313 ? 45.797 46.271 -97.602 1.00 72.44 313 PHE A O 1
ATOM 2387 N N . PRO A 1 314 ? 45.104 46.548 -95.483 1.00 71.00 314 PRO A N 1
ATOM 2388 C CA . PRO A 1 314 ? 45.643 47.899 -95.369 1.00 71.00 314 PRO A CA 1
ATOM 2389 C C . PRO A 1 314 ? 47.185 47.899 -95.369 1.00 71.00 314 PRO A C 1
ATOM 2391 O O . PRO A 1 314 ? 47.805 46.993 -94.810 1.00 71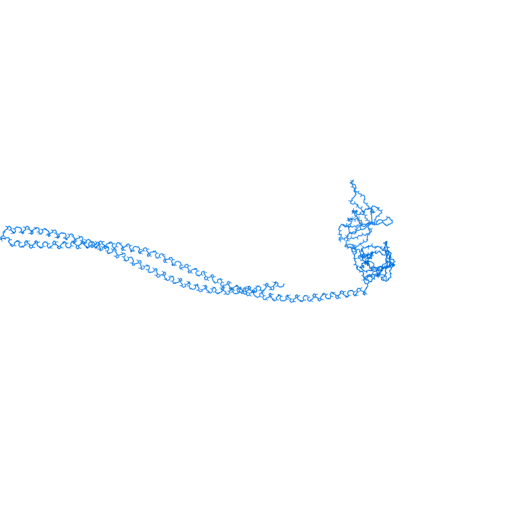.00 314 PRO A O 1
ATOM 2394 N N . PRO A 1 315 ? 47.843 48.923 -95.948 1.00 66.69 315 PRO A N 1
ATOM 2395 C CA . PRO A 1 315 ? 49.300 48.996 -95.977 1.00 66.69 315 PRO A CA 1
ATOM 2396 C C . PRO A 1 315 ? 49.873 49.174 -94.565 1.00 66.69 315 PRO A C 1
ATOM 2398 O O . PRO A 1 315 ? 49.641 50.186 -93.899 1.00 66.69 315 PRO A O 1
ATOM 2401 N N . ILE A 1 316 ? 50.658 48.194 -94.117 1.00 68.94 316 ILE A N 1
ATOM 2402 C CA . ILE A 1 316 ? 51.322 48.213 -92.813 1.00 68.94 316 ILE A CA 1
ATOM 2403 C C . ILE A 1 316 ? 52.674 48.933 -92.915 1.00 68.94 316 ILE A C 1
ATOM 2405 O O . ILE A 1 316 ? 53.518 48.604 -93.744 1.00 68.94 316 ILE A O 1
ATOM 2409 N N . THR A 1 317 ? 52.910 49.908 -92.030 1.00 64.50 317 THR A N 1
ATOM 2410 C CA . THR A 1 317 ? 54.161 50.695 -91.969 1.00 64.50 317 THR A CA 1
ATOM 2411 C C . THR A 1 317 ? 55.188 50.165 -90.961 1.00 64.50 317 THR A C 1
ATOM 2413 O O . THR A 1 317 ? 56.358 50.540 -91.035 1.00 64.50 317 THR A O 1
ATOM 2416 N N . LYS A 1 318 ? 54.785 49.282 -90.038 1.00 77.25 318 LYS A N 1
ATOM 2417 C CA . LYS A 1 318 ? 55.634 48.669 -89.000 1.00 77.25 318 LYS A CA 1
ATOM 2418 C C . LYS A 1 318 ? 55.208 47.225 -88.733 1.00 77.25 318 LYS A C 1
ATOM 2420 O O . LYS A 1 318 ? 54.020 46.937 -88.779 1.00 77.25 318 LYS A O 1
ATOM 2425 N N . THR A 1 319 ? 56.143 46.334 -88.407 1.00 82.50 319 THR A N 1
ATOM 2426 C CA . THR A 1 319 ? 55.804 44.957 -88.011 1.00 82.50 319 THR A CA 1
ATOM 2427 C C . THR A 1 319 ? 54.776 44.971 -86.881 1.00 82.50 319 THR A C 1
ATOM 2429 O O . THR A 1 319 ? 54.973 45.664 -85.881 1.00 82.50 319 THR A O 1
ATOM 2432 N N . THR A 1 320 ? 53.665 44.265 -87.075 1.00 83.69 320 THR A N 1
ATOM 2433 C CA . THR A 1 320 ? 52.500 44.303 -86.181 1.00 83.69 320 THR A CA 1
ATOM 2434 C C . THR A 1 320 ? 52.167 42.893 -85.711 1.00 83.69 320 THR A C 1
ATOM 2436 O O . THR A 1 320 ? 52.342 41.929 -86.454 1.00 83.69 320 THR A O 1
ATOM 2439 N N . GLU A 1 321 ? 51.727 42.770 -84.463 1.00 85.25 321 GLU A N 1
ATOM 2440 C CA . GLU A 1 321 ? 51.274 41.503 -83.898 1.00 85.25 321 GLU A CA 1
ATOM 2441 C C . GLU A 1 321 ? 49.872 41.162 -84.404 1.00 85.25 321 GLU A C 1
ATOM 2443 O O . GLU A 1 321 ? 49.021 42.035 -84.578 1.00 85.25 321 GLU A O 1
ATOM 2448 N N . CYS A 1 322 ? 49.650 39.886 -84.685 1.00 85.81 322 CYS A N 1
ATOM 2449 C CA . CYS A 1 322 ? 48.393 39.390 -85.205 1.00 85.81 322 CYS A CA 1
ATOM 2450 C C . CYS A 1 322 ? 48.120 37.964 -84.732 1.00 85.81 322 CYS A C 1
ATOM 2452 O O . CYS A 1 322 ? 49.039 37.214 -84.392 1.00 85.81 322 CYS A O 1
ATOM 2454 N N . GLU A 1 323 ? 46.849 37.582 -84.747 1.00 89.12 323 GLU A N 1
ATOM 2455 C CA . GLU A 1 323 ? 46.459 36.184 -84.654 1.00 89.12 323 GLU A CA 1
ATOM 2456 C C . GLU A 1 323 ? 46.410 35.586 -86.060 1.00 89.12 323 GLU A C 1
ATOM 2458 O O . GLU A 1 323 ? 45.848 36.183 -86.978 1.00 89.12 323 GLU A O 1
ATOM 2463 N N . LEU A 1 324 ? 46.975 34.392 -86.225 1.00 88.06 324 LEU A N 1
ATOM 2464 C CA . LEU A 1 324 ? 46.952 33.654 -87.483 1.00 88.06 324 LEU A CA 1
ATOM 2465 C C . LEU A 1 324 ? 46.143 32.373 -87.306 1.00 88.06 324 LEU A C 1
ATOM 2467 O O . LEU A 1 324 ? 46.393 31.580 -86.395 1.00 88.06 324 LEU A O 1
ATOM 2471 N N . GLN A 1 325 ? 45.202 32.145 -88.211 1.00 88.94 325 GLN A N 1
ATOM 2472 C CA . GLN A 1 325 ? 44.442 30.910 -88.305 1.00 88.94 325 GLN A CA 1
ATOM 2473 C C . GLN A 1 325 ? 44.628 30.287 -89.683 1.00 88.94 325 GLN A C 1
ATOM 2475 O O . GLN A 1 325 ? 44.306 30.910 -90.689 1.00 88.94 325 GLN A O 1
ATOM 2480 N N . VAL A 1 326 ? 45.112 29.048 -89.738 1.00 85.88 326 VAL A N 1
ATOM 2481 C CA . VAL A 1 326 ? 45.282 28.305 -90.994 1.00 85.88 326 VAL A CA 1
ATOM 2482 C C . VAL A 1 326 ? 44.543 26.984 -90.893 1.00 85.88 326 VAL A C 1
ATOM 2484 O O . VAL A 1 326 ? 44.651 26.272 -89.895 1.00 85.88 326 VAL A O 1
ATOM 2487 N N . THR A 1 327 ? 43.769 26.645 -91.921 1.00 80.12 327 THR A N 1
ATOM 2488 C CA . THR A 1 327 ? 43.148 25.319 -91.991 1.00 80.12 327 THR A CA 1
ATOM 2489 C C . THR A 1 327 ? 44.086 24.363 -92.713 1.00 80.12 327 THR A C 1
ATOM 2491 O O . THR A 1 327 ? 44.349 24.547 -93.899 1.00 80.12 327 THR A O 1
ATOM 2494 N N . VAL A 1 328 ? 44.512 23.307 -92.024 1.00 74.88 328 VAL A N 1
ATOM 2495 C CA . VAL A 1 328 ? 45.274 22.198 -92.609 1.00 74.88 328 VAL A CA 1
ATOM 2496 C C . VAL A 1 328 ? 44.421 20.939 -92.500 1.00 74.88 328 VAL A C 1
ATOM 2498 O O . VAL A 1 328 ? 44.154 20.424 -91.412 1.00 74.88 328 VAL A O 1
ATOM 2501 N N . GLY A 1 329 ? 43.901 20.482 -93.640 1.00 71.75 329 GLY A N 1
ATOM 2502 C CA . GLY A 1 329 ? 42.946 19.375 -93.691 1.00 71.75 329 GLY A CA 1
ATOM 2503 C C . GLY A 1 329 ? 41.696 19.637 -92.836 1.00 71.75 329 GLY A C 1
ATOM 2504 O O . GLY A 1 329 ? 40.919 20.555 -93.105 1.00 71.75 329 GLY A O 1
ATOM 2505 N N . ASN A 1 330 ? 41.497 18.819 -91.797 1.00 65.94 330 ASN A N 1
ATOM 2506 C CA . ASN A 1 330 ? 40.353 18.900 -90.874 1.00 65.94 330 ASN A CA 1
ATOM 2507 C C . ASN A 1 330 ? 40.635 19.701 -89.591 1.00 65.94 330 ASN A C 1
ATOM 2509 O O . ASN A 1 330 ? 39.762 19.831 -88.726 1.00 65.94 330 ASN A O 1
ATOM 2513 N N . VAL A 1 331 ? 41.839 20.250 -89.473 1.00 69.94 331 VAL A N 1
ATOM 2514 C CA . VAL A 1 331 ? 42.351 20.873 -88.260 1.00 69.94 331 VAL A CA 1
ATOM 2515 C C . VAL A 1 331 ? 42.560 22.365 -88.499 1.00 69.94 331 VAL A C 1
ATOM 2517 O O . VAL A 1 331 ? 43.046 22.788 -89.547 1.00 69.94 331 VAL A O 1
ATOM 2520 N N . LEU A 1 332 ? 42.157 23.179 -87.526 1.00 78.44 332 LEU A N 1
ATOM 2521 C CA . LEU A 1 332 ? 42.438 24.606 -87.494 1.00 78.44 332 LEU A CA 1
ATOM 2522 C C . LEU A 1 332 ? 43.669 24.837 -86.618 1.00 78.44 332 LEU A C 1
ATOM 2524 O O . LEU A 1 332 ? 43.606 24.679 -85.396 1.00 78.44 332 LEU A O 1
ATOM 2528 N N . TYR A 1 333 ? 44.770 25.232 -87.245 1.00 84.50 333 TYR A N 1
ATOM 2529 C CA . TYR A 1 333 ? 45.930 25.759 -86.547 1.00 84.50 333 TYR A CA 1
ATOM 2530 C C . TYR A 1 333 ? 45.676 27.216 -86.185 1.00 84.50 333 TYR A C 1
ATOM 2532 O O . TYR A 1 333 ? 45.316 28.017 -87.044 1.00 84.50 333 TYR A O 1
ATOM 2540 N N . HIS A 1 334 ? 45.849 27.557 -84.912 1.00 84.44 334 HIS A N 1
ATOM 2541 C CA . HIS A 1 334 ? 45.623 28.898 -84.396 1.00 84.44 334 HIS A CA 1
ATOM 2542 C C . HIS A 1 334 ? 46.829 29.380 -83.593 1.00 84.44 334 HIS A C 1
ATOM 2544 O O . HIS A 1 334 ? 47.079 28.930 -82.473 1.00 84.44 334 HIS A O 1
ATOM 2550 N N . TRP A 1 335 ? 47.556 30.338 -84.152 1.00 86.88 335 TRP A N 1
ATOM 2551 C CA . TRP A 1 335 ? 48.571 31.099 -83.444 1.00 86.88 335 TRP A CA 1
ATOM 2552 C C . TRP A 1 335 ? 47.932 32.347 -82.855 1.00 86.88 335 TRP A C 1
ATOM 2554 O O . TRP A 1 335 ? 47.485 33.225 -83.588 1.00 86.88 335 TRP A O 1
ATOM 2564 N N . LYS A 1 336 ? 47.937 32.447 -81.525 1.00 82.12 336 LYS A N 1
ATOM 2565 C CA . LYS A 1 336 ? 47.513 33.666 -80.817 1.00 82.12 336 LYS A CA 1
ATOM 2566 C C . LYS A 1 336 ? 48.455 34.850 -81.043 1.00 82.12 336 LYS A C 1
ATOM 2568 O O . LYS A 1 336 ? 48.091 35.979 -80.762 1.00 82.12 336 LYS A O 1
ATOM 2573 N N . ARG A 1 337 ? 49.689 34.577 -81.473 1.00 84.12 337 ARG A N 1
ATOM 2574 C CA . ARG A 1 337 ? 50.735 35.580 -81.646 1.00 84.12 337 ARG A CA 1
ATOM 2575 C C . ARG A 1 337 ? 51.638 35.200 -82.813 1.00 84.12 337 ARG A C 1
ATOM 2577 O O . ARG A 1 337 ? 52.431 34.264 -82.713 1.00 84.12 337 ARG A O 1
ATOM 2584 N N . ALA A 1 338 ? 51.504 35.945 -83.899 1.00 87.12 338 ALA A N 1
ATOM 2585 C CA . ALA A 1 338 ? 52.367 35.951 -85.072 1.00 87.12 338 ALA A CA 1
ATOM 2586 C C . ALA A 1 338 ? 52.665 37.406 -85.468 1.00 87.12 338 ALA A C 1
ATOM 2588 O O . ALA A 1 338 ? 51.959 38.327 -85.054 1.00 87.12 338 ALA A O 1
ATOM 2589 N N . LEU A 1 339 ? 53.714 37.639 -86.252 1.00 87.00 339 LEU A N 1
ATOM 2590 C CA . LEU A 1 339 ? 54.137 38.985 -86.639 1.00 87.00 339 LEU A CA 1
ATOM 2591 C C . LEU A 1 339 ? 53.982 39.177 -88.143 1.00 87.00 339 LEU A C 1
ATOM 2593 O O . LEU A 1 339 ? 54.656 38.506 -88.916 1.00 87.00 339 LEU A O 1
ATOM 2597 N N . ILE A 1 340 ? 53.143 40.121 -88.563 1.00 86.25 340 ILE A N 1
ATOM 2598 C CA . ILE A 1 340 ? 53.001 40.488 -89.974 1.00 86.25 340 ILE A CA 1
ATOM 2599 C C . ILE A 1 340 ? 53.898 41.684 -90.312 1.00 86.25 340 ILE A C 1
ATOM 2601 O O . ILE A 1 340 ? 53.910 42.700 -89.610 1.00 86.25 340 ILE A O 1
ATOM 2605 N N . THR A 1 341 ? 54.686 41.560 -91.379 1.00 84.50 341 THR A N 1
ATOM 2606 C CA . THR A 1 341 ? 55.635 42.579 -91.841 1.00 84.50 341 THR A CA 1
ATOM 2607 C C . THR A 1 341 ? 55.063 43.405 -92.997 1.00 84.50 341 THR A C 1
ATOM 2609 O O . THR A 1 341 ? 54.076 43.040 -93.635 1.00 84.50 341 THR A O 1
ATOM 2612 N N . LYS A 1 342 ? 55.716 44.534 -93.297 1.00 78.69 342 LYS A N 1
ATOM 2613 C CA . LYS A 1 342 ? 55.363 45.430 -94.415 1.00 78.69 342 LYS A CA 1
ATOM 2614 C C . LYS A 1 342 ? 55.440 44.764 -95.800 1.00 78.69 342 LYS A C 1
ATOM 2616 O O . LYS A 1 342 ? 54.809 45.245 -96.733 1.00 78.69 342 LYS A O 1
ATOM 2621 N N . ASP A 1 343 ? 56.201 43.675 -95.923 1.00 75.75 343 ASP A N 1
ATOM 2622 C CA . ASP A 1 343 ? 56.465 42.976 -97.184 1.00 75.75 343 ASP A CA 1
ATOM 2623 C C . ASP A 1 343 ? 55.508 41.777 -97.381 1.00 75.75 343 ASP A C 1
ATOM 2625 O O . ASP A 1 343 ? 55.806 40.854 -98.132 1.00 75.75 343 ASP A O 1
ATOM 2629 N N . SER A 1 344 ? 54.347 41.788 -96.705 1.00 78.88 344 SER A N 1
ATOM 2630 C CA . SER A 1 344 ? 53.339 40.708 -96.719 1.00 78.88 344 SER A CA 1
ATOM 2631 C C . SER A 1 344 ? 53.910 39.346 -96.309 1.00 78.88 344 SER A C 1
ATOM 2633 O O . SER A 1 344 ? 53.597 38.311 -96.898 1.00 78.88 344 SER A O 1
ATOM 2635 N N . GLN A 1 345 ? 54.762 39.352 -95.280 1.00 86.12 345 GLN A N 1
ATOM 2636 C CA . GLN A 1 345 ? 55.287 38.137 -94.665 1.00 86.12 345 GLN A CA 1
ATOM 2637 C C . GLN A 1 345 ? 54.772 37.988 -93.238 1.00 86.12 345 GLN A C 1
ATOM 2639 O O . GLN A 1 345 ? 54.692 38.973 -92.504 1.00 86.12 345 GLN A O 1
ATOM 2644 N N . ILE A 1 346 ? 54.463 36.758 -92.835 1.00 86.88 346 ILE A N 1
ATOM 2645 C CA . ILE A 1 346 ? 54.064 36.415 -91.470 1.00 86.88 346 ILE A CA 1
ATOM 2646 C C . ILE A 1 346 ? 55.166 35.576 -90.832 1.00 86.88 346 ILE A C 1
ATOM 2648 O O . ILE A 1 346 ? 55.482 34.493 -91.316 1.00 86.88 346 ILE A O 1
ATOM 2652 N N . ILE A 1 347 ? 55.738 36.077 -89.742 1.00 86.25 347 ILE A N 1
ATOM 2653 C CA . ILE A 1 347 ? 56.767 35.408 -88.949 1.00 86.25 347 ILE A CA 1
ATOM 2654 C C . ILE A 1 347 ? 56.092 34.719 -87.764 1.00 86.25 347 ILE A C 1
ATOM 2656 O O . ILE A 1 347 ? 55.327 35.337 -87.016 1.00 86.25 347 ILE A O 1
ATOM 2660 N N . ILE A 1 348 ? 56.385 33.434 -87.594 1.00 85.69 348 ILE A N 1
ATOM 2661 C CA . ILE A 1 348 ? 55.799 32.576 -86.570 1.00 85.69 348 ILE A CA 1
ATOM 2662 C C . ILE A 1 348 ? 56.908 32.080 -85.644 1.00 85.69 348 ILE A C 1
ATOM 2664 O O . ILE A 1 348 ? 57.776 31.309 -86.039 1.00 85.69 348 ILE A O 1
ATOM 2668 N N . GLU A 1 349 ? 56.861 32.503 -84.385 1.00 79.12 349 GLU A N 1
ATOM 2669 C CA . GLU A 1 349 ? 57.880 32.162 -83.378 1.00 79.12 349 GLU A CA 1
ATOM 2670 C C . GLU A 1 349 ? 57.375 31.152 -82.337 1.00 79.12 349 GLU A C 1
ATOM 2672 O O . GLU A 1 349 ? 58.088 30.797 -81.402 1.00 79.12 349 GLU A O 1
ATOM 2677 N N . SER A 1 350 ? 56.131 30.691 -82.474 1.00 77.38 350 SER A N 1
ATOM 2678 C CA . SER A 1 350 ? 55.481 29.792 -81.520 1.00 77.38 350 SER A CA 1
ATOM 2679 C C . SER A 1 350 ? 54.787 28.625 -82.217 1.00 77.38 350 SER A C 1
ATOM 2681 O O . SER A 1 350 ? 54.532 28.650 -83.422 1.00 77.38 350 SER A O 1
ATOM 2683 N N . ARG A 1 351 ? 54.477 27.576 -81.453 1.00 76.88 351 ARG A N 1
ATOM 2684 C CA . ARG A 1 351 ? 53.663 26.452 -81.928 1.00 76.88 351 ARG A CA 1
ATOM 2685 C C . ARG A 1 351 ? 52.172 26.846 -81.917 1.00 76.88 351 ARG A C 1
ATOM 2687 O O . ARG A 1 351 ? 51.741 27.552 -81.001 1.00 76.88 351 ARG A O 1
ATOM 2694 N N . PRO A 1 352 ? 51.374 26.417 -82.910 1.00 78.88 352 PRO A N 1
ATOM 2695 C CA . PRO A 1 352 ? 49.949 26.721 -82.962 1.00 78.88 352 PRO A CA 1
ATOM 2696 C C . PRO A 1 352 ? 49.181 25.955 -81.890 1.00 78.88 352 PRO A C 1
ATOM 2698 O O . PRO A 1 352 ? 49.500 24.813 -81.564 1.00 78.88 352 PRO A O 1
ATOM 2701 N N . LYS A 1 353 ? 48.068 26.529 -81.432 1.00 77.12 353 LYS A N 1
ATOM 2702 C CA . LYS A 1 353 ? 47.010 25.747 -80.800 1.00 77.12 353 LYS A CA 1
ATOM 2703 C C . LYS A 1 353 ? 46.222 25.009 -81.877 1.00 77.12 353 LYS A C 1
ATOM 2705 O O . LYS A 1 353 ? 45.776 25.605 -82.855 1.00 77.12 353 LYS A O 1
ATOM 2710 N N . ILE A 1 354 ? 46.015 23.721 -81.659 1.00 74.31 354 ILE A N 1
ATOM 2711 C CA . ILE A 1 354 ? 45.355 22.823 -82.600 1.00 74.31 354 ILE A CA 1
ATOM 2712 C C . ILE A 1 354 ? 43.906 22.644 -82.176 1.00 74.31 354 ILE A C 1
ATOM 2714 O O . ILE A 1 354 ? 43.630 22.090 -81.114 1.00 74.31 354 ILE A O 1
ATOM 2718 N N . ASN A 1 355 ? 42.978 23.114 -83.006 1.00 69.88 355 ASN A N 1
ATOM 2719 C CA . ASN A 1 355 ? 41.548 22.969 -82.768 1.00 69.88 355 ASN A CA 1
ATOM 2720 C C . ASN A 1 355 ? 40.932 22.093 -83.864 1.00 69.88 355 ASN A C 1
ATOM 2722 O O . ASN A 1 355 ? 41.030 22.399 -85.051 1.00 69.88 355 ASN A O 1
ATOM 2726 N N . ASN A 1 356 ? 40.251 21.014 -83.483 1.00 65.00 356 ASN A N 1
ATOM 2727 C CA . ASN A 1 356 ? 39.507 20.208 -84.445 1.00 65.00 356 ASN A CA 1
ATOM 2728 C C . ASN A 1 356 ? 38.238 20.967 -84.872 1.00 65.00 356 ASN A C 1
ATOM 2730 O O . ASN A 1 356 ? 37.396 21.288 -84.032 1.00 65.00 356 ASN A O 1
ATOM 2734 N N . ARG A 1 357 ? 38.105 21.302 -86.165 1.00 65.62 357 ARG A N 1
ATOM 2735 C CA . ARG A 1 357 ? 37.017 22.174 -86.651 1.00 65.62 357 ARG A CA 1
ATOM 2736 C C . ARG A 1 357 ? 35.691 21.432 -86.824 1.00 65.62 357 ARG A C 1
ATOM 2738 O O . ARG A 1 357 ? 34.654 22.066 -87.008 1.00 65.62 357 ARG A O 1
ATOM 2745 N N . ARG A 1 358 ? 35.704 20.096 -86.824 1.00 68.25 358 ARG A N 1
ATOM 2746 C CA . ARG A 1 358 ? 34.510 19.271 -87.044 1.00 68.25 358 ARG A CA 1
ATOM 2747 C C . ARG A 1 358 ? 34.227 18.425 -85.810 1.00 68.25 358 ARG A C 1
ATOM 2749 O O . ARG A 1 358 ? 35.114 17.762 -85.289 1.00 68.25 358 ARG A O 1
ATOM 2756 N N . LYS A 1 359 ? 32.960 18.418 -85.384 1.00 71.81 359 LYS A N 1
ATOM 2757 C CA . LYS A 1 359 ? 32.476 17.559 -84.293 1.00 71.81 359 LYS A CA 1
ATOM 2758 C C . LYS A 1 359 ? 32.602 16.070 -84.647 1.00 71.81 359 LYS A C 1
ATOM 2760 O O . LYS A 1 359 ? 32.891 15.261 -83.772 1.00 71.81 359 LYS A O 1
ATOM 2765 N N . TYR A 1 360 ? 32.430 15.730 -85.928 1.00 80.50 360 TYR A N 1
ATOM 2766 C CA . TYR A 1 360 ? 32.531 14.367 -86.444 1.00 80.50 360 TYR A CA 1
ATOM 2767 C C . TYR A 1 360 ? 33.338 14.314 -87.749 1.00 80.50 360 TYR A C 1
ATOM 2769 O O . TYR A 1 360 ? 33.284 15.264 -88.540 1.00 80.50 360 TYR A O 1
ATOM 2777 N N . PRO A 1 361 ? 34.082 13.220 -87.987 1.00 76.06 361 PRO A N 1
ATOM 2778 C CA . PRO A 1 361 ? 34.717 12.975 -89.275 1.00 76.06 361 PRO A CA 1
ATOM 2779 C C . PRO A 1 361 ? 33.660 12.751 -90.371 1.00 76.06 361 PRO A C 1
ATOM 2781 O O . PRO A 1 361 ? 32.500 12.462 -90.073 1.00 76.06 361 PRO A O 1
ATOM 2784 N N . ARG A 1 362 ? 34.061 12.921 -91.635 1.00 84.62 362 ARG A N 1
ATOM 2785 C CA . ARG A 1 362 ? 33.222 12.703 -92.823 1.00 84.62 362 ARG A CA 1
ATOM 2786 C C . ARG A 1 362 ? 33.837 11.604 -93.675 1.00 84.62 362 ARG A C 1
ATOM 2788 O O . ARG A 1 362 ? 35.053 11.627 -93.833 1.00 84.62 362 ARG A O 1
ATOM 2795 N N . ALA A 1 363 ? 33.013 10.713 -94.212 1.00 84.50 363 ALA A N 1
ATOM 2796 C CA . ALA A 1 363 ? 33.417 9.765 -95.244 1.00 84.50 363 ALA A CA 1
ATOM 2797 C C . ALA A 1 363 ? 32.878 10.228 -96.596 1.00 84.50 363 ALA A C 1
ATOM 2799 O O . ALA A 1 363 ? 31.751 10.730 -96.667 1.00 84.50 363 ALA A O 1
ATOM 2800 N N . ASP A 1 364 ? 33.676 10.049 -97.642 1.00 87.50 364 ASP A N 1
ATOM 2801 C CA . ASP A 1 364 ? 33.236 10.285 -99.012 1.00 87.50 364 ASP A CA 1
ATOM 2802 C C . ASP A 1 364 ? 32.308 9.148 -99.453 1.00 87.50 364 ASP A C 1
ATOM 2804 O O . ASP A 1 364 ? 32.542 7.977 -99.150 1.00 87.50 364 ASP A O 1
ATOM 2808 N N . LEU A 1 365 ? 31.231 9.504 -100.150 1.00 85.94 365 LEU A N 1
ATOM 2809 C CA . LEU A 1 365 ? 30.249 8.567 -100.692 1.00 85.94 365 LEU A CA 1
ATOM 2810 C C . LEU A 1 365 ? 30.032 8.869 -102.170 1.00 85.94 365 LEU A C 1
ATOM 2812 O O . LEU A 1 365 ? 30.218 9.996 -102.607 1.00 85.94 365 LEU A O 1
ATOM 2816 N N . SER A 1 366 ? 29.600 7.867 -102.931 1.00 88.81 366 SER A N 1
ATOM 2817 C CA . SER A 1 366 ? 29.305 8.013 -104.366 1.00 88.81 366 SER A CA 1
ATOM 2818 C C . SER A 1 366 ? 27.952 7.426 -104.774 1.00 88.81 366 SER A C 1
ATOM 2820 O O . SER A 1 366 ? 27.638 7.325 -105.959 1.00 88.81 366 SER A O 1
ATOM 2822 N N . ASN A 1 367 ? 27.122 7.062 -103.794 1.00 91.88 367 ASN A N 1
ATOM 2823 C CA . ASN A 1 367 ? 25.770 6.564 -104.011 1.00 91.88 367 ASN A CA 1
ATOM 2824 C C . ASN A 1 367 ? 24.913 7.587 -104.767 1.00 91.88 367 ASN A C 1
ATOM 2826 O O . ASN A 1 367 ? 24.940 8.784 -104.467 1.00 91.88 367 ASN A O 1
ATOM 2830 N N . THR A 1 368 ? 24.088 7.118 -105.700 1.00 91.50 368 THR A N 1
ATOM 2831 C CA . THR A 1 368 ? 23.025 7.945 -106.283 1.00 91.50 368 THR A CA 1
ATOM 2832 C C . THR A 1 368 ? 21.966 8.242 -105.228 1.00 91.50 368 THR A C 1
ATOM 2834 O O . THR A 1 368 ? 21.622 7.366 -104.436 1.00 91.50 368 THR A O 1
ATOM 2837 N N . CYS A 1 369 ? 21.420 9.452 -105.220 1.00 91.94 369 CYS A N 1
ATOM 2838 C CA . CYS A 1 369 ? 20.376 9.844 -104.284 1.00 91.94 369 CYS A CA 1
ATOM 2839 C C . CYS A 1 369 ? 19.292 10.682 -104.965 1.00 91.94 369 CYS A C 1
ATOM 2841 O O . CYS A 1 369 ? 19.526 11.326 -105.988 1.00 91.94 369 CYS A O 1
ATOM 2843 N N . SER A 1 370 ? 18.094 10.660 -104.390 1.00 90.94 370 SER A N 1
ATOM 2844 C CA . SER A 1 370 ? 16.949 11.443 -104.856 1.00 90.94 370 SER A CA 1
ATOM 2845 C C . SER A 1 370 ? 16.552 12.457 -103.790 1.00 90.94 370 SER A C 1
ATOM 2847 O O . SER A 1 370 ? 16.461 12.121 -102.609 1.00 90.94 370 SER A O 1
ATOM 2849 N N . ILE A 1 371 ? 16.323 13.701 -104.205 1.00 89.75 371 ILE A N 1
ATOM 2850 C CA . ILE A 1 371 ? 16.134 14.837 -103.299 1.00 89.75 371 ILE A CA 1
ATOM 2851 C C . ILE A 1 371 ? 14.732 15.404 -103.454 1.00 89.75 371 ILE A C 1
ATOM 2853 O O . ILE A 1 371 ? 14.325 15.794 -104.545 1.00 89.75 371 ILE A O 1
ATOM 2857 N N . THR A 1 372 ? 14.017 15.508 -102.339 1.00 87.06 372 THR A N 1
ATOM 2858 C CA . THR A 1 372 ? 12.687 16.113 -102.251 1.00 87.06 372 THR A CA 1
ATOM 2859 C C . THR A 1 372 ? 12.757 17.368 -101.389 1.00 87.06 372 THR A C 1
ATOM 2861 O O . THR A 1 372 ? 13.309 17.346 -100.293 1.00 87.06 372 THR A O 1
ATOM 2864 N N . ILE A 1 373 ? 12.201 18.480 -101.862 1.00 83.81 373 ILE A N 1
ATOM 2865 C CA . ILE A 1 373 ? 12.213 19.757 -101.136 1.00 83.81 373 ILE A CA 1
ATOM 2866 C C . ILE A 1 373 ? 10.948 19.849 -100.277 1.00 83.81 373 ILE A C 1
ATOM 2868 O O . ILE A 1 373 ? 9.840 19.700 -100.788 1.00 83.81 373 ILE A O 1
ATOM 2872 N N . ALA A 1 374 ? 11.090 20.127 -98.980 1.00 68.69 374 ALA A N 1
ATOM 2873 C CA . ALA A 1 374 ? 9.993 20.032 -98.014 1.00 68.69 374 ALA A CA 1
ATOM 2874 C C . ALA A 1 374 ? 8.934 21.157 -98.120 1.00 68.69 374 ALA A C 1
ATOM 2876 O O . ALA A 1 374 ? 7.904 21.074 -97.462 1.00 68.69 374 ALA A O 1
ATOM 2877 N N . ASN A 1 375 ? 9.145 22.194 -98.948 1.00 60.50 375 ASN A N 1
ATOM 2878 C CA . ASN A 1 375 ? 8.292 23.396 -98.995 1.00 60.50 375 ASN A CA 1
ATOM 2879 C C . ASN A 1 375 ? 7.972 23.913 -100.414 1.00 60.50 375 ASN A C 1
ATOM 2881 O O . ASN A 1 375 ? 8.103 25.101 -100.704 1.00 60.50 375 ASN A O 1
ATOM 2885 N N . THR A 1 376 ? 7.503 23.049 -101.317 1.00 53.62 376 THR A N 1
ATOM 2886 C CA . THR A 1 376 ? 6.900 23.498 -102.590 1.00 53.62 376 THR A CA 1
ATOM 2887 C C . THR A 1 376 ? 5.610 22.747 -102.915 1.00 53.62 376 THR A C 1
ATOM 2889 O O . THR A 1 376 ? 5.626 21.699 -103.547 1.00 53.62 376 THR A O 1
ATOM 2892 N N . SER A 1 377 ? 4.466 23.303 -102.504 1.00 45.41 377 SER A N 1
ATOM 2893 C CA . SER A 1 377 ? 3.379 23.697 -103.423 1.00 45.41 377 SER A CA 1
ATOM 2894 C C . SER A 1 377 ? 2.118 24.127 -102.658 1.00 45.41 377 SER A C 1
ATOM 2896 O O . SER A 1 377 ? 1.573 23.401 -101.832 1.00 45.41 377 SER A O 1
ATOM 2898 N N . ALA A 1 378 ? 1.612 25.312 -103.004 1.00 50.09 378 ALA A N 1
ATOM 2899 C CA . ALA A 1 378 ? 0.273 25.779 -102.648 1.00 50.09 378 ALA A CA 1
ATOM 2900 C C . ALA A 1 378 ? -0.845 25.078 -103.461 1.00 50.09 378 ALA A C 1
ATOM 2902 O O . ALA A 1 378 ? -2.007 25.432 -103.307 1.00 50.09 378 ALA A O 1
ATOM 2903 N N . ASP A 1 379 ? -0.507 24.069 -104.280 1.00 54.25 379 ASP A N 1
ATOM 2904 C CA . ASP A 1 379 ? -1.402 23.412 -105.248 1.00 54.25 379 ASP A CA 1
ATOM 2905 C C . ASP A 1 379 ? -1.408 21.866 -105.164 1.00 54.25 379 ASP A C 1
ATOM 2907 O O . ASP A 1 379 ? -1.794 21.192 -106.114 1.00 54.25 379 ASP A O 1
ATOM 2911 N N . GLY A 1 380 ? -1.009 21.266 -104.034 1.00 51.16 380 GLY A N 1
ATOM 2912 C CA . GLY A 1 380 ? -1.296 19.848 -103.739 1.00 51.16 380 GLY A CA 1
ATOM 2913 C C . GLY A 1 380 ? -0.695 18.801 -104.694 1.00 51.16 380 GLY A C 1
ATOM 2914 O O . GLY A 1 380 ? -1.166 17.663 -104.712 1.00 51.16 380 GLY A O 1
ATOM 2915 N N . ILE A 1 381 ? 0.337 19.150 -105.468 1.00 50.41 381 ILE A N 1
ATOM 2916 C CA . ILE A 1 381 ? 1.087 18.233 -106.338 1.00 50.41 381 ILE A CA 1
ATOM 2917 C C . ILE A 1 381 ? 2.524 18.174 -105.815 1.00 50.41 381 ILE A C 1
ATOM 2919 O O . ILE A 1 381 ? 3.235 19.176 -105.851 1.00 50.41 381 ILE A O 1
ATOM 2923 N N . ALA A 1 382 ? 2.957 17.010 -105.324 1.00 52.22 382 ALA A N 1
ATOM 2924 C CA . ALA A 1 382 ? 4.329 16.818 -104.857 1.00 52.22 382 ALA A CA 1
ATOM 2925 C C . ALA A 1 382 ? 5.332 17.065 -106.011 1.00 52.22 382 ALA A C 1
ATOM 2927 O O . ALA A 1 382 ? 5.128 16.521 -107.102 1.00 52.22 382 ALA A O 1
ATOM 2928 N N . PRO A 1 383 ? 6.388 17.876 -105.812 1.00 60.47 383 PRO A N 1
ATOM 2929 C CA . PRO A 1 383 ? 7.407 18.106 -106.834 1.00 60.47 383 PRO A CA 1
ATOM 2930 C C . PRO A 1 383 ? 8.140 16.797 -107.167 1.00 60.47 383 PRO A C 1
ATOM 2932 O O . PRO A 1 383 ? 8.347 15.960 -106.288 1.00 60.47 383 PRO A O 1
ATOM 2935 N N . LEU A 1 384 ? 8.523 16.607 -108.439 1.00 68.06 384 LEU A N 1
ATOM 2936 C CA . LEU A 1 384 ? 9.360 15.467 -108.826 1.00 68.06 384 LEU A CA 1
ATOM 2937 C C . LEU A 1 384 ? 10.709 15.536 -108.087 1.00 68.06 384 LEU A C 1
ATOM 2939 O O . LEU A 1 384 ? 11.275 16.628 -107.985 1.00 68.06 384 LEU A O 1
ATOM 2943 N N . PRO A 1 385 ? 11.232 14.400 -107.593 1.00 80.00 385 PRO A N 1
ATOM 2944 C CA . PRO A 1 385 ? 12.524 14.369 -106.924 1.00 80.00 385 PRO A CA 1
ATOM 2945 C C . PRO A 1 385 ? 13.657 14.749 -107.887 1.00 80.00 385 PRO A C 1
ATOM 2947 O O . PRO A 1 385 ? 13.651 14.360 -109.055 1.00 80.00 385 PRO A O 1
ATOM 2950 N N . ILE A 1 386 ? 14.630 15.508 -107.382 1.00 87.06 386 ILE A N 1
ATOM 2951 C CA . ILE A 1 386 ? 15.844 15.886 -108.111 1.00 87.06 386 ILE A CA 1
ATOM 2952 C C . ILE A 1 386 ? 16.857 14.751 -107.965 1.00 87.06 386 ILE A C 1
ATOM 2954 O O . ILE A 1 386 ? 17.214 14.384 -106.843 1.00 87.06 386 ILE A O 1
ATOM 2958 N N . ASP A 1 387 ? 17.346 14.224 -109.085 1.00 88.19 387 ASP A N 1
ATOM 2959 C CA . ASP A 1 387 ? 18.417 13.229 -109.081 1.00 88.19 387 ASP A CA 1
ATOM 2960 C C . ASP A 1 387 ? 19.771 13.880 -108.762 1.00 88.19 387 ASP A C 1
ATOM 2962 O O . ASP A 1 387 ? 20.153 14.920 -109.316 1.00 88.19 387 ASP A O 1
ATOM 2966 N N . ALA A 1 388 ? 20.506 13.250 -107.852 1.00 91.44 388 ALA A N 1
ATOM 2967 C CA . ALA A 1 388 ? 21.788 13.710 -107.349 1.00 91.44 388 ALA A CA 1
ATOM 2968 C C . ALA A 1 388 ? 22.711 12.526 -107.018 1.00 91.44 388 ALA A C 1
ATOM 2970 O O . ALA A 1 388 ? 22.366 11.349 -107.153 1.00 91.44 388 ALA A O 1
ATOM 2971 N N . THR A 1 389 ? 23.933 12.835 -106.606 1.00 92.56 389 THR A N 1
ATOM 2972 C CA . THR A 1 389 ? 24.908 11.848 -106.129 1.00 92.56 389 THR A CA 1
ATOM 2973 C C . THR A 1 389 ? 25.476 12.331 -104.810 1.00 92.56 389 THR A C 1
ATOM 2975 O O . THR A 1 389 ? 25.768 13.514 -104.676 1.00 92.56 389 THR A O 1
ATOM 2978 N N . MET A 1 390 ? 25.623 11.453 -103.824 1.00 93.69 390 MET A N 1
ATOM 2979 C CA . MET A 1 390 ? 26.283 11.811 -102.570 1.00 93.69 390 MET A CA 1
ATOM 2980 C C . MET A 1 390 ? 27.735 12.241 -102.828 1.00 93.69 390 MET A C 1
ATOM 2982 O O . MET A 1 390 ? 28.354 11.811 -103.794 1.00 93.69 390 MET A O 1
ATOM 2986 N N . ASP A 1 391 ? 28.242 13.131 -101.978 1.00 91.19 391 ASP A N 1
ATOM 2987 C CA . ASP A 1 391 ? 29.629 13.619 -101.977 1.00 91.19 391 ASP A CA 1
ATOM 2988 C C . ASP A 1 391 ? 30.327 13.151 -100.698 1.00 91.19 391 ASP A C 1
ATOM 2990 O O . ASP A 1 391 ? 31.324 12.441 -100.729 1.00 91.19 391 ASP A O 1
ATOM 2994 N N . ASN A 1 392 ? 29.748 13.485 -99.542 1.00 90.69 392 ASN A N 1
ATOM 2995 C CA . ASN A 1 392 ? 30.208 12.986 -98.249 1.00 90.69 392 ASN A CA 1
ATOM 2996 C C . ASN A 1 392 ? 29.080 12.926 -97.220 1.00 90.69 392 ASN A C 1
ATOM 2998 O O . ASN A 1 392 ? 28.057 13.603 -97.345 1.00 90.69 392 ASN A O 1
ATOM 3002 N N . ILE A 1 393 ? 29.295 12.143 -96.166 1.00 91.62 393 ILE A N 1
ATOM 3003 C CA . ILE A 1 393 ? 28.388 12.017 -95.026 1.00 91.62 393 ILE A CA 1
ATOM 3004 C C . ILE A 1 393 ? 29.150 12.052 -93.699 1.00 91.62 393 ILE A C 1
ATOM 3006 O O . ILE A 1 393 ? 30.298 11.628 -93.593 1.00 91.62 393 ILE A O 1
ATOM 3010 N N . SER A 1 394 ? 28.498 12.567 -92.666 1.00 90.81 394 SER A N 1
ATOM 3011 C CA . SER A 1 394 ? 28.912 12.515 -91.264 1.00 90.81 394 SER A CA 1
ATOM 3012 C C . SER A 1 394 ? 27.688 12.346 -90.380 1.00 90.81 394 SER A C 1
ATOM 3014 O O . SER A 1 394 ? 26.563 12.529 -90.834 1.00 90.81 394 SER A O 1
ATOM 3016 N N . ALA A 1 395 ? 27.923 12.089 -89.095 1.00 89.19 395 ALA A N 1
ATOM 3017 C CA . ALA A 1 395 ? 26.869 11.945 -88.098 1.00 89.19 395 ALA A CA 1
ATOM 3018 C C . ALA A 1 395 ? 25.858 13.104 -88.076 1.00 89.19 395 ALA A C 1
ATOM 3020 O O . ALA A 1 395 ? 24.734 12.903 -87.664 1.00 89.19 395 ALA A O 1
ATOM 3021 N N . ASN A 1 396 ? 26.236 14.321 -88.472 1.00 89.94 396 ASN A N 1
ATOM 3022 C CA . ASN A 1 396 ? 25.375 15.498 -88.318 1.00 89.94 396 ASN A CA 1
ATOM 3023 C C . ASN A 1 396 ? 25.204 16.327 -89.595 1.00 89.94 396 ASN A C 1
ATOM 3025 O O . ASN A 1 396 ? 24.779 17.485 -89.556 1.00 89.94 396 ASN A O 1
ATOM 3029 N N . GLY A 1 397 ? 25.571 15.770 -90.744 1.00 90.25 397 GLY A N 1
ATOM 3030 C CA . GLY A 1 397 ? 25.498 16.493 -92.003 1.00 90.25 397 GLY A CA 1
ATOM 3031 C C . GLY A 1 397 ? 26.046 15.695 -93.166 1.00 90.25 397 GLY A C 1
ATOM 3032 O O . GLY A 1 397 ? 26.813 14.750 -92.989 1.00 90.25 397 GLY A O 1
ATOM 3033 N N . PHE A 1 398 ? 25.673 16.116 -94.362 1.00 92.56 398 PHE A N 1
ATOM 3034 C CA . PHE A 1 398 ? 26.018 15.445 -95.606 1.00 92.56 398 PHE A CA 1
ATOM 3035 C C . PHE A 1 398 ? 26.156 16.457 -96.740 1.00 92.56 398 PHE A C 1
ATOM 3037 O O . PHE A 1 398 ? 25.735 17.610 -96.619 1.00 92.56 398 PHE A O 1
ATOM 3044 N N . ALA A 1 399 ? 26.763 16.043 -97.841 1.00 91.62 399 ALA A N 1
ATOM 3045 C CA . ALA A 1 399 ? 26.821 16.812 -99.069 1.00 91.62 399 ALA A CA 1
ATOM 3046 C C . ALA A 1 399 ? 26.463 15.934 -100.266 1.00 91.62 399 ALA A C 1
ATOM 3048 O O . ALA A 1 399 ? 26.688 14.724 -100.242 1.00 91.62 399 ALA A O 1
ATOM 3049 N N . PHE A 1 400 ? 25.913 16.558 -101.302 1.00 92.00 400 PHE A N 1
ATOM 3050 C CA . PHE A 1 400 ? 25.590 15.912 -102.569 1.00 92.00 400 PHE A CA 1
ATOM 3051 C C . PHE A 1 400 ? 25.924 16.825 -103.753 1.00 92.00 400 PHE A C 1
ATOM 3053 O O . PHE A 1 400 ? 26.078 18.041 -103.614 1.00 92.00 400 PHE A O 1
ATOM 3060 N N . LEU A 1 401 ? 26.009 16.209 -104.923 1.00 90.62 401 LEU A N 1
ATOM 3061 C CA . LEU A 1 401 ? 26.315 16.783 -106.219 1.00 90.62 401 LEU A CA 1
ATOM 3062 C C . LEU A 1 401 ? 25.062 16.741 -107.090 1.00 90.62 401 LEU A C 1
ATOM 3064 O O . LEU A 1 401 ? 24.463 15.682 -107.273 1.00 90.62 401 LEU A O 1
ATOM 3068 N N . THR A 1 402 ? 24.676 17.879 -107.663 1.00 88.38 402 THR A N 1
ATOM 3069 C CA . THR A 1 402 ? 23.568 17.957 -108.625 1.00 88.38 402 THR A CA 1
ATOM 3070 C C . THR A 1 402 ? 23.886 18.919 -109.768 1.00 88.38 402 THR A C 1
ATOM 3072 O O . THR A 1 402 ? 24.703 19.826 -109.627 1.00 88.38 402 THR A O 1
ATOM 3075 N N . LYS A 1 403 ? 23.247 18.713 -110.923 1.00 84.62 403 LYS A N 1
ATOM 3076 C CA . LYS A 1 403 ? 23.271 19.652 -112.061 1.00 84.62 403 LYS A CA 1
ATOM 3077 C C . LYS A 1 403 ? 22.123 20.657 -112.007 1.00 84.62 403 LYS A C 1
ATOM 3079 O O . LYS A 1 403 ? 22.078 21.570 -112.829 1.00 84.62 403 LYS A O 1
ATOM 3084 N N . ASP A 1 404 ? 21.194 20.475 -111.073 1.00 81.19 404 ASP A N 1
ATOM 3085 C CA . ASP A 1 404 ? 20.049 21.357 -110.923 1.00 81.19 404 ASP A CA 1
ATOM 3086 C C . ASP A 1 404 ? 20.481 22.689 -110.276 1.00 81.19 404 ASP A C 1
ATOM 3088 O O . ASP A 1 404 ? 21.018 22.685 -109.161 1.00 81.19 404 ASP A O 1
ATOM 3092 N N . PRO A 1 405 ? 20.262 23.841 -110.941 1.00 80.38 405 PRO A N 1
ATOM 3093 C CA . PRO A 1 405 ? 20.631 25.144 -110.403 1.00 80.38 405 PRO A CA 1
ATOM 3094 C C . PRO A 1 405 ? 19.752 25.598 -109.231 1.00 80.38 405 PRO A C 1
ATOM 3096 O O . PRO A 1 405 ? 20.051 26.643 -108.647 1.00 80.38 405 PRO A O 1
ATOM 3099 N N . PHE A 1 406 ? 18.701 24.858 -108.857 1.00 80.50 406 PHE A N 1
ATOM 3100 C CA . PHE A 1 406 ? 17.776 25.221 -107.780 1.00 80.50 406 PHE A CA 1
ATOM 3101 C C . PHE A 1 406 ? 18.500 25.680 -106.504 1.00 80.50 406 PHE A C 1
ATOM 3103 O O . PHE A 1 406 ? 18.184 26.729 -105.945 1.00 80.50 406 PHE A O 1
ATOM 3110 N N . PHE A 1 407 ? 19.538 24.964 -106.072 1.00 77.25 407 PHE A N 1
ATOM 3111 C CA . PHE A 1 407 ? 20.226 25.233 -104.804 1.00 77.25 407 PHE A CA 1
ATOM 3112 C C . PHE A 1 407 ? 21.170 26.443 -104.826 1.00 77.25 407 PHE A C 1
ATOM 3114 O O . PHE A 1 407 ? 21.773 26.760 -103.799 1.00 77.25 407 PHE A O 1
ATOM 3121 N N . THR A 1 408 ? 21.316 27.130 -105.962 1.00 76.19 408 THR A N 1
ATOM 3122 C CA . THR A 1 408 ? 22.191 28.311 -106.071 1.00 76.19 408 THR A CA 1
ATOM 3123 C C . THR A 1 408 ? 21.655 29.483 -105.242 1.00 76.19 408 THR A C 1
ATOM 3125 O O . THR A 1 408 ? 22.424 30.120 -104.523 1.00 76.19 408 THR A O 1
ATOM 3128 N N . ASP A 1 409 ? 20.332 29.693 -105.261 1.00 67.69 409 ASP A N 1
ATOM 3129 C CA . ASP A 1 409 ? 19.655 30.823 -104.600 1.00 67.69 409 ASP A CA 1
ATOM 3130 C C . ASP A 1 409 ? 18.811 30.410 -103.375 1.00 67.69 409 ASP A C 1
ATOM 3132 O O . ASP A 1 409 ? 18.240 31.258 -102.692 1.00 67.69 409 ASP A O 1
ATOM 3136 N N . HIS A 1 410 ? 18.767 29.113 -103.047 1.00 73.06 410 HIS A N 1
ATOM 3137 C CA . HIS A 1 410 ? 17.922 28.545 -101.985 1.00 73.06 410 HIS A CA 1
ATOM 3138 C C . HIS A 1 410 ? 18.741 28.030 -100.789 1.00 73.06 410 HIS A C 1
ATOM 3140 O O . HIS A 1 410 ? 18.576 26.898 -100.328 1.00 73.06 410 HIS A O 1
ATOM 3146 N N . LYS A 1 411 ? 19.642 28.872 -100.261 1.00 73.62 411 LYS A N 1
ATOM 3147 C CA . LYS A 1 411 ? 20.258 28.617 -98.948 1.00 73.62 411 LYS A CA 1
ATOM 3148 C C . LYS A 1 411 ? 19.172 28.666 -97.872 1.00 73.62 411 LYS A C 1
ATOM 3150 O O . LYS A 1 411 ? 18.395 29.614 -97.823 1.00 73.62 411 LYS A O 1
ATOM 3155 N N . GLY A 1 412 ? 19.138 27.652 -97.017 1.00 77.50 412 GLY A N 1
ATOM 3156 C CA . GLY A 1 412 ? 18.136 27.494 -95.969 1.00 77.50 412 GLY A CA 1
ATOM 3157 C C . GLY A 1 412 ? 16.894 26.687 -96.359 1.00 77.50 412 GLY A C 1
ATOM 3158 O O . GLY A 1 412 ? 15.918 26.686 -95.616 1.00 77.50 412 GLY A O 1
ATOM 3159 N N . ALA A 1 413 ? 16.900 26.008 -97.509 1.00 83.31 413 ALA A N 1
ATOM 3160 C CA . ALA A 1 413 ? 15.843 25.061 -97.849 1.00 83.31 413 ALA A CA 1
ATOM 3161 C C . ALA A 1 413 ? 15.951 23.784 -96.999 1.00 83.31 413 ALA A C 1
ATOM 3163 O O . ALA A 1 413 ? 17.042 23.227 -96.851 1.00 83.31 413 ALA A O 1
ATOM 3164 N N . ASP A 1 414 ? 14.815 23.300 -96.498 1.00 86.62 414 ASP A N 1
ATOM 3165 C CA . ASP A 1 414 ? 14.712 21.976 -95.889 1.00 86.62 414 ASP A CA 1
ATOM 3166 C C . ASP A 1 414 ? 14.453 20.933 -96.974 1.00 86.62 414 ASP A C 1
ATOM 3168 O O . ASP A 1 414 ? 13.548 21.075 -97.807 1.00 86.62 414 ASP A O 1
ATOM 3172 N N . ILE A 1 415 ? 15.266 19.886 -96.968 1.00 89.44 415 ILE A N 1
ATOM 3173 C CA . ILE A 1 415 ? 15.226 18.811 -97.948 1.00 89.44 415 ILE A CA 1
ATOM 3174 C C . ILE A 1 415 ? 15.168 17.450 -97.266 1.00 89.44 415 ILE A C 1
ATOM 3176 O O . ILE A 1 415 ? 15.626 17.259 -96.137 1.00 89.44 415 ILE A O 1
ATOM 3180 N N . HIS A 1 416 ? 14.640 16.491 -98.008 1.00 90.50 416 HIS A N 1
ATOM 3181 C CA . HIS A 1 416 ? 14.677 15.079 -97.700 1.00 90.50 416 HIS A CA 1
ATOM 3182 C C . HIS A 1 416 ? 15.460 14.362 -98.800 1.00 90.50 416 HIS A C 1
ATOM 3184 O O . HIS A 1 416 ? 15.193 14.571 -99.983 1.00 90.50 416 HIS A O 1
ATOM 3190 N N . VAL A 1 417 ? 16.447 13.557 -98.421 1.00 91.50 417 VAL A N 1
ATOM 3191 C CA . VAL A 1 417 ? 17.333 12.835 -99.334 1.00 91.50 417 VAL A CA 1
ATOM 3192 C C . VAL A 1 417 ? 17.194 11.348 -99.082 1.00 91.50 417 VAL A C 1
ATOM 3194 O O . VAL A 1 417 ? 17.429 10.891 -97.970 1.00 91.50 417 VAL A O 1
ATOM 3197 N N . THR A 1 418 ? 16.874 10.596 -100.127 1.00 92.06 418 THR A N 1
ATOM 3198 C CA . THR A 1 418 ? 16.903 9.133 -100.101 1.00 92.06 418 THR A CA 1
ATOM 3199 C C . THR A 1 418 ? 18.150 8.664 -100.840 1.00 92.06 418 THR A C 1
ATOM 3201 O O . THR A 1 418 ? 18.299 8.921 -102.036 1.00 92.06 418 THR A O 1
ATOM 3204 N N . ILE A 1 419 ? 19.066 8.014 -100.126 1.00 92.69 419 ILE A N 1
ATOM 3205 C CA . ILE A 1 419 ? 20.289 7.419 -100.665 1.00 92.69 419 ILE A CA 1
ATOM 3206 C C . ILE A 1 419 ? 19.963 6.013 -101.177 1.00 92.69 419 ILE A C 1
ATOM 3208 O O . ILE A 1 419 ? 19.453 5.171 -100.434 1.00 92.69 419 ILE A O 1
ATOM 3212 N N . HIS A 1 420 ? 20.270 5.750 -102.444 1.00 90.25 420 HIS A N 1
ATOM 3213 C CA . HIS A 1 420 ? 20.074 4.435 -103.053 1.00 90.25 420 HIS A CA 1
ATOM 3214 C C . HIS A 1 420 ? 21.293 3.543 -102.796 1.00 90.25 420 HIS A C 1
ATOM 3216 O O . HIS A 1 420 ? 22.432 4.016 -102.814 1.00 90.25 420 HIS A O 1
ATOM 3222 N N . ASP A 1 421 ? 21.047 2.256 -102.541 1.00 87.00 421 ASP A N 1
ATOM 3223 C CA . ASP A 1 421 ? 22.075 1.241 -102.258 1.00 87.00 421 ASP A CA 1
ATOM 3224 C C . ASP A 1 421 ? 23.035 1.617 -101.111 1.00 87.00 421 ASP A C 1
ATOM 3226 O O . ASP A 1 421 ? 24.246 1.427 -101.204 1.00 87.00 421 ASP A O 1
ATOM 3230 N N . PHE A 1 422 ? 22.506 2.194 -100.027 1.00 90.94 422 PHE A N 1
ATOM 3231 C CA . PHE A 1 422 ? 23.308 2.565 -98.860 1.00 90.94 422 PHE A CA 1
ATOM 3232 C C . PHE A 1 422 ? 23.537 1.372 -97.921 1.00 90.94 422 PHE A C 1
ATOM 3234 O O . PHE A 1 422 ? 22.587 0.669 -97.570 1.00 90.94 422 PHE A O 1
ATOM 3241 N N . ASP A 1 423 ? 24.777 1.190 -97.453 1.00 86.75 423 ASP A N 1
ATOM 3242 C CA . ASP A 1 423 ? 25.174 0.079 -96.568 1.00 86.75 423 ASP A CA 1
ATOM 3243 C C . ASP A 1 423 ? 24.396 0.043 -95.241 1.00 86.75 423 ASP A C 1
ATOM 3245 O O . ASP A 1 423 ? 24.280 -1.007 -94.605 1.00 86.75 423 ASP A O 1
ATOM 3249 N N . LEU A 1 424 ? 23.834 1.185 -94.825 1.00 88.00 424 LEU A N 1
ATOM 3250 C CA . LEU A 1 424 ? 22.892 1.287 -93.713 1.00 88.00 424 LEU A CA 1
ATOM 3251 C C . LEU A 1 424 ? 21.454 1.453 -94.243 1.00 88.00 424 LEU A C 1
ATOM 3253 O O . LEU A 1 424 ? 20.951 2.577 -94.313 1.00 88.00 424 LEU A O 1
ATOM 3257 N N . PRO A 1 425 ? 20.736 0.360 -94.562 1.00 83.88 425 PRO A N 1
ATOM 3258 C CA . PRO A 1 425 ? 19.424 0.431 -95.211 1.00 83.88 425 PRO A CA 1
ATOM 3259 C C . PRO A 1 425 ? 18.329 1.071 -94.346 1.00 83.88 425 PRO A C 1
ATOM 3261 O O . PRO A 1 425 ? 17.331 1.526 -94.881 1.00 83.88 425 PRO A O 1
ATOM 3264 N N . ASN A 1 426 ? 18.506 1.124 -93.020 1.00 86.19 426 ASN A N 1
ATOM 3265 C CA . ASN A 1 426 ? 17.564 1.782 -92.103 1.00 86.19 426 ASN A CA 1
ATOM 3266 C C . ASN A 1 426 ? 17.876 3.275 -91.877 1.00 86.19 426 ASN A C 1
ATOM 3268 O O . ASN A 1 426 ? 17.135 3.943 -91.163 1.00 86.19 426 ASN A O 1
ATOM 3272 N N . HIS A 1 427 ? 18.978 3.779 -92.443 1.00 88.31 427 HIS A N 1
ATOM 3273 C CA . HIS A 1 427 ? 19.461 5.160 -92.298 1.00 88.31 427 HIS A CA 1
ATOM 3274 C C . HIS A 1 427 ? 19.734 5.804 -93.666 1.00 88.31 427 HIS A C 1
ATOM 3276 O O . HIS A 1 427 ? 20.568 6.697 -93.798 1.00 88.31 427 HIS A O 1
ATOM 3282 N N . ASN A 1 428 ? 19.061 5.319 -94.711 1.00 89.62 428 ASN A N 1
ATOM 3283 C CA . ASN A 1 428 ? 19.217 5.806 -96.076 1.00 89.62 428 ASN A CA 1
ATOM 3284 C C . ASN A 1 428 ? 18.309 7.010 -96.394 1.00 89.62 428 ASN A C 1
ATOM 3286 O O . ASN A 1 428 ? 18.488 7.639 -97.433 1.00 89.62 428 ASN A O 1
ATOM 3290 N N . GLU A 1 429 ? 17.368 7.353 -95.514 1.00 90.69 429 GLU A N 1
ATOM 3291 C CA . GLU A 1 429 ? 16.525 8.549 -95.600 1.00 90.69 429 GLU A CA 1
ATOM 3292 C C . GLU A 1 429 ? 17.020 9.632 -94.634 1.00 90.69 429 GLU A C 1
ATOM 3294 O O . GLU A 1 429 ? 17.011 9.455 -93.417 1.00 90.69 429 GLU A O 1
ATOM 3299 N N . LEU A 1 430 ? 17.452 10.772 -95.176 1.00 91.31 430 LEU A N 1
ATOM 3300 C CA . LEU A 1 430 ? 18.077 11.860 -94.432 1.00 91.31 430 LEU A CA 1
ATOM 3301 C C . LEU A 1 430 ? 17.290 13.157 -94.594 1.00 91.31 430 LEU A C 1
ATOM 3303 O O . LEU A 1 430 ? 17.042 13.618 -95.706 1.00 91.31 430 LEU A O 1
ATOM 3307 N N . THR A 1 431 ? 16.971 13.817 -93.487 1.00 90.38 431 THR A N 1
ATOM 3308 C CA . THR A 1 431 ? 16.501 15.209 -93.506 1.00 90.38 431 THR A CA 1
ATOM 3309 C C . THR A 1 431 ? 17.676 16.156 -93.332 1.00 90.38 431 THR A C 1
ATOM 3311 O O . THR A 1 431 ? 18.492 15.968 -92.427 1.00 90.38 431 THR A O 1
ATOM 3314 N N . GLY A 1 432 ? 17.757 17.193 -94.160 1.00 88.75 432 GLY A N 1
ATOM 3315 C CA . GLY A 1 432 ? 18.832 18.174 -94.090 1.00 88.75 432 GLY A CA 1
ATOM 3316 C C . GLY A 1 432 ? 18.359 19.590 -94.374 1.00 88.75 432 GLY A C 1
ATOM 3317 O O . GLY A 1 432 ? 17.470 19.814 -95.186 1.00 88.75 432 GLY A O 1
ATOM 3318 N N . HIS A 1 433 ? 19.002 20.549 -93.724 1.00 89.75 433 HIS A N 1
ATOM 3319 C CA . HIS A 1 433 ? 18.868 21.970 -94.000 1.00 89.75 433 HIS A CA 1
ATOM 3320 C C . HIS A 1 433 ? 20.057 22.436 -94.844 1.00 89.75 433 HIS A C 1
ATOM 3322 O O . HIS A 1 433 ? 21.212 22.223 -94.460 1.00 89.75 433 HIS A O 1
ATOM 3328 N N . VAL A 1 434 ? 19.810 23.060 -95.996 1.00 87.75 434 VAL A N 1
ATOM 3329 C CA . VAL A 1 434 ? 20.873 23.495 -96.915 1.00 87.75 434 VAL A CA 1
ATOM 3330 C C . VAL A 1 434 ? 21.644 24.675 -96.319 1.00 87.75 434 VAL A C 1
ATOM 3332 O O . VAL A 1 434 ? 21.137 25.792 -96.254 1.00 87.75 434 VAL A O 1
ATOM 3335 N N . ILE A 1 435 ? 22.907 24.459 -95.945 1.00 86.69 435 ILE A N 1
ATOM 3336 C CA . ILE A 1 435 ? 23.765 25.488 -95.325 1.00 86.69 435 ILE A CA 1
ATOM 3337 C C . ILE A 1 435 ? 24.741 26.132 -96.314 1.00 86.69 435 ILE A C 1
ATOM 3339 O O . ILE A 1 435 ? 25.208 27.253 -96.104 1.00 86.69 435 ILE A O 1
ATOM 3343 N N . ARG A 1 436 ? 25.077 25.437 -97.406 1.00 85.25 436 ARG A N 1
ATOM 3344 C CA . ARG A 1 436 ? 25.976 25.955 -98.444 1.00 85.25 436 ARG A CA 1
ATOM 3345 C C . ARG A 1 436 ? 25.679 25.324 -99.797 1.00 85.25 436 ARG A C 1
ATOM 3347 O O . ARG A 1 436 ? 25.330 24.154 -99.871 1.00 85.25 436 ARG A O 1
ATOM 3354 N N . CYS A 1 437 ? 25.922 26.088 -100.851 1.00 83.44 437 CYS A N 1
ATOM 3355 C CA . CYS A 1 437 ? 25.981 25.605 -102.221 1.00 83.44 437 CYS A CA 1
ATOM 3356 C C . CYS A 1 437 ? 27.185 26.273 -102.890 1.00 83.44 437 CYS A C 1
ATOM 3358 O O . CYS A 1 437 ? 27.381 27.483 -102.731 1.00 83.44 437 CYS A O 1
ATOM 3360 N N . SER A 1 438 ? 28.013 25.489 -103.573 1.00 80.56 438 SER A N 1
ATOM 3361 C CA . SER A 1 438 ? 29.137 25.976 -104.376 1.00 80.56 438 SER A CA 1
ATOM 3362 C C . SER A 1 438 ? 29.045 25.406 -105.784 1.00 80.56 438 SER A C 1
ATOM 3364 O O . SER A 1 438 ? 28.848 24.204 -105.942 1.00 80.56 438 SER A O 1
ATOM 3366 N N . ASN A 1 439 ? 29.206 26.263 -106.789 1.00 79.00 439 ASN A N 1
ATOM 3367 C CA . ASN A 1 439 ? 29.222 25.874 -108.195 1.00 79.00 439 ASN A CA 1
ATOM 3368 C C . ASN A 1 439 ? 30.660 25.578 -108.636 1.00 79.00 439 ASN A C 1
ATOM 3370 O O . ASN A 1 439 ? 31.546 26.408 -108.427 1.00 79.00 439 ASN A O 1
ATOM 3374 N N . ASN A 1 440 ? 30.863 24.425 -109.262 1.00 76.12 440 ASN A N 1
ATOM 3375 C CA . ASN A 1 440 ? 32.099 24.049 -109.924 1.00 76.12 440 ASN A CA 1
ATOM 3376 C C . ASN A 1 440 ? 31.787 23.629 -111.369 1.00 76.12 440 ASN A C 1
ATOM 3378 O O . ASN A 1 440 ? 31.304 22.525 -111.603 1.00 76.12 440 ASN A O 1
ATOM 3382 N N . GLU A 1 441 ? 32.007 24.534 -112.326 1.00 72.00 441 GLU A N 1
ATOM 3383 C CA . GLU A 1 441 ? 31.851 24.282 -113.771 1.00 72.00 441 GLU A CA 1
ATOM 3384 C C . GLU A 1 441 ? 30.508 23.630 -114.186 1.00 72.00 441 GLU A C 1
ATOM 3386 O O . GLU A 1 441 ? 30.451 22.798 -115.089 1.00 72.00 441 GLU A O 1
ATOM 3391 N N . GLY A 1 442 ? 29.399 24.018 -113.541 1.00 72.06 442 GLY A N 1
ATOM 3392 C CA . GLY A 1 442 ? 28.057 23.500 -113.848 1.00 72.06 442 GLY A CA 1
ATOM 3393 C C . GLY A 1 442 ? 27.628 22.284 -113.018 1.00 72.06 442 GLY A C 1
ATOM 3394 O O . GLY A 1 442 ? 26.536 21.760 -113.234 1.00 72.06 442 GLY A O 1
ATOM 3395 N N . MET A 1 443 ? 28.452 21.858 -112.055 1.00 81.50 443 MET A N 1
ATOM 3396 C CA . MET A 1 443 ? 28.092 20.921 -110.988 1.00 81.50 443 MET A CA 1
ATOM 3397 C C . MET A 1 443 ? 27.974 21.668 -109.655 1.00 81.50 443 MET A C 1
ATOM 3399 O O . MET A 1 443 ? 28.906 22.348 -109.223 1.00 81.50 443 MET A O 1
ATOM 3403 N N . TYR A 1 444 ? 26.840 21.524 -108.978 1.00 85.81 444 TYR A N 1
ATOM 3404 C CA . TYR A 1 444 ? 26.569 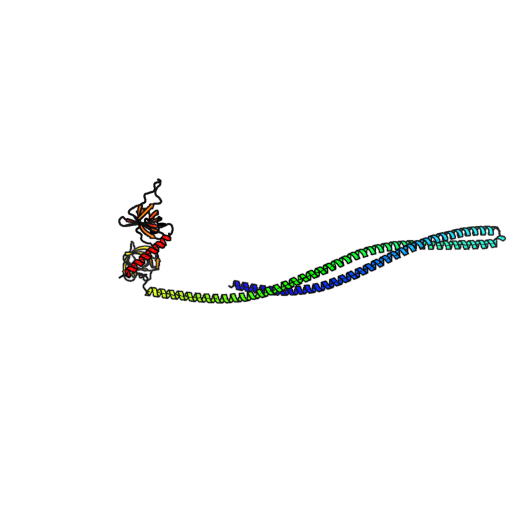22.155 -107.691 1.00 85.81 444 TYR A CA 1
ATOM 3405 C C . TYR A 1 444 ? 26.847 21.181 -106.550 1.00 85.81 444 TYR A C 1
ATOM 3407 O O . TYR A 1 444 ? 26.231 20.119 -106.477 1.00 85.81 444 TYR A O 1
ATOM 3415 N N . ILE A 1 445 ? 27.752 21.564 -105.646 1.00 88.62 445 ILE A N 1
ATOM 3416 C CA . ILE A 1 445 ? 28.012 20.848 -104.392 1.00 88.62 445 ILE A CA 1
ATOM 3417 C C . ILE A 1 445 ? 27.181 21.500 -103.295 1.00 88.62 445 ILE A C 1
ATOM 3419 O O . ILE A 1 445 ? 27.443 22.641 -102.896 1.00 88.62 445 ILE A O 1
ATOM 3423 N N . VAL A 1 446 ? 26.187 20.778 -102.797 1.00 87.94 446 VAL A N 1
ATOM 3424 C CA . VAL A 1 446 ? 25.245 21.273 -101.797 1.00 87.94 446 VAL A CA 1
ATOM 3425 C C . VAL A 1 446 ? 25.547 20.598 -100.471 1.00 87.94 446 VAL A C 1
ATOM 3427 O O . VAL A 1 446 ? 25.487 19.380 -100.351 1.00 87.94 446 VAL A O 1
ATOM 3430 N N . GLY A 1 447 ? 25.907 21.393 -99.466 1.00 89.12 447 GLY A N 1
ATOM 3431 C CA . GLY A 1 447 ? 26.159 20.917 -98.111 1.00 89.12 447 GLY A CA 1
ATOM 3432 C C . GLY A 1 447 ? 24.954 21.164 -97.216 1.00 89.12 447 GLY A C 1
ATOM 3433 O O . GLY A 1 447 ? 24.463 22.293 -97.140 1.00 89.12 447 GLY A O 1
ATOM 3434 N N . CYS A 1 448 ? 24.540 20.125 -96.502 1.00 89.88 448 CYS A N 1
ATOM 3435 C CA . CYS A 1 448 ? 23.369 20.118 -95.641 1.00 89.88 448 CYS A CA 1
ATOM 3436 C C . CYS A 1 448 ? 23.734 19.744 -94.205 1.00 89.88 448 CYS A C 1
ATOM 3438 O O . CYS A 1 448 ? 24.632 18.934 -93.955 1.00 89.88 448 CYS A O 1
ATOM 3440 N N . GLN A 1 449 ? 23.019 20.342 -93.260 1.00 90.44 449 GLN A N 1
ATOM 3441 C CA . GLN A 1 449 ? 23.103 20.021 -91.843 1.00 90.44 449 GLN A CA 1
ATOM 3442 C C . GLN A 1 449 ? 21.879 19.206 -91.431 1.00 90.44 449 GLN A C 1
ATOM 3444 O O . GLN A 1 449 ? 20.756 19.593 -91.744 1.00 90.44 449 GLN A O 1
ATOM 3449 N N . MET A 1 450 ? 22.094 18.092 -90.734 1.00 90.62 450 MET A N 1
ATOM 3450 C CA . MET A 1 450 ? 21.003 17.299 -90.170 1.00 90.62 450 MET A CA 1
ATOM 3451 C C . MET A 1 450 ? 20.463 17.967 -88.894 1.00 90.62 450 MET A C 1
ATOM 3453 O O . MET A 1 450 ? 21.232 18.628 -88.188 1.00 90.62 450 MET A O 1
ATOM 3457 N N . PRO A 1 451 ? 19.166 17.811 -88.579 1.00 85.38 451 PRO A N 1
ATOM 3458 C CA . PRO A 1 451 ? 18.575 18.381 -87.368 1.00 85.38 451 PRO A CA 1
ATOM 3459 C C . PRO A 1 451 ? 19.110 17.738 -86.078 1.00 85.38 451 PRO A C 1
ATOM 3461 O O . PRO A 1 451 ? 19.254 18.429 -85.071 1.00 85.38 451 PRO A O 1
ATOM 3464 N N . GLU A 1 452 ? 19.445 16.446 -86.113 1.00 87.25 452 GLU A N 1
ATOM 3465 C CA . GLU A 1 452 ? 20.011 15.694 -84.989 1.00 87.25 452 GLU A CA 1
ATOM 3466 C C . GLU A 1 452 ? 21.235 14.879 -85.435 1.00 87.25 452 GLU A C 1
ATOM 3468 O O . GLU A 1 452 ? 21.424 14.625 -86.626 1.00 87.25 452 GLU A O 1
ATOM 3473 N N . ASP A 1 453 ? 22.081 14.494 -84.474 1.00 89.00 453 ASP A N 1
ATOM 3474 C CA . ASP A 1 453 ? 23.241 13.639 -84.733 1.00 89.00 453 ASP A CA 1
ATOM 3475 C C . ASP A 1 453 ? 22.790 12.169 -84.878 1.00 89.00 453 ASP A C 1
ATOM 3477 O O . ASP A 1 453 ? 22.265 11.576 -83.936 1.00 89.00 453 ASP A O 1
ATOM 3481 N N . ASP A 1 454 ? 23.069 11.546 -86.018 1.00 87.19 454 ASP A N 1
ATOM 3482 C CA . ASP A 1 454 ? 22.902 10.116 -86.254 1.00 87.19 454 ASP A CA 1
ATOM 3483 C C . ASP A 1 454 ? 24.161 9.343 -85.821 1.00 87.19 454 ASP A C 1
ATOM 3485 O O . ASP A 1 454 ? 25.222 9.361 -86.461 1.00 87.19 454 ASP A O 1
ATOM 3489 N N . PHE A 1 455 ? 24.052 8.647 -84.688 1.00 87.12 455 PHE A N 1
ATOM 3490 C CA . PHE A 1 455 ? 25.158 7.876 -84.122 1.00 87.12 455 PHE A CA 1
ATOM 3491 C C . PHE A 1 455 ? 25.481 6.590 -84.896 1.00 87.12 455 PHE A C 1
ATOM 3493 O O . PHE A 1 455 ? 26.609 6.110 -84.784 1.00 87.12 455 PHE A O 1
ATOM 3500 N N . PHE A 1 456 ? 24.558 6.052 -85.697 1.00 88.69 456 PHE A N 1
ATOM 3501 C CA . PHE A 1 456 ? 24.826 4.876 -86.529 1.00 88.69 456 PHE A CA 1
ATOM 3502 C C . PHE A 1 456 ? 25.661 5.268 -87.745 1.00 88.69 456 PHE A C 1
ATOM 3504 O O . PHE A 1 456 ? 26.680 4.636 -88.026 1.00 88.69 456 PHE A O 1
ATOM 3511 N N . ILE A 1 457 ? 25.316 6.390 -88.382 1.00 89.19 457 ILE A N 1
ATOM 3512 C CA . ILE A 1 457 ? 26.138 6.994 -89.436 1.00 89.19 457 ILE A CA 1
ATOM 3513 C C . ILE A 1 457 ? 27.516 7.385 -88.884 1.00 89.19 457 ILE A C 1
ATOM 3515 O O . ILE A 1 457 ? 28.525 7.175 -89.553 1.00 89.19 457 ILE A O 1
ATOM 3519 N N . ARG A 1 458 ? 27.601 7.900 -87.646 1.00 87.50 458 ARG A N 1
ATOM 3520 C CA . ARG A 1 458 ? 28.890 8.189 -86.984 1.00 87.50 458 ARG A CA 1
ATOM 3521 C C . ARG A 1 458 ? 29.808 6.968 -86.950 1.00 87.50 458 ARG A C 1
ATOM 3523 O O . ARG A 1 458 ? 30.994 7.095 -87.254 1.00 87.50 458 ARG A O 1
ATOM 3530 N N . ASP A 1 459 ? 29.286 5.833 -86.497 1.00 86.38 459 ASP A N 1
ATOM 3531 C CA . ASP A 1 459 ? 30.088 4.630 -86.279 1.00 86.38 459 ASP A CA 1
ATOM 3532 C C . ASP A 1 459 ? 30.454 3.964 -87.611 1.00 86.38 459 ASP A C 1
ATOM 3534 O O . ASP A 1 459 ? 31.605 3.568 -87.786 1.00 86.38 459 ASP A O 1
ATOM 3538 N N . TYR A 1 460 ? 29.549 3.993 -88.592 1.00 87.62 460 TYR A N 1
ATOM 3539 C CA . TYR A 1 460 ? 29.829 3.589 -89.972 1.00 87.62 460 TYR A CA 1
ATOM 3540 C C . TYR A 1 460 ? 30.939 4.428 -90.624 1.00 87.62 460 TYR A C 1
ATOM 3542 O O . TYR A 1 460 ? 31.907 3.882 -91.146 1.00 87.62 460 TYR A O 1
ATOM 3550 N N . VAL A 1 461 ? 30.872 5.760 -90.519 1.00 86.25 461 VAL A N 1
ATOM 3551 C CA . VAL A 1 461 ? 31.911 6.661 -91.052 1.00 86.25 461 VAL A CA 1
ATOM 3552 C C . VAL A 1 461 ? 33.266 6.409 -90.390 1.00 86.25 461 VAL A C 1
ATOM 3554 O O . VAL A 1 461 ? 34.296 6.436 -91.060 1.00 86.25 461 VAL A O 1
ATOM 3557 N N . LYS A 1 462 ? 33.293 6.156 -89.075 1.00 82.44 462 LYS A N 1
ATOM 3558 C CA . LYS A 1 462 ? 34.539 5.809 -88.377 1.00 82.44 462 LYS A CA 1
ATOM 3559 C C . LYS A 1 462 ? 35.142 4.510 -88.900 1.00 82.44 462 LYS A C 1
ATOM 3561 O O . LYS A 1 462 ? 36.358 4.449 -89.042 1.00 82.44 462 LYS A O 1
ATOM 3566 N N . GLN A 1 463 ? 34.311 3.505 -89.162 1.00 85.25 463 GLN A N 1
ATOM 3567 C CA . GLN A 1 463 ? 34.766 2.230 -89.697 1.00 85.25 463 GLN A CA 1
ATOM 3568 C C . GLN A 1 463 ? 35.318 2.385 -91.120 1.00 85.25 463 GLN A C 1
ATOM 3570 O O . GLN A 1 463 ? 36.449 1.980 -91.362 1.00 85.25 463 GLN A O 1
ATOM 3575 N N . LEU A 1 464 ? 34.593 3.066 -92.014 1.00 82.62 464 LEU A N 1
ATOM 3576 C CA . LEU A 1 464 ? 35.051 3.351 -93.382 1.00 82.62 464 LEU A CA 1
ATOM 3577 C C . LEU A 1 464 ? 36.413 4.052 -93.418 1.00 82.62 464 LEU A C 1
ATOM 3579 O O . LEU A 1 464 ? 37.292 3.688 -94.193 1.00 82.62 464 LEU A O 1
ATOM 3583 N N . LEU A 1 465 ? 36.601 5.066 -92.570 1.00 78.88 465 LEU A N 1
ATOM 3584 C CA . LEU A 1 465 ? 37.859 5.812 -92.517 1.00 78.88 465 LEU A CA 1
ATOM 3585 C C . LEU A 1 465 ? 39.005 4.991 -91.918 1.00 78.88 465 LEU A C 1
ATOM 3587 O O . LEU A 1 465 ? 40.154 5.196 -92.300 1.00 78.88 465 LEU A O 1
ATOM 3591 N N . ALA A 1 466 ? 38.709 4.081 -90.986 1.00 73.50 466 ALA A N 1
ATOM 3592 C CA . ALA A 1 466 ? 39.702 3.155 -90.451 1.00 73.50 466 ALA A CA 1
ATOM 3593 C C . ALA A 1 466 ? 40.140 2.139 -91.517 1.00 73.50 466 ALA A C 1
ATOM 3595 O O . ALA A 1 466 ? 41.335 1.925 -91.690 1.00 73.50 466 ALA A O 1
ATOM 3596 N N . GLU A 1 467 ? 39.195 1.592 -92.285 1.00 74.44 467 GLU A N 1
ATOM 3597 C CA . GLU A 1 467 ? 39.480 0.674 -93.394 1.00 74.44 467 GLU A CA 1
ATOM 3598 C C . GLU A 1 467 ? 40.296 1.362 -94.505 1.00 74.44 467 GLU A C 1
ATOM 3600 O O . GLU A 1 467 ? 41.283 0.803 -94.973 1.00 74.44 467 GLU A O 1
ATOM 3605 N N . GLN A 1 468 ? 39.975 2.613 -94.860 1.00 64.75 468 GLN A N 1
ATOM 3606 C CA . GLN A 1 468 ? 40.774 3.403 -95.812 1.00 64.75 468 GLN A CA 1
ATOM 3607 C C . GLN A 1 468 ? 42.188 3.721 -95.297 1.00 64.75 468 GLN A C 1
ATOM 3609 O O . GLN A 1 468 ? 43.136 3.767 -96.081 1.00 64.75 468 GLN A O 1
ATOM 3614 N N . ALA A 1 469 ? 42.350 3.951 -93.991 1.00 57.28 469 ALA A N 1
ATOM 3615 C CA . ALA A 1 469 ? 43.661 4.192 -93.392 1.00 57.28 469 ALA A CA 1
ATOM 3616 C C . ALA A 1 469 ? 44.531 2.923 -93.381 1.00 57.28 469 ALA A C 1
ATOM 3618 O O . ALA A 1 469 ? 45.732 3.007 -93.650 1.00 57.28 469 ALA A O 1
ATOM 3619 N N . ASP A 1 470 ? 43.929 1.756 -93.132 1.00 55.34 470 ASP A N 1
ATOM 3620 C CA . ASP A 1 470 ? 44.618 0.466 -93.198 1.00 55.34 470 ASP A CA 1
ATOM 3621 C C . ASP A 1 470 ? 45.035 0.114 -94.635 1.00 55.34 470 ASP A C 1
ATOM 3623 O O . ASP A 1 470 ? 46.152 -0.368 -94.831 1.00 55.34 470 ASP A O 1
ATOM 3627 N N . ASP A 1 471 ? 44.216 0.432 -95.644 1.00 51.47 471 ASP A N 1
ATOM 3628 C CA . ASP A 1 471 ? 44.524 0.175 -97.061 1.00 51.47 471 ASP A CA 1
ATOM 3629 C C . ASP A 1 471 ? 45.713 1.030 -97.553 1.00 51.47 471 ASP A C 1
ATOM 3631 O O . ASP A 1 471 ? 46.634 0.536 -98.206 1.00 51.47 471 ASP A O 1
ATOM 3635 N N . ILE A 1 472 ? 45.794 2.300 -97.131 1.00 49.84 472 ILE A N 1
ATOM 3636 C CA . ILE A 1 472 ? 46.963 3.161 -97.396 1.00 49.84 472 ILE A CA 1
ATOM 3637 C C . ILE A 1 472 ? 48.204 2.643 -96.646 1.00 49.84 472 ILE A C 1
ATOM 3639 O O . ILE A 1 472 ? 49.311 2.676 -97.187 1.00 49.84 472 ILE A O 1
ATOM 3643 N N . SER A 1 473 ? 48.042 2.119 -95.426 1.00 46.91 473 SER A N 1
ATOM 3644 C CA . SER A 1 473 ? 49.156 1.543 -94.662 1.00 46.91 473 SER A CA 1
ATOM 3645 C C . SER A 1 473 ? 49.716 0.266 -95.304 1.00 46.91 473 SER A C 1
ATOM 3647 O O . SER A 1 473 ? 50.930 0.058 -95.272 1.00 46.91 473 SER A O 1
ATOM 3649 N N . GLN A 1 474 ? 48.871 -0.549 -95.948 1.00 45.91 474 GLN A N 1
ATOM 3650 C CA . GLN A 1 474 ? 49.281 -1.760 -96.668 1.00 45.91 474 GLN A CA 1
ATOM 3651 C C . GLN A 1 474 ? 49.938 -1.457 -98.019 1.00 45.91 474 GLN A C 1
ATOM 3653 O O . GLN A 1 474 ? 50.851 -2.175 -98.419 1.00 45.91 474 GLN A O 1
ATOM 3658 N N . VAL A 1 475 ? 49.552 -0.368 -98.691 1.00 44.34 475 VAL A N 1
ATOM 3659 C CA . VAL A 1 475 ? 50.222 0.083 -99.924 1.00 44.34 475 VAL A CA 1
ATOM 3660 C C . VAL A 1 475 ? 51.612 0.663 -99.628 1.00 44.34 475 VAL A C 1
ATOM 3662 O O . VAL A 1 475 ? 52.550 0.395 -100.370 1.00 44.34 475 VAL A O 1
ATOM 3665 N N . VAL A 1 476 ? 51.789 1.379 -98.512 1.00 46.03 476 VAL A N 1
ATOM 3666 C CA . VAL A 1 476 ? 53.092 1.955 -98.109 1.00 46.03 476 VAL A CA 1
ATOM 3667 C C . VAL A 1 476 ? 54.034 0.922 -97.467 1.00 46.03 476 VAL A C 1
ATOM 3669 O O . VAL A 1 476 ? 55.233 1.155 -97.384 1.00 46.03 476 VAL A O 1
ATOM 3672 N N . SER A 1 477 ? 53.529 -0.238 -97.036 1.00 44.41 477 SER A N 1
ATOM 3673 C CA . SER A 1 477 ? 54.354 -1.354 -96.535 1.00 44.41 477 SER A CA 1
ATOM 3674 C C . SER A 1 477 ? 54.640 -2.441 -97.588 1.00 44.41 477 SER A C 1
ATOM 3676 O O . SER A 1 477 ? 55.255 -3.461 -97.265 1.00 44.41 477 SER A O 1
ATOM 3678 N N . ALA A 1 478 ? 54.243 -2.206 -98.846 1.00 44.78 478 ALA A N 1
ATOM 3679 C CA . ALA A 1 478 ? 54.526 -3.056 -100.007 1.00 44.78 478 ALA A CA 1
ATOM 3680 C C . ALA A 1 478 ? 55.441 -2.399 -101.073 1.00 44.78 478 ALA A C 1
ATOM 3682 O O . ALA A 1 478 ? 55.711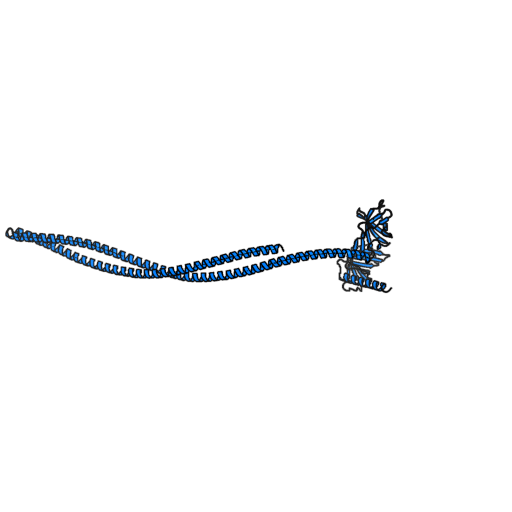 -3.032 -102.096 1.00 44.78 478 ALA A O 1
ATOM 3683 N N . GLU A 1 479 ? 55.964 -1.194 -100.815 1.00 37.41 479 GLU A N 1
ATOM 3684 C CA . GLU A 1 479 ? 57.143 -0.590 -101.474 1.00 37.41 479 GLU A CA 1
ATOM 3685 C C . GLU A 1 479 ? 58.303 -0.484 -100.474 1.00 37.41 479 GLU A C 1
ATOM 3687 O O . GLU A 1 479 ? 59.469 -0.642 -100.912 1.00 37.41 479 GLU A O 1
#

Sequence (479 aa):
MQQVEENNLHLTDTTASSNEMTAKIKAQVNHVAYLIEKMVLLTATSGKHTEVSSKDLDSLIDTTNNMAALSQEIEMTLQDFKNDFAMVKEETGTIEDISSQTNLLALNASIEAARAGEAGKGFAVVAEQIRTLSTGTKASSSKISQSLMHLEETSTKMMHTMEETLSLIRMTLDKVTTAGASISKISEDTAQLEENIQIIDTAMKDVEQSNIQLVDNMDQVSSIMTKMSKHISDSNEISHRMLSKYDESANNINSIETVVESLMCELGIGGFMGVEDLQPGMKFTVTLEDSSNYHGDIVERTENTLTVSLDNFPPITKTTECELQVTVGNVLYHWKRALITKDSQIIIESRPKINNRRKYPRADLSNTCSITIANTSADGIAPLPIDATMDNISANGFAFLTKDPFFTDHKGADIHVTIHDFDLPNHNELTGHVIRCSNNEGMYIVGCQMPEDDFFIRDYVKQLLAEQADDISQVVSAE